Protein AF-0000000084950466 (afdb_homodimer)

Organism: Flavobacterium frigoris (strain PS1) (NCBI:txid1086011)

Solvent-accessible surface area (backbone atoms only — not comparable to full-atom values): 32238 Å² total; per-residue (Å²): 130,71,46,69,46,74,35,77,45,54,50,46,49,24,62,67,53,68,64,64,78,66,76,41,77,40,45,44,73,43,57,52,65,74,45,69,76,73,56,66,81,50,42,29,38,27,30,55,29,35,37,40,35,36,34,41,40,37,36,30,53,36,42,45,81,90,46,70,39,85,30,69,73,18,33,37,42,41,39,39,54,70,44,75,41,36,52,43,78,50,70,49,88,51,97,78,52,46,28,39,34,44,35,38,29,60,78,69,34,62,91,41,73,58,48,69,50,51,76,71,50,52,60,34,55,34,44,67,73,65,42,40,73,51,52,73,70,52,47,51,57,49,48,51,40,50,48,52,44,46,54,55,52,72,44,85,81,54,96,47,45,63,57,36,45,50,28,38,50,50,31,42,51,40,48,50,52,42,53,49,52,51,51,59,59,73,41,43,68,62,47,50,52,50,51,52,49,50,50,50,50,50,52,48,40,66,67,67,48,45,17,47,76,70,26,67,84,48,54,58,57,54,14,57,77,69,73,41,32,45,48,44,42,30,53,50,36,28,71,77,70,72,37,42,47,66,55,53,52,49,50,55,50,50,53,50,48,51,48,45,50,65,74,42,89,65,50,71,56,56,50,22,36,47,56,28,38,91,49,43,67,57,44,44,51,52,43,21,73,76,69,73,39,42,63,67,56,50,39,73,75,96,128,70,47,68,47,73,36,78,44,54,51,45,50,23,63,65,54,67,64,62,77,66,74,40,77,39,43,45,72,43,56,53,64,74,44,69,76,75,56,65,83,48,43,30,39,27,29,55,28,35,38,40,36,37,33,42,44,36,40,29,55,34,44,45,80,91,47,67,37,84,29,69,73,18,33,38,40,41,38,39,53,69,45,75,40,42,53,47,78,49,72,48,87,50,97,80,52,45,29,38,34,44,33,39,30,60,77,70,33,61,91,41,72,58,47,71,50,50,77,72,49,53,60,34,55,34,44,67,72,66,41,40,76,52,52,73,69,53,48,49,57,48,47,50,41,51,47,51,43,46,55,55,50,72,43,85,81,55,94,46,46,62,58,39,43,51,30,41,49,51,30,42,51,40,49,49,54,44,52,49,51,51,49,57,59,74,41,44,68,63,49,49,52,50,49,52,48,51,51,51,51,52,53,49,40,66,66,68,48,45,18,46,76,71,27,66,85,47,53,58,55,56,15,55,76,70,73,42,33,45,48,44,44,30,51,49,37,27,70,76,69,72,37,43,46,66,54,52,51,49,50,56,50,50,52,49,48,52,48,45,49,64,74,45,87,67,52,71,57,55,49,22,37,48,56,29,36,91,47,44,66,58,43,42,51,51,44,22,72,76,68,73,38,43,63,68,55,49,39,74,76,96

Radius of gyration: 32.45 Å; Cα contacts (8 Å, |Δi|>4): 908; chains: 2; bounding box: 59×93×83 Å

InterPro domains:
  IPR009057 Homedomain-like superfamily [SSF46689] (254-300)
  IPR018060 AraC-like, DNA binding HTH domain [PF12833] (222-299)
  IPR018060 AraC-like, DNA binding HTH domain [PS01124] (196-301)
  IPR018060 AraC-like, DNA binding HTH domain [SM00342] (216-299)
  IPR020449 Transcription regulator HTH, AraC- type, HTH domain [PR00032] (268-283)
  IPR020449 Transcription regulator HTH, AraC- type, HTH domain [PR00032] (283-299)

Nearest PDB structures (foldseek):
  6swi-assembly1_A  TM=8.963E-01  e=5.171E-06  Geobacillus stearothermophilus
  3lsg-assembly1_A  TM=8.331E-01  e=4.641E-06  Fusobacterium nucleatum subsp. nucleatum
  3oio-assembly1_A  TM=9.117E-01  e=8.133E-05  Chromobacterium violaceum
  4fe7-assembly1_A-2  TM=8.153E-01  e=5.572E-05  Escherichia coli
  3w6v-assembly1_A  TM=8.087E-01  e=3.139E-04  Streptomyces griseus

Sequence (604 aa):
MTAIVHLHSVTDLYKLFNLGNSHHPLVAVLDFSNVSEQVEEYSKISTDFYSIMFKNYCKNNIKYGRKAIDFQDGNLICIAPNQTIEIDNEIEHKENMMGWGLFFHPDLIRATSLNDKLKRYSFFNYEVAEALHLSDKEKIILFECVQKIQTELQENIDMHSQHIIVSTIELLLNYCSRFYGRQMITRSQTNKSIIAQIETILNTYFSESNVKVQGLPSVAFLAEKVNLSPSYLSDLLKKETGKNGQEHIHFYLIEQAKTYLINTEKNINEIAYSLGFEYPQYFNKLFKQKTGKTPVEYRTLNMTAIVHLHSVTDLYKLFNLGNSHHPLVAVLDFSNVSEQVEEYSKISTDFYSIMFKNYCKNNIKYGRKAIDFQDGNLICIAPNQTIEIDNEIEHKENMMGWGLFFHPDLIRATSLNDKLKRYSFFNYEVAEALHLSDKEKIILFECVQKIQTELQENIDMHSQHIIVSTIELLLNYCSRFYGRQMITRSQTNKSIIAQIETILNTYFSESNVKVQGLPSVAFLAEKVNLSPSYLSDLLKKETGKNGQEHIHFYLIEQAKTYLINTEKNINEIAYSLGFEYPQYFNKLFKQKTGKTPVEYRTLN

Structure (mmCIF, N/CA/C/O backbone):
data_AF-0000000084950466-model_v1
#
loop_
_entity.id
_entity.type
_entity.pdbx_description
1 polymer 'Transcriptional regulator, AraC family'
#
loop_
_atom_site.group_PDB
_atom_site.id
_atom_site.type_symbol
_atom_site.label_atom_id
_atom_site.label_alt_id
_atom_site.label_comp_id
_atom_site.label_asym_id
_atom_site.label_entity_id
_atom_site.label_seq_id
_atom_site.pdbx_PDB_ins_code
_atom_site.Cartn_x
_atom_site.Cartn_y
_atom_site.Cartn_z
_atom_site.occupancy
_atom_site.B_iso_or_equiv
_atom_site.auth_seq_id
_atom_site.auth_comp_id
_atom_site.auth_asym_id
_atom_site.auth_atom_id
_atom_site.pdbx_PDB_model_num
ATOM 1 N N . MET A 1 1 ? 30.969 27.719 15.391 1 39.69 1 MET A N 1
ATOM 2 C CA . MET A 1 1 ? 30.328 27.516 14.094 1 39.69 1 MET A CA 1
ATOM 3 C C . MET A 1 1 ? 29.578 26.188 14.062 1 39.69 1 MET A C 1
ATOM 5 O O . MET A 1 1 ? 30.172 25.125 14.258 1 39.69 1 MET A O 1
ATOM 9 N N . THR A 1 2 ? 28.312 26.109 14.445 1 53.47 2 THR A N 1
ATOM 10 C CA . THR A 1 2 ? 27.484 24.953 14.742 1 53.47 2 THR A CA 1
ATOM 11 C C . THR A 1 2 ? 27.406 24.031 13.531 1 53.47 2 THR A C 1
ATOM 13 O O . THR A 1 2 ? 26.984 24.438 12.453 1 53.47 2 THR A O 1
ATOM 16 N N . ALA A 1 3 ? 28.328 23.078 13.359 1 61.03 3 ALA A N 1
ATOM 17 C CA . ALA A 1 3 ? 28.578 22.203 12.211 1 61.03 3 ALA A CA 1
ATOM 18 C C . ALA A 1 3 ? 27.328 21.438 11.812 1 61.03 3 ALA A C 1
ATOM 20 O O . ALA A 1 3 ? 26.625 20.906 12.664 1 61.03 3 ALA A O 1
ATOM 21 N N . ILE A 1 4 ? 26.703 21.875 10.609 1 72.31 4 ILE A N 1
ATOM 22 C CA . ILE A 1 4 ? 25.609 21.125 9.984 1 72.31 4 ILE A CA 1
ATOM 23 C C . ILE A 1 4 ? 26.156 19.844 9.359 1 72.31 4 ILE A C 1
ATOM 25 O O . ILE A 1 4 ? 27.125 19.875 8.594 1 72.31 4 ILE A O 1
ATOM 29 N N . VAL A 1 5 ? 25.766 18.734 9.898 1 81.31 5 VAL A N 1
ATOM 30 C CA . VAL A 1 5 ? 26.125 17.453 9.281 1 81.31 5 VAL A CA 1
ATOM 31 C C . VAL A 1 5 ? 25.016 17.016 8.328 1 81.31 5 VAL A C 1
ATOM 33 O O . VAL A 1 5 ? 23.828 17.047 8.68 1 81.31 5 VAL A O 1
ATOM 36 N N . HIS A 1 6 ? 25.344 16.812 7.082 1 86.69 6 HIS A N 1
ATOM 37 C CA . HIS A 1 6 ? 24.375 16.312 6.105 1 86.69 6 HIS A CA 1
ATOM 38 C C . HIS A 1 6 ? 24.578 14.828 5.848 1 86.69 6 HIS A C 1
ATOM 40 O O . HIS A 1 6 ? 25.672 14.406 5.434 1 86.69 6 HIS A O 1
ATOM 46 N N . LEU A 1 7 ? 23.609 14.055 6.133 1 86.44 7 LEU A N 1
ATOM 47 C CA . LEU A 1 7 ? 23.672 12.609 5.918 1 86.44 7 LEU A CA 1
ATOM 48 C C . LEU A 1 7 ? 23.078 12.242 4.559 1 86.44 7 LEU A C 1
ATOM 50 O O . LEU A 1 7 ? 21.906 12.523 4.285 1 86.44 7 LEU A O 1
ATOM 54 N N . HIS A 1 8 ? 23.844 11.547 3.713 1 87.75 8 HIS A N 1
ATOM 55 C CA . HIS A 1 8 ? 23.422 11.242 2.352 1 87.75 8 HIS A CA 1
ATOM 56 C C . HIS A 1 8 ? 22.734 9.891 2.279 1 87.75 8 HIS A C 1
ATOM 58 O O . HIS A 1 8 ? 21.859 9.68 1.428 1 87.75 8 HIS A O 1
ATOM 64 N N . SER A 1 9 ? 23.266 9.016 3.135 1 87.69 9 SER A N 1
ATOM 65 C CA . SER A 1 9 ? 22.719 7.664 3.096 1 87.69 9 SER A CA 1
ATOM 66 C C . SER A 1 9 ? 22.344 7.18 4.492 1 87.69 9 SER A C 1
ATOM 68 O O . SER A 1 9 ? 22.797 7.742 5.492 1 87.69 9 SER A O 1
ATOM 70 N N . VAL A 1 10 ? 21.547 6.133 4.449 1 87.75 10 VAL A N 1
ATOM 71 C CA . VAL A 1 10 ? 21.156 5.574 5.738 1 87.75 10 VAL A CA 1
ATOM 72 C C . VAL A 1 10 ? 22.375 4.973 6.438 1 87.75 10 VAL A C 1
ATOM 74 O O . VAL A 1 10 ? 22.422 4.902 7.668 1 87.75 10 VAL A O 1
ATOM 77 N N . THR A 1 11 ? 23.344 4.609 5.648 1 83.88 11 THR A N 1
ATOM 78 C CA . THR A 1 11 ? 24.594 4.082 6.203 1 83.88 11 THR A CA 1
ATOM 79 C C . THR A 1 11 ? 25.297 5.145 7.035 1 83.88 11 THR A C 1
ATOM 81 O O . THR A 1 11 ? 25.969 4.82 8.023 1 83.88 11 THR A O 1
ATOM 84 N N . ASP A 1 12 ? 25.156 6.391 6.641 1 84.81 12 ASP A N 1
ATOM 85 C CA . ASP A 1 12 ? 25.781 7.508 7.352 1 84.81 12 ASP A CA 1
ATOM 86 C C . ASP A 1 12 ? 25.266 7.594 8.789 1 84.81 12 ASP A C 1
ATOM 88 O O . ASP A 1 12 ? 25.984 8.047 9.68 1 84.81 12 ASP A O 1
ATOM 92 N N . LEU A 1 13 ? 24.016 7.125 8.93 1 82.81 13 LEU A N 1
ATOM 93 C CA . LEU A 1 13 ? 23.422 7.141 10.258 1 82.81 13 LEU A CA 1
ATOM 94 C C . LEU A 1 13 ? 24.156 6.211 11.211 1 82.81 13 LEU A C 1
ATOM 96 O O . LEU A 1 13 ? 24.406 6.562 12.367 1 82.81 13 LEU A O 1
ATOM 100 N N . TYR A 1 14 ? 24.406 5.117 10.695 1 80.75 14 TYR A N 1
ATOM 101 C CA . TYR A 1 14 ? 25.094 4.121 11.516 1 80.75 14 TYR A CA 1
ATOM 102 C C . TYR A 1 14 ? 26.484 4.602 11.906 1 80.75 14 TYR A C 1
ATOM 104 O O . TYR A 1 14 ? 26.938 4.367 13.031 1 80.75 14 TYR A O 1
ATOM 112 N N . LYS A 1 15 ? 27.125 5.258 10.992 1 77.81 15 LYS A N 1
ATOM 113 C CA . LYS A 1 15 ? 28.438 5.836 11.281 1 77.81 15 LYS A CA 1
ATOM 114 C C . LYS A 1 15 ? 28.328 6.945 12.328 1 77.81 15 LYS A C 1
ATOM 116 O O . LYS A 1 15 ? 29.156 7.027 13.234 1 77.81 15 LYS A O 1
ATOM 121 N N . LEU A 1 16 ? 27.281 7.699 12.125 1 76.25 16 LEU A N 1
ATOM 122 C CA . LEU A 1 16 ? 27.078 8.836 13.016 1 76.25 16 LEU A CA 1
ATOM 123 C C . LEU A 1 16 ? 26.828 8.367 14.445 1 76.25 16 LEU A C 1
ATOM 125 O O . LEU A 1 16 ? 27.359 8.953 15.398 1 76.25 16 LEU A O 1
ATOM 129 N N . PHE A 1 17 ? 26.062 7.266 14.57 1 75.81 17 PHE A N 1
ATOM 130 C CA . PHE A 1 17 ? 25.672 6.824 15.906 1 75.81 17 PHE A CA 1
ATOM 131 C C . PHE A 1 17 ? 26.516 5.641 16.359 1 75.81 17 PHE A C 1
ATOM 133 O O . PHE A 1 17 ? 26.25 5.059 17.406 1 75.81 17 PHE A O 1
ATOM 140 N N . ASN A 1 18 ? 27.422 5.312 15.602 1 74.56 18 ASN A N 1
ATOM 141 C CA . ASN A 1 18 ? 28.359 4.23 15.891 1 74.56 18 ASN A CA 1
ATOM 142 C C . ASN A 1 18 ? 27.641 2.914 16.141 1 74.56 18 ASN A C 1
ATOM 144 O O . ASN A 1 18 ? 27.891 2.238 17.141 1 74.56 18 ASN A O 1
ATOM 148 N N . LEU A 1 19 ? 26.562 2.602 15.289 1 73.25 19 LEU A N 1
ATOM 149 C CA . LEU A 1 19 ? 25.719 1.433 15.477 1 73.25 19 LEU A CA 1
ATOM 150 C C . LEU A 1 19 ? 26.078 0.328 14.492 1 73.25 19 LEU A C 1
ATOM 152 O O . LEU A 1 19 ? 25.266 -0.568 14.234 1 73.25 19 LEU A O 1
ATOM 156 N N . GLY A 1 20 ? 27.281 0.188 14.102 1 71.75 20 GLY A N 1
ATOM 157 C CA . GLY A 1 20 ? 27.688 -0.886 13.211 1 71.75 20 GLY A CA 1
ATOM 158 C C . GLY A 1 20 ? 27.234 -0.68 11.773 1 71.75 20 GLY A C 1
ATOM 159 O O . GLY A 1 20 ? 27.219 0.448 11.281 1 71.75 20 GLY A O 1
ATOM 160 N N . ASN A 1 21 ? 26.875 -1.928 11.047 1 74.56 21 ASN A N 1
ATOM 161 C CA . ASN A 1 21 ? 26.594 -1.84 9.617 1 74.56 21 ASN A CA 1
ATOM 162 C C . ASN A 1 21 ? 25.094 -1.898 9.328 1 74.56 21 ASN A C 1
ATOM 164 O O . ASN A 1 21 ? 24.344 -2.49 10.094 1 74.56 21 ASN A O 1
ATOM 168 N N . SER A 1 22 ? 24.828 -1.145 8.367 1 75.88 22 SER A N 1
ATOM 169 C CA . SER A 1 22 ? 23.453 -1.154 7.887 1 75.88 22 SER A CA 1
ATOM 170 C C . SER A 1 22 ? 23.094 -2.492 7.242 1 75.88 22 SER A C 1
ATOM 172 O O . SER A 1 22 ? 23.953 -3.121 6.605 1 75.88 22 SER A O 1
ATOM 174 N N . HIS A 1 23 ? 21.906 -2.992 7.496 1 80 23 HIS A N 1
ATOM 175 C CA . HIS A 1 23 ? 21.422 -4.234 6.895 1 80 23 HIS A CA 1
ATOM 176 C C . HIS A 1 23 ? 20.812 -3.984 5.523 1 80 23 HIS A C 1
ATOM 178 O O . HIS A 1 23 ? 20.562 -4.926 4.77 1 80 23 HIS A O 1
ATOM 184 N N . HIS A 1 24 ? 20.531 -2.809 5.215 1 88.44 24 HIS A N 1
ATOM 185 C CA . HIS A 1 24 ? 19.891 -2.422 3.959 1 88.44 24 HIS A CA 1
ATOM 186 C C . HIS A 1 24 ? 20.375 -1.045 3.506 1 88.44 24 HIS A C 1
ATOM 188 O O . HIS A 1 24 ? 20.547 -0.14 4.324 1 88.44 24 HIS A O 1
ATOM 194 N N . PRO A 1 25 ? 20.578 -0.843 2.311 1 89.31 25 PRO A N 1
ATOM 195 C CA . PRO A 1 25 ? 21.156 0.412 1.831 1 89.31 25 PRO A CA 1
ATOM 196 C C . PRO A 1 25 ? 20.156 1.567 1.841 1 89.31 25 PRO A C 1
ATOM 198 O O . PRO A 1 25 ? 20.562 2.734 1.872 1 89.31 25 PRO A O 1
ATOM 201 N N . LEU A 1 26 ? 18.844 1.269 1.823 1 94.12 26 LEU A N 1
ATOM 202 C CA . LEU A 1 26 ? 17.891 2.342 1.585 1 94.12 26 LEU A CA 1
ATOM 203 C C . LEU A 1 26 ? 16.953 2.521 2.785 1 94.12 26 LEU A C 1
ATOM 205 O O . LEU A 1 26 ? 16.188 3.48 2.842 1 94.12 26 LEU A O 1
ATOM 209 N N . VAL A 1 27 ? 16.953 1.632 3.711 1 95.75 27 VAL A N 1
ATOM 210 C CA . VAL A 1 27 ? 16.062 1.715 4.871 1 95.75 27 VAL A CA 1
ATOM 211 C C . VAL A 1 27 ? 16.812 1.252 6.121 1 95.75 27 VAL A C 1
ATOM 213 O O . VAL A 1 27 ? 17.641 0.341 6.055 1 95.75 27 VAL A O 1
ATOM 216 N N . ALA A 1 28 ? 16.578 1.957 7.258 1 94.25 28 ALA A N 1
ATOM 217 C CA . ALA A 1 28 ? 17.219 1.612 8.523 1 94.25 28 ALA A CA 1
ATOM 218 C C . ALA A 1 28 ? 16.281 1.822 9.695 1 94.25 28 ALA A C 1
ATOM 220 O O . ALA A 1 28 ? 15.453 2.742 9.688 1 94.25 28 ALA A O 1
ATOM 221 N N . VAL A 1 29 ? 16.312 0.893 10.602 1 93.94 29 VAL A N 1
ATOM 222 C CA . VAL A 1 29 ? 15.648 1.033 11.898 1 93.94 29 VAL A CA 1
ATOM 223 C C . VAL A 1 29 ? 16.703 1.118 13.008 1 93.94 29 VAL A C 1
ATOM 225 O O . VAL A 1 29 ? 17.578 0.266 13.102 1 93.94 29 VAL A O 1
ATOM 228 N N . LEU A 1 30 ? 16.562 2.189 13.781 1 89.62 30 LEU A N 1
ATOM 229 C CA . LEU A 1 30 ? 17.516 2.373 14.867 1 89.62 30 LEU A CA 1
ATOM 230 C C . LEU A 1 30 ? 16.797 2.35 16.219 1 89.62 30 LEU A C 1
ATOM 232 O O . LEU A 1 30 ? 15.703 2.895 16.359 1 89.62 30 LEU A O 1
ATOM 236 N N . ASP A 1 31 ? 17.375 1.674 17.125 1 86.38 31 ASP A N 1
ATOM 237 C CA . ASP A 1 31 ? 16.953 1.72 18.516 1 86.38 31 ASP A CA 1
ATOM 238 C C . ASP A 1 31 ? 17.75 2.758 19.312 1 86.38 31 ASP A C 1
ATOM 240 O O . ASP A 1 31 ? 18.922 2.547 19.594 1 86.38 31 ASP A O 1
ATOM 244 N N . PHE A 1 32 ? 17.141 3.842 19.641 1 78.31 32 PHE A N 1
ATOM 245 C CA . PHE A 1 32 ? 17.828 4.949 20.297 1 78.31 32 PHE A CA 1
ATOM 246 C C . PHE A 1 32 ? 18.188 4.594 21.734 1 78.31 32 PHE A C 1
ATOM 248 O O . PHE A 1 32 ? 19.016 5.262 22.359 1 78.31 32 PHE A O 1
ATOM 255 N N . SER A 1 33 ? 17.484 3.602 22.219 1 71.88 33 SER A N 1
ATOM 256 C CA . SER A 1 33 ? 17.812 3.195 23.578 1 71.88 33 SER A CA 1
ATOM 257 C C . SER A 1 33 ? 19.219 2.648 23.672 1 71.88 33 SER A C 1
ATOM 259 O O . SER A 1 33 ? 19.828 2.645 24.75 1 71.88 33 SER A O 1
ATOM 261 N N . ASN A 1 34 ? 19.766 2.209 22.531 1 67.81 34 ASN A N 1
ATOM 262 C CA . ASN A 1 34 ? 21.109 1.615 22.484 1 67.81 34 ASN A CA 1
ATOM 263 C C . ASN A 1 34 ? 22.156 2.617 22.016 1 67.81 34 ASN A C 1
ATOM 265 O O . ASN A 1 34 ? 23.312 2.26 21.812 1 67.81 34 ASN A O 1
ATOM 269 N N . VAL A 1 35 ? 21.734 3.766 21.719 1 63.47 35 VAL A N 1
ATOM 270 C CA . VAL A 1 35 ? 22.656 4.754 21.172 1 63.47 35 VAL A CA 1
ATOM 271 C C . VAL A 1 35 ? 23.344 5.496 22.312 1 63.47 35 VAL A C 1
ATOM 273 O O . VAL A 1 35 ? 22.703 5.922 23.281 1 63.47 35 VAL A O 1
ATOM 276 N N . SER A 1 36 ? 24.688 5.164 22.391 1 55.12 36 SER A N 1
ATOM 277 C CA . SER A 1 36 ? 25.5 5.891 23.359 1 55.12 36 SER A CA 1
ATOM 278 C C . SER A 1 36 ? 25.5 7.387 23.047 1 55.12 36 SER A C 1
ATOM 280 O O . SER A 1 36 ? 25.406 7.793 21.891 1 55.12 36 SER A O 1
ATOM 282 N N . GLU A 1 37 ? 25.047 8.227 23.906 1 51 37 GLU A N 1
ATOM 283 C CA . GLU A 1 37 ? 24.766 9.656 23.984 1 51 37 GLU A CA 1
ATOM 284 C C . GLU A 1 37 ? 25.859 10.484 23.328 1 51 37 GLU A C 1
ATOM 286 O O . GLU A 1 37 ? 25.781 11.711 23.281 1 51 37 GLU A O 1
ATOM 291 N N . GLN A 1 38 ? 26.969 9.922 23.031 1 49.97 38 GLN A N 1
ATOM 292 C CA . GLN A 1 38 ? 27.969 10.945 22.766 1 49.97 38 GLN A CA 1
ATOM 293 C C . GLN A 1 38 ? 27.766 11.547 21.375 1 49.97 38 GLN A C 1
ATOM 295 O O . GLN A 1 38 ? 28.625 11.391 20.5 1 49.97 38 GLN A O 1
ATOM 300 N N . VAL A 1 39 ? 26.578 11.508 20.938 1 52.91 39 VAL A N 1
ATOM 301 C CA . VAL A 1 39 ? 26.484 12.242 19.688 1 52.91 39 VAL A CA 1
ATOM 302 C C . VAL A 1 39 ? 27 13.672 19.891 1 52.91 39 VAL A C 1
ATOM 304 O O . VAL A 1 39 ? 26.422 14.445 20.656 1 52.91 39 VAL A O 1
ATOM 307 N N . GLU A 1 40 ? 28.266 13.82 19.828 1 49.66 40 GLU A N 1
ATOM 308 C CA . GLU A 1 40 ? 28.938 15.102 20 1 49.66 40 GLU A CA 1
ATOM 309 C C . GLU A 1 40 ? 28.016 16.266 19.609 1 49.66 40 GLU A C 1
ATOM 311 O O . GLU A 1 40 ? 26.906 16.031 19.109 1 49.66 40 GLU A O 1
ATOM 316 N N . GLU A 1 41 ? 28.828 17.484 19.219 1 50.53 41 GLU A N 1
ATOM 317 C CA . GLU A 1 41 ? 28.75 18.922 19 1 50.53 41 GLU A CA 1
ATOM 318 C C . GLU A 1 41 ? 27.844 19.25 17.828 1 50.53 41 GLU A C 1
ATOM 320 O O . GLU A 1 41 ? 27.828 20.391 17.328 1 50.53 41 GLU A O 1
ATOM 325 N N . TYR A 1 42 ? 27.219 18.125 17.312 1 54.12 42 TYR A N 1
ATOM 326 C CA . TYR A 1 42 ? 26.609 18.703 16.125 1 54.12 42 TYR A CA 1
ATOM 327 C C . TYR A 1 42 ? 25.281 19.344 16.438 1 54.12 42 TYR A C 1
ATOM 329 O O . TYR A 1 42 ? 24.453 18.766 17.172 1 54.12 42 TYR A O 1
ATOM 337 N N . SER A 1 43 ? 25.016 20.688 16.125 1 62.28 43 SER A N 1
ATOM 338 C CA . SER A 1 43 ? 23.875 21.531 16.453 1 62.28 43 SER A CA 1
ATOM 339 C C . SER A 1 43 ? 22.766 21.375 15.43 1 62.28 43 SER A C 1
ATOM 341 O O . SER A 1 43 ? 21.578 21.516 15.758 1 62.28 43 SER A O 1
ATOM 343 N N . LYS A 1 44 ? 23.188 20.859 14.094 1 77.12 44 LYS A N 1
ATOM 344 C CA . LYS A 1 44 ? 22.172 20.797 13.047 1 77.12 44 LYS A CA 1
ATOM 345 C C . LYS A 1 44 ? 22.422 19.609 12.109 1 77.12 44 LYS A C 1
ATOM 347 O O . LYS A 1 44 ? 23.562 19.375 11.703 1 77.12 44 LYS A O 1
ATOM 352 N N . ILE A 1 45 ? 21.375 18.797 11.914 1 82.12 45 ILE A N 1
ATOM 353 C CA . ILE A 1 45 ? 21.5 17.641 11.039 1 82.12 45 ILE A CA 1
ATOM 354 C C . ILE A 1 45 ? 20.453 17.719 9.93 1 82.12 45 ILE A C 1
ATOM 356 O O . ILE A 1 45 ? 19.297 18.047 10.188 1 82.12 45 ILE A O 1
ATOM 360 N N . SER A 1 46 ? 20.922 17.516 8.695 1 87.12 46 SER A N 1
ATOM 361 C CA . SER A 1 46 ? 20.016 17.344 7.566 1 87.12 46 SER A CA 1
ATOM 362 C C . SER A 1 46 ? 20.266 16.016 6.848 1 87.12 46 SER A C 1
ATOM 364 O O . SER A 1 46 ? 21.375 15.477 6.914 1 87.12 46 SER A O 1
ATOM 366 N N . THR A 1 47 ? 19.219 15.477 6.32 1 89.19 47 THR A N 1
ATOM 367 C CA . THR A 1 47 ? 19.344 14.164 5.688 1 89.19 47 THR A CA 1
ATOM 368 C C . THR A 1 47 ? 18.734 14.188 4.289 1 89.19 47 THR A C 1
ATOM 370 O O . THR A 1 47 ? 17.953 15.086 3.951 1 89.19 47 THR A O 1
ATOM 373 N N . ASP A 1 48 ? 19.172 13.242 3.459 1 92.94 48 ASP A N 1
ATOM 374 C CA . ASP A 1 48 ? 18.578 13.055 2.135 1 92.94 48 ASP A CA 1
ATOM 375 C C . ASP A 1 48 ? 17.453 12.039 2.18 1 92.94 48 ASP A C 1
ATOM 377 O O . ASP A 1 48 ? 16.984 11.562 1.136 1 92.94 48 ASP A O 1
ATOM 381 N N . PHE A 1 49 ? 17.078 11.617 3.338 1 93.81 49 PHE A N 1
ATOM 382 C CA . PHE A 1 49 ? 16.062 10.578 3.457 1 93.81 49 PHE A CA 1
ATOM 383 C C . PHE A 1 49 ? 15.008 10.969 4.48 1 93.81 49 PHE A C 1
ATOM 385 O O . PHE A 1 49 ? 15.188 11.938 5.223 1 93.81 49 PHE A O 1
ATOM 392 N N . TYR A 1 50 ? 13.867 10.305 4.398 1 95.56 50 TYR A N 1
ATOM 393 C CA . TYR A 1 50 ? 12.781 10.523 5.352 1 95.56 50 TYR A CA 1
ATOM 394 C C . TYR A 1 50 ? 13.133 9.953 6.719 1 95.56 50 TYR A C 1
ATOM 396 O O . TYR A 1 50 ? 13.75 8.883 6.812 1 95.56 50 TYR A O 1
ATOM 404 N N . SER A 1 51 ? 12.719 10.672 7.723 1 93.56 51 SER A N 1
ATOM 405 C CA . SER A 1 51 ? 13 10.25 9.094 1 93.56 51 SER A CA 1
ATOM 406 C C . SER A 1 51 ? 11.734 10.281 9.945 1 93.56 51 SER A C 1
ATOM 408 O O . SER A 1 51 ? 11.016 11.281 9.969 1 93.56 51 SER A O 1
ATOM 410 N N . ILE A 1 52 ? 11.414 9.18 10.578 1 95.44 52 ILE A N 1
ATOM 411 C CA . ILE A 1 52 ? 10.367 9.078 11.594 1 95.44 52 ILE A CA 1
ATOM 412 C C . ILE A 1 52 ? 10.977 8.633 12.922 1 95.44 52 ILE A C 1
ATOM 414 O O . ILE A 1 52 ? 11.492 7.516 13.031 1 95.44 52 ILE A O 1
ATOM 418 N N . MET A 1 53 ? 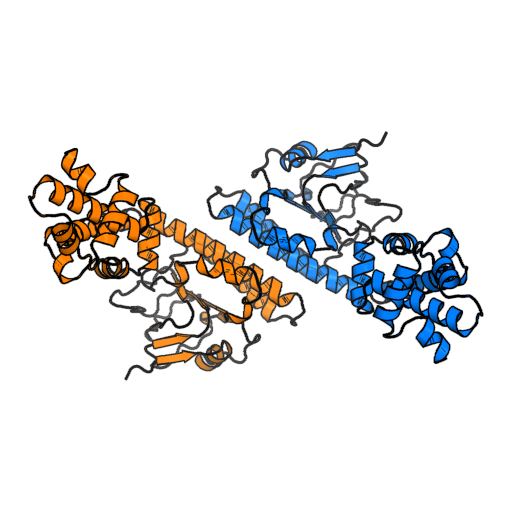10.898 9.477 13.867 1 91.44 53 MET A N 1
ATOM 419 C CA . MET A 1 53 ? 11.594 9.203 15.117 1 91.44 53 MET A CA 1
ATOM 420 C C . MET A 1 53 ? 10.648 9.352 16.312 1 91.44 53 MET A C 1
ATOM 422 O O . MET A 1 53 ? 9.883 10.312 16.375 1 91.44 53 MET A O 1
ATOM 426 N N . PHE A 1 54 ? 10.727 8.391 17.172 1 91.5 54 PHE A N 1
ATOM 427 C CA . PHE A 1 54 ? 9.969 8.43 18.406 1 91.5 54 PHE A CA 1
ATOM 428 C C . PHE A 1 54 ? 10.906 8.32 19.609 1 91.5 54 PHE A C 1
ATOM 430 O O . PHE A 1 54 ? 11.828 7.508 19.609 1 91.5 54 PHE A O 1
ATOM 437 N N . LYS A 1 55 ? 10.633 9.188 20.594 1 82.81 55 LYS A N 1
ATOM 438 C CA . LYS A 1 55 ? 11.336 9.133 21.875 1 82.81 55 LYS A CA 1
ATOM 439 C C . LYS A 1 55 ? 10.391 9.445 23.031 1 82.81 55 LYS A C 1
ATOM 441 O O . LYS A 1 55 ? 9.547 10.344 22.938 1 82.81 55 LYS A O 1
ATOM 446 N N . ASN A 1 56 ? 10.367 8.555 24.047 1 75 56 ASN A N 1
ATOM 447 C CA . ASN A 1 56 ? 9.516 8.812 25.203 1 75 56 ASN A CA 1
ATOM 448 C C . ASN A 1 56 ? 10.273 9.547 26.312 1 75 56 ASN A C 1
ATOM 450 O O . ASN A 1 56 ? 9.82 9.594 27.453 1 75 56 ASN A O 1
ATOM 454 N N . TYR A 1 57 ? 11.352 9.75 26.188 1 64.44 57 TYR A N 1
ATOM 455 C CA . TYR A 1 57 ? 12.164 10.477 27.172 1 64.44 57 TYR A CA 1
ATOM 456 C C . TYR A 1 57 ? 12.703 11.773 26.578 1 64.44 57 TYR A C 1
ATOM 458 O O . TYR A 1 57 ? 12.727 11.945 25.344 1 64.44 57 TYR A O 1
ATOM 466 N N . CYS A 1 58 ? 12.281 12.828 27.25 1 51.75 58 CYS A N 1
ATOM 467 C CA . CYS A 1 58 ? 12.797 14.109 26.797 1 51.75 58 CYS A CA 1
ATOM 468 C C . CYS A 1 58 ? 14.281 14.242 27.094 1 51.75 58 CYS A C 1
ATOM 470 O O . CYS A 1 58 ? 14.695 14.117 28.25 1 51.75 58 CYS A O 1
ATOM 472 N N . LYS A 1 59 ? 14.984 13.578 26.406 1 48.25 59 LYS A N 1
ATOM 473 C CA . LYS A 1 59 ? 16.281 14.086 26.844 1 48.25 59 LYS A CA 1
ATOM 474 C C . LYS A 1 59 ? 16.375 15.602 26.656 1 48.25 59 LYS A C 1
ATOM 476 O O . LYS A 1 59 ? 16.875 16.312 27.516 1 48.25 59 LYS A O 1
ATOM 481 N N . ASN A 1 60 ? 16.703 16.062 25.328 1 44.72 60 ASN A N 1
ATOM 482 C CA . ASN A 1 60 ? 17.188 17.359 24.891 1 44.72 60 ASN A CA 1
ATOM 483 C C . ASN A 1 60 ? 16.047 18.203 24.312 1 44.72 60 ASN A C 1
ATOM 485 O O . ASN A 1 60 ? 15.062 17.672 23.797 1 44.72 60 ASN A O 1
ATOM 489 N N . ASN A 1 61 ? 15.852 19.312 25.078 1 45.78 61 ASN A N 1
ATOM 490 C CA . ASN A 1 61 ? 15.031 20.344 24.438 1 45.78 61 ASN A CA 1
ATOM 491 C C . ASN A 1 61 ? 15.32 20.453 22.938 1 45.78 61 ASN A C 1
ATOM 493 O O . ASN A 1 61 ? 16.453 20.734 22.547 1 45.78 61 ASN A O 1
ATOM 497 N N . ILE A 1 62 ? 14.953 19.438 22.344 1 48.09 62 ILE A N 1
ATOM 498 C CA . ILE A 1 62 ? 15.117 19.688 20.922 1 48.09 62 ILE A CA 1
ATOM 499 C C . ILE A 1 62 ? 14.523 21.047 20.562 1 48.09 62 ILE A C 1
ATOM 501 O O . ILE A 1 62 ? 13.359 21.328 20.859 1 48.09 62 ILE A O 1
ATOM 505 N N . LYS A 1 63 ? 15.422 22.109 20.672 1 46.09 63 LYS A N 1
ATOM 506 C CA . LYS A 1 63 ? 15 23.453 20.266 1 46.09 63 LYS A CA 1
ATOM 507 C C . LYS A 1 63 ? 14.797 23.531 18.766 1 46.09 63 LYS A C 1
ATOM 509 O O . LYS A 1 63 ? 15.633 23.062 17.984 1 46.09 63 LYS A O 1
ATOM 514 N N . TYR A 1 64 ? 13.75 23.141 18.312 1 44.41 64 TYR A N 1
ATOM 515 C CA . TYR A 1 64 ? 13.594 23.484 16.906 1 44.41 64 TYR A CA 1
ATOM 516 C C . TYR A 1 64 ? 12.953 24.859 16.734 1 44.41 64 TYR A C 1
ATOM 518 O O . TYR A 1 64 ? 11.781 25.047 17.062 1 44.41 64 TYR A O 1
ATOM 526 N N . GLY A 1 65 ? 13.523 25.828 16.266 1 45.19 65 GLY A N 1
ATOM 527 C CA . GLY A 1 65 ? 13.156 27.234 16.328 1 45.19 65 GLY A CA 1
ATOM 528 C C . GLY A 1 65 ? 13.164 27.781 17.75 1 45.19 65 GLY A C 1
ATOM 529 O O . GLY A 1 65 ? 14.156 27.656 18.469 1 45.19 65 GLY A O 1
ATOM 530 N N . ARG A 1 66 ? 12.211 28.656 18.141 1 45.19 66 ARG A N 1
ATOM 531 C CA . ARG A 1 66 ? 12.203 29.375 19.422 1 45.19 66 ARG A CA 1
ATOM 532 C C . ARG A 1 66 ? 11.508 28.562 20.5 1 45.19 66 ARG A C 1
ATOM 534 O O . ARG A 1 66 ? 11.523 28.938 21.672 1 45.19 66 ARG A O 1
ATOM 541 N N . LYS A 1 67 ? 10.773 27.484 20.125 1 47.88 67 LYS A N 1
ATOM 542 C CA . LYS A 1 67 ? 9.969 26.969 21.219 1 47.88 67 LYS A CA 1
ATOM 543 C C . LYS A 1 67 ? 10.5 25.609 21.703 1 47.88 67 LYS A C 1
ATOM 545 O O . LYS A 1 67 ? 10.836 24.75 20.875 1 47.88 67 LYS A O 1
ATOM 550 N N . ALA A 1 68 ? 10.859 25.547 22.938 1 49.97 68 ALA A N 1
ATOM 551 C CA . ALA A 1 68 ? 11.242 24.344 23.656 1 49.97 68 ALA A CA 1
ATOM 552 C C . ALA A 1 68 ? 10.094 23.328 23.703 1 49.97 68 ALA A C 1
ATOM 554 O O . ALA A 1 68 ? 8.945 23.703 23.969 1 49.97 68 ALA A O 1
ATOM 555 N N . ILE A 1 69 ? 10.18 22.297 22.953 1 50.41 69 ILE A N 1
ATOM 556 C CA . ILE A 1 69 ? 9.133 21.266 23 1 50.41 69 ILE A CA 1
ATOM 557 C C . ILE A 1 69 ? 9.352 20.375 24.219 1 50.41 69 ILE A C 1
ATOM 559 O O . ILE A 1 69 ? 10.477 19.922 24.469 1 50.41 69 ILE A O 1
ATOM 563 N N . ASP A 1 70 ? 8.391 20.391 25.188 1 51.5 70 ASP A N 1
ATOM 564 C CA . ASP A 1 70 ? 8.375 19.469 26.312 1 51.5 70 ASP A CA 1
ATOM 565 C C . ASP A 1 70 ? 8.07 18.047 25.859 1 51.5 70 ASP A C 1
ATOM 567 O O . ASP A 1 70 ? 6.965 17.75 25.406 1 51.5 70 ASP A O 1
ATOM 571 N N . PHE A 1 71 ? 9.086 17.266 25.656 1 54.41 71 PHE A N 1
ATOM 572 C CA . PHE A 1 71 ? 8.961 15.875 25.25 1 54.41 71 PHE A CA 1
ATOM 573 C C . PHE A 1 71 ? 8.602 14.992 26.438 1 54.41 71 PHE A C 1
ATOM 575 O O . PHE A 1 71 ? 8.984 13.82 26.484 1 54.41 71 PHE A O 1
ATOM 582 N N . GLN A 1 72 ? 8.047 15.391 27.531 1 54.12 72 GLN A N 1
ATOM 583 C CA . GLN A 1 72 ? 7.852 14.562 28.719 1 54.12 72 GLN A CA 1
ATOM 584 C C . GLN A 1 72 ? 7.055 13.305 28.391 1 54.12 72 GLN A C 1
ATOM 586 O O . GLN A 1 72 ? 7.285 12.242 28.984 1 54.12 72 GLN A O 1
ATOM 591 N N . ASP A 1 73 ? 6.074 13.234 27.516 1 62.69 73 ASP A N 1
ATOM 592 C CA . ASP A 1 73 ? 5.234 12.047 27.422 1 62.69 73 ASP A CA 1
ATOM 593 C C . ASP A 1 73 ? 5.43 11.344 26.078 1 62.69 73 ASP A C 1
ATOM 595 O O . ASP A 1 73 ? 4.641 10.469 25.719 1 62.69 73 ASP A O 1
ATOM 599 N N . GLY A 1 74 ? 6.613 11.523 25.422 1 76.12 74 GLY A N 1
ATOM 600 C CA . GLY A 1 74 ? 6.93 10.805 24.203 1 76.12 74 GLY A CA 1
ATOM 601 C C . GLY A 1 74 ? 6.363 11.469 22.953 1 76.12 74 GLY A C 1
ATOM 602 O O . GLY A 1 74 ? 5.172 11.789 22.906 1 76.12 74 GLY A O 1
ATOM 603 N N . ASN A 1 75 ? 7.168 11.805 22.078 1 85.62 75 ASN A N 1
ATOM 604 C CA . ASN A 1 75 ? 6.773 12.508 20.875 1 85.62 75 ASN A CA 1
ATOM 605 C C . ASN A 1 75 ? 7.328 11.828 19.625 1 85.62 75 ASN A C 1
ATOM 607 O O . ASN A 1 75 ? 8.398 11.227 19.656 1 85.62 75 ASN A O 1
ATOM 611 N N . LEU A 1 76 ? 6.492 11.867 18.656 1 92.44 76 LEU A N 1
ATOM 612 C CA . LEU A 1 76 ? 6.902 11.398 17.344 1 92.44 76 LEU A CA 1
ATOM 613 C C . LEU A 1 76 ? 7.184 12.578 16.422 1 92.44 76 LEU A C 1
ATOM 615 O O . LEU A 1 76 ? 6.383 13.508 16.328 1 92.44 76 LEU A O 1
ATOM 619 N N . ILE A 1 77 ? 8.375 12.555 15.789 1 90 77 ILE A N 1
ATOM 620 C CA . ILE A 1 77 ? 8.766 13.586 14.836 1 90 77 ILE A CA 1
ATOM 621 C C . ILE A 1 77 ? 9 12.969 13.461 1 90 77 ILE A C 1
ATOM 623 O O . ILE A 1 77 ? 9.625 11.914 13.352 1 90 77 ILE A O 1
ATOM 627 N N . CYS A 1 78 ? 8.445 13.594 12.492 1 93.62 78 CYS A N 1
ATOM 628 C CA . CYS A 1 78 ? 8.641 13.188 11.102 1 93.62 78 CYS A CA 1
ATOM 629 C C . CYS A 1 78 ? 9.336 14.281 10.305 1 93.62 78 CYS A C 1
ATOM 631 O O . CYS A 1 78 ? 8.938 15.445 10.359 1 93.62 78 CYS A O 1
ATOM 633 N N . ILE A 1 79 ? 10.375 13.898 9.547 1 91.38 79 ILE A N 1
ATOM 634 C CA . ILE A 1 79 ? 11.172 14.883 8.828 1 91.38 79 ILE A CA 1
ATOM 635 C C . ILE A 1 79 ? 11.344 14.453 7.375 1 91.38 79 ILE A C 1
ATOM 637 O O . ILE A 1 79 ? 11.711 13.305 7.102 1 91.38 79 ILE A O 1
ATOM 641 N N . ALA A 1 80 ? 11.078 15.383 6.492 1 92.69 80 ALA A N 1
ATOM 642 C CA . ALA A 1 80 ? 11.297 15.141 5.07 1 92.69 80 ALA A CA 1
ATOM 643 C C . ALA A 1 80 ? 12.773 15.305 4.703 1 92.69 80 ALA A C 1
ATOM 645 O O . ALA A 1 80 ? 13.547 15.898 5.465 1 92.69 80 ALA A O 1
ATOM 646 N N . PRO A 1 81 ? 13.133 14.727 3.523 1 92.12 81 PRO A N 1
ATOM 647 C CA . PRO A 1 81 ? 14.516 14.93 3.066 1 92.12 81 PRO A CA 1
ATOM 648 C C . PRO A 1 81 ? 14.867 16.406 2.914 1 92.12 81 PRO A C 1
ATOM 650 O O . PRO A 1 81 ? 14.023 17.203 2.506 1 92.12 81 PRO A O 1
ATOM 653 N N . ASN A 1 82 ? 16.078 16.75 3.328 1 88.81 82 ASN A N 1
ATOM 654 C CA . ASN A 1 82 ? 16.703 18.062 3.158 1 88.81 82 ASN A CA 1
ATOM 655 C C . ASN A 1 82 ? 16.203 19.062 4.203 1 88.81 82 ASN A C 1
ATOM 657 O O . ASN A 1 82 ? 16.484 20.25 4.109 1 88.81 82 ASN A O 1
ATOM 661 N N . GLN A 1 83 ? 15.438 18.641 5.102 1 83.88 83 GLN A N 1
ATOM 662 C CA . GLN A 1 83 ? 15.086 19.469 6.242 1 83.88 83 GLN A CA 1
ATOM 663 C C . GLN A 1 83 ? 16.141 19.359 7.348 1 83.88 83 GLN A C 1
ATOM 665 O O . GLN A 1 83 ? 16.672 18.281 7.598 1 83.88 83 GLN A O 1
ATOM 670 N N . THR A 1 84 ? 16.391 20.438 8.016 1 80.31 84 THR A N 1
ATOM 671 C CA . THR A 1 84 ? 17.422 20.484 9.055 1 80.31 84 THR A CA 1
ATOM 672 C C . THR A 1 84 ? 16.781 20.375 10.445 1 80.31 84 THR A C 1
ATOM 674 O O . THR A 1 84 ? 15.781 21.031 10.727 1 80.31 84 THR A O 1
ATOM 677 N N . ILE A 1 85 ? 17.406 19.453 11.25 1 74.25 85 ILE A N 1
ATOM 678 C CA . ILE A 1 85 ? 16.969 19.328 12.633 1 74.25 85 ILE A CA 1
ATOM 679 C C . ILE A 1 85 ? 18.109 19.703 13.578 1 74.25 85 ILE A C 1
ATOM 681 O O . ILE A 1 85 ? 19.281 19.406 13.305 1 74.25 85 ILE A O 1
ATOM 685 N N . GLU A 1 86 ? 17.688 20.391 14.539 1 70.38 86 GLU A N 1
ATOM 686 C CA . GLU A 1 86 ? 18.641 20.734 15.578 1 70.38 86 GLU A CA 1
ATOM 687 C C . GLU A 1 86 ? 18.547 19.781 16.766 1 70.38 86 GLU A C 1
ATOM 689 O O . GLU A 1 86 ? 17.469 19.578 17.312 1 70.38 86 GLU A O 1
ATOM 694 N N . ILE A 1 87 ? 19.578 18.969 17 1 61.44 87 ILE A N 1
ATOM 695 C CA . ILE A 1 87 ? 19.609 18.047 18.109 1 61.44 87 ILE A CA 1
ATOM 696 C C . ILE A 1 87 ? 20.25 18.703 19.328 1 61.44 87 ILE A C 1
ATOM 698 O O . ILE A 1 87 ? 21.344 19.25 19.234 1 61.44 87 ILE A O 1
ATOM 702 N N . ASP A 1 88 ? 19.562 18.906 20.328 1 54.62 88 ASP A N 1
ATOM 703 C CA . ASP A 1 88 ? 20.172 19.453 21.547 1 54.62 88 ASP A CA 1
ATOM 704 C C . ASP A 1 88 ? 20.781 18.344 22.391 1 54.62 88 ASP A C 1
ATOM 706 O O . ASP A 1 88 ? 20.281 17.219 22.406 1 54.62 88 ASP A O 1
ATOM 710 N N . ASN A 1 89 ? 21.922 18.484 22.797 1 53.34 89 ASN A N 1
ATOM 711 C CA . ASN A 1 89 ? 22.797 17.531 23.469 1 53.34 89 ASN A CA 1
ATOM 712 C C . ASN A 1 89 ? 22.391 17.297 24.922 1 53.34 89 ASN A C 1
ATOM 714 O O . ASN A 1 89 ? 23.016 16.5 25.625 1 53.34 89 ASN A O 1
ATOM 718 N N . GLU A 1 90 ? 21.453 17.938 25.438 1 53.94 90 GLU A N 1
ATOM 719 C CA . GLU A 1 90 ? 21.234 17.719 26.859 1 53.94 90 GLU A CA 1
ATOM 720 C C . GLU A 1 90 ? 20.281 16.547 27.094 1 53.94 90 GLU A C 1
ATOM 722 O O . GLU A 1 90 ? 19.156 16.547 26.578 1 53.94 90 GLU A O 1
ATOM 727 N N . ILE A 1 91 ? 20.844 15.328 27.562 1 55.53 91 ILE A N 1
ATOM 728 C CA . ILE A 1 91 ? 20.062 14.102 27.734 1 55.53 91 ILE A CA 1
ATOM 729 C C . ILE A 1 91 ? 19.75 13.906 29.219 1 55.53 91 ILE A C 1
ATOM 731 O O . ILE A 1 91 ? 20.641 13.945 30.062 1 55.53 91 ILE A O 1
ATOM 735 N N . GLU A 1 92 ? 18.391 14.07 29.484 1 60.5 92 GLU A N 1
ATOM 736 C CA . GLU A 1 92 ? 18 13.578 30.812 1 60.5 92 GLU A CA 1
ATOM 737 C C . GLU A 1 92 ? 17.703 12.086 30.781 1 60.5 92 GLU A C 1
ATOM 739 O O . GLU A 1 92 ? 16.844 11.633 30.031 1 60.5 92 GLU A O 1
ATOM 744 N N . HIS A 1 93 ? 18.484 11.289 31.375 1 59.5 93 HIS A N 1
ATOM 745 C CA . HIS A 1 93 ? 18.344 9.844 31.438 1 59.5 93 HIS A CA 1
ATOM 746 C C . HIS A 1 93 ? 17.094 9.438 32.219 1 59.5 93 HIS A C 1
ATOM 748 O O . HIS A 1 93 ? 16.812 9.992 33.281 1 59.5 93 HIS A O 1
ATOM 754 N N . LYS A 1 94 ? 16.156 8.844 31.531 1 64.06 94 LYS A N 1
ATOM 755 C CA . LYS A 1 94 ? 15.023 8.227 32.188 1 64.06 94 LYS A CA 1
ATOM 756 C C . LYS A 1 94 ? 15.156 6.707 32.25 1 64.06 94 LYS A C 1
ATOM 758 O O . LYS A 1 94 ? 15.773 6.113 31.359 1 64.06 94 LYS A O 1
ATOM 763 N N . GLU A 1 95 ? 14.766 6.047 33.344 1 63.06 95 GLU A N 1
ATOM 764 C CA . GLU A 1 95 ? 14.836 4.605 33.531 1 63.06 95 GLU A CA 1
ATOM 765 C C . GLU A 1 95 ? 14.117 3.85 32.438 1 63.06 95 GLU A C 1
ATOM 767 O O . GLU A 1 95 ? 14.57 2.785 32 1 63.06 95 GLU A O 1
ATOM 772 N N . ASN A 1 96 ? 12.969 4.438 31.891 1 69.62 96 ASN A N 1
ATOM 773 C CA . ASN A 1 96 ? 12.195 3.727 30.875 1 69.62 96 ASN A CA 1
ATOM 774 C C . ASN A 1 96 ? 12.352 4.367 29.5 1 69.62 96 ASN A C 1
ATOM 776 O O . ASN A 1 96 ? 11.367 4.562 28.781 1 69.62 96 ASN A O 1
ATOM 780 N N . MET A 1 97 ? 13.625 4.559 29.203 1 71.62 97 MET A N 1
ATOM 781 C CA . MET A 1 97 ? 13.938 5.234 27.953 1 71.62 97 MET A CA 1
ATOM 782 C C . MET A 1 97 ? 13.648 4.328 26.75 1 71.62 97 MET A C 1
ATOM 784 O O . MET A 1 97 ? 14.102 3.182 26.719 1 71.62 97 MET A O 1
ATOM 788 N N . MET A 1 98 ? 12.617 4.676 26.016 1 77.62 98 MET A N 1
ATOM 789 C CA . MET A 1 98 ? 12.312 3.988 24.766 1 77.62 98 MET A CA 1
ATOM 790 C C . MET A 1 98 ? 12.336 4.965 23.594 1 77.62 98 MET A C 1
ATOM 792 O O . MET A 1 98 ? 11.891 6.109 23.719 1 77.62 98 MET A O 1
ATOM 796 N N . GLY A 1 99 ? 13.086 4.609 22.578 1 87 99 GLY A N 1
ATOM 797 C CA . GLY A 1 99 ? 13.109 5.414 21.359 1 87 99 GLY A CA 1
ATOM 798 C C . GLY A 1 99 ? 13.516 4.629 20.125 1 87 99 GLY A C 1
ATOM 799 O O . GLY A 1 99 ? 14.312 3.689 20.219 1 87 99 GLY A O 1
ATOM 800 N N . TRP A 1 100 ? 12.852 4.906 19.094 1 91.06 100 TRP A N 1
ATOM 801 C CA . TRP A 1 100 ? 13.219 4.277 17.828 1 91.06 100 TRP A CA 1
ATOM 802 C C . TRP A 1 100 ? 13.156 5.285 16.688 1 91.06 100 TRP A C 1
ATOM 804 O O . TRP A 1 100 ? 12.539 6.348 16.812 1 91.06 100 TRP A O 1
ATOM 814 N N . GLY A 1 101 ? 13.914 5.012 15.648 1 92.75 101 GLY A N 1
ATOM 815 C CA . GLY A 1 101 ? 13.883 5.789 14.422 1 92.75 101 GLY A CA 1
ATOM 816 C C . GLY A 1 101 ? 13.766 4.93 13.172 1 92.75 101 GLY A C 1
ATOM 817 O O . GLY A 1 101 ? 14.391 3.867 13.086 1 92.75 101 GLY A O 1
ATOM 818 N N . LEU A 1 102 ? 12.867 5.305 12.344 1 96.38 102 LEU A N 1
ATOM 819 C CA . LEU A 1 102 ? 12.758 4.711 11.016 1 96.38 102 LEU A CA 1
ATOM 820 C C . LEU A 1 102 ? 13.227 5.691 9.938 1 96.38 102 LEU A C 1
ATOM 822 O O . LEU A 1 102 ? 12.766 6.832 9.898 1 96.38 102 LEU A O 1
ATOM 826 N N . PHE A 1 103 ? 14.156 5.277 9.133 1 95 103 PHE A N 1
ATOM 827 C CA . PHE A 1 103 ? 14.734 6.09 8.078 1 95 103 PHE A CA 1
ATOM 828 C C . PHE A 1 103 ? 14.656 5.375 6.734 1 95 103 PHE A C 1
ATOM 830 O O . PHE A 1 103 ? 14.984 4.188 6.637 1 95 103 PHE A O 1
ATOM 837 N N . PHE A 1 104 ? 14.203 6.086 5.719 1 96.62 104 PHE A N 1
ATOM 838 C CA . PHE A 1 104 ? 14.18 5.43 4.418 1 96.62 104 PHE A CA 1
ATOM 839 C C . PHE A 1 104 ? 14.43 6.434 3.301 1 96.62 104 PHE A C 1
ATOM 841 O O . PHE A 1 104 ? 13.922 7.555 3.34 1 96.62 104 PHE A O 1
ATOM 848 N N . HIS A 1 105 ? 15.242 6.074 2.363 1 94.94 105 HIS A N 1
ATOM 849 C CA . HIS A 1 105 ? 15.602 6.898 1.216 1 94.94 105 HIS A CA 1
ATOM 850 C C . HIS A 1 105 ? 14.484 6.926 0.18 1 94.94 105 HIS A C 1
ATOM 852 O O . HIS A 1 105 ? 13.812 5.918 -0.038 1 94.94 105 HIS A O 1
ATOM 858 N N . PRO A 1 106 ? 14.312 8.039 -0.511 1 94.38 106 PRO A N 1
ATOM 859 C CA . PRO A 1 106 ? 13.297 8.125 -1.561 1 94.38 106 PRO A CA 1
ATOM 860 C C . PRO A 1 106 ? 13.453 7.051 -2.629 1 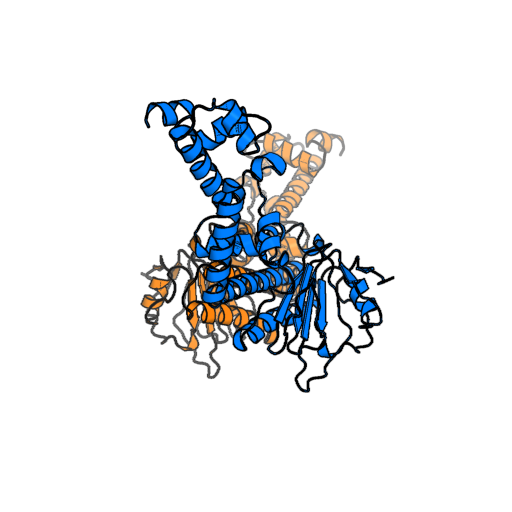94.38 106 PRO A C 1
ATOM 862 O O . PRO A 1 106 ? 12.469 6.629 -3.238 1 94.38 106 PRO A O 1
ATOM 865 N N . ASP A 1 107 ? 14.609 6.594 -2.85 1 94.25 107 ASP A N 1
ATOM 866 C CA . ASP A 1 107 ? 14.867 5.57 -3.857 1 94.25 107 ASP A CA 1
ATOM 867 C C . ASP A 1 107 ? 14.18 4.254 -3.498 1 94.25 107 ASP A C 1
ATOM 869 O O . ASP A 1 107 ? 13.922 3.424 -4.371 1 94.25 107 ASP A O 1
ATOM 873 N N 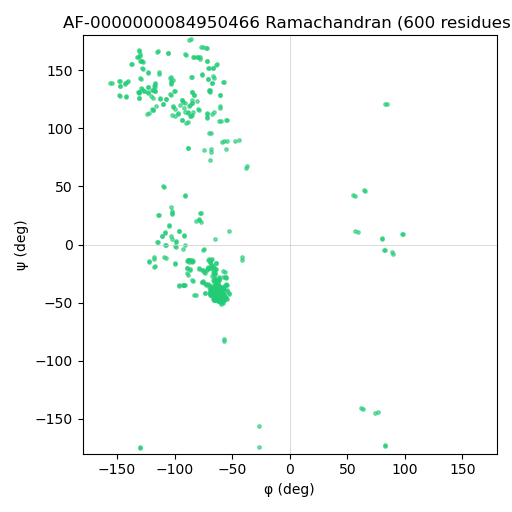. LEU A 1 108 ? 13.938 4.062 -2.236 1 95 108 LEU A N 1
ATOM 874 C CA . LEU A 1 108 ? 13.273 2.842 -1.793 1 95 108 LEU A CA 1
ATOM 875 C C . LEU A 1 108 ? 11.875 2.734 -2.395 1 95 108 LEU A C 1
ATOM 877 O O . LEU A 1 108 ? 11.422 1.636 -2.721 1 95 108 LEU A O 1
ATOM 881 N N . ILE A 1 109 ? 11.188 3.943 -2.549 1 94.62 109 ILE A N 1
ATOM 882 C CA . ILE A 1 109 ? 9.766 3.914 -2.869 1 94.62 109 ILE A CA 1
ATOM 883 C C . ILE A 1 109 ? 9.539 4.508 -4.258 1 94.62 109 ILE A C 1
ATOM 885 O O . ILE A 1 109 ? 8.398 4.605 -4.719 1 94.62 109 ILE A O 1
ATOM 889 N N . ARG A 1 110 ? 10.523 4.902 -4.961 1 91.94 110 ARG A N 1
ATOM 890 C CA . ARG A 1 110 ? 10.438 5.641 -6.219 1 91.94 110 ARG A CA 1
ATOM 891 C C . ARG A 1 110 ? 9.555 4.906 -7.227 1 91.94 110 ARG A C 1
ATOM 893 O O . ARG A 1 110 ? 8.758 5.531 -7.934 1 91.94 110 ARG A O 1
ATOM 900 N N . ALA A 1 111 ? 9.648 3.578 -7.305 1 90.5 111 ALA A N 1
ATOM 901 C CA . ALA A 1 111 ? 8.922 2.787 -8.297 1 90.5 111 ALA A CA 1
ATOM 902 C C . ALA A 1 111 ? 7.621 2.234 -7.711 1 90.5 111 ALA A C 1
ATOM 904 O O . ALA A 1 111 ? 7.023 1.315 -8.273 1 90.5 111 ALA A O 1
ATOM 905 N N . THR A 1 112 ? 7.223 2.693 -6.586 1 93.12 112 THR A N 1
ATOM 906 C CA . THR A 1 112 ? 6.035 2.188 -5.91 1 93.12 112 THR A CA 1
ATOM 907 C C . THR A 1 112 ? 4.953 3.262 -5.84 1 93.12 112 THR A C 1
ATOM 909 O O . THR A 1 112 ? 5.234 4.445 -6.051 1 93.12 112 THR A O 1
ATOM 912 N N . SER A 1 113 ? 3.738 2.855 -5.504 1 92.56 113 SER A N 1
ATOM 913 C CA . SER A 1 113 ? 2.625 3.789 -5.367 1 92.56 113 SER A CA 1
ATOM 914 C C . SER A 1 113 ? 2.805 4.695 -4.152 1 92.56 113 SER A C 1
ATOM 916 O O . SER A 1 113 ? 2.209 5.77 -4.082 1 92.56 113 SER A O 1
ATOM 918 N N . LEU A 1 114 ? 3.621 4.262 -3.252 1 94.56 114 LEU A N 1
ATOM 919 C CA . LEU A 1 114 ? 3.852 5.062 -2.053 1 94.56 114 LEU A CA 1
ATOM 920 C C . LEU A 1 114 ? 4.531 6.383 -2.402 1 94.56 114 LEU A C 1
ATOM 922 O O . LEU A 1 114 ? 4.297 7.398 -1.742 1 94.56 114 LEU A O 1
ATOM 926 N N . ASN A 1 115 ? 5.32 6.371 -3.473 1 93.38 115 ASN A N 1
ATOM 927 C CA . ASN A 1 115 ? 5.98 7.598 -3.912 1 93.38 115 ASN A CA 1
ATOM 928 C C . ASN A 1 115 ? 4.977 8.703 -4.211 1 93.38 115 ASN A C 1
ATOM 930 O O . ASN A 1 115 ? 5.176 9.852 -3.812 1 93.38 115 ASN A O 1
ATOM 934 N N . ASP A 1 116 ? 3.904 8.312 -4.77 1 90.81 116 ASP A N 1
ATOM 935 C CA . ASP A 1 116 ? 2.865 9.273 -5.125 1 90.81 116 ASP A CA 1
ATOM 936 C C . ASP A 1 116 ? 2.084 9.719 -3.891 1 90.81 116 ASP A C 1
ATOM 938 O O . ASP A 1 116 ? 1.656 10.875 -3.803 1 90.81 116 ASP A O 1
ATOM 942 N N . LYS A 1 117 ? 1.949 8.852 -2.977 1 92.75 117 LYS A N 1
ATOM 943 C CA . LYS A 1 117 ? 1.144 9.117 -1.788 1 92.75 117 LYS A CA 1
ATOM 944 C C . LYS A 1 117 ? 1.906 9.984 -0.789 1 92.75 117 LYS A C 1
ATOM 946 O O . LYS A 1 117 ? 1.303 10.625 0.075 1 92.75 117 LYS A O 1
ATOM 951 N N . LEU A 1 118 ? 3.174 10.016 -0.893 1 92.44 118 LEU A N 1
ATOM 952 C CA . LEU A 1 118 ? 4.016 10.672 0.103 1 92.44 118 LEU A CA 1
ATOM 953 C C . LEU A 1 118 ? 3.691 12.156 0.194 1 92.44 118 LEU A C 1
ATOM 955 O O . LEU A 1 118 ? 3.768 12.75 1.273 1 92.44 118 LEU A O 1
ATOM 959 N N . LYS A 1 119 ? 3.27 12.742 -0.904 1 87 119 LYS A N 1
ATOM 960 C CA . LYS A 1 119 ? 2.938 14.164 -0.952 1 87 119 LYS A CA 1
ATOM 961 C C . LYS A 1 119 ? 1.721 14.469 -0.084 1 87 119 LYS A C 1
ATOM 963 O O . LYS A 1 119 ? 1.526 15.617 0.335 1 87 119 LYS A O 1
ATOM 968 N N . ARG A 1 120 ? 0.982 13.461 0.217 1 89.75 120 ARG A N 1
ATOM 969 C CA . ARG A 1 120 ? -0.244 13.648 0.987 1 89.75 120 ARG A CA 1
ATOM 970 C C . ARG A 1 120 ? 0.04 13.609 2.484 1 89.75 120 ARG A C 1
ATOM 972 O O . ARG A 1 120 ? -0.806 14 3.291 1 89.75 120 ARG A O 1
ATOM 979 N N . TYR A 1 121 ? 1.209 13.156 2.807 1 94.75 121 TYR A N 1
ATOM 980 C CA . TYR A 1 121 ? 1.586 13.117 4.215 1 94.75 121 TYR A CA 1
ATOM 981 C C . TYR A 1 121 ? 2.238 14.43 4.641 1 94.75 121 TYR A C 1
ATOM 983 O O . TYR A 1 121 ? 3.459 14.5 4.801 1 94.75 121 TYR A O 1
ATOM 991 N N . SER A 1 122 ? 1.403 15.375 4.945 1 92.81 122 SER A N 1
ATOM 992 C CA . SER A 1 122 ? 1.854 16.75 5.191 1 92.81 122 SER A CA 1
ATOM 993 C C . SER A 1 122 ? 2.676 16.828 6.473 1 92.81 122 SER A C 1
ATOM 995 O O . SER A 1 122 ? 3.447 17.781 6.656 1 92.81 122 SER A O 1
ATOM 997 N N . PHE A 1 123 ? 2.537 15.805 7.301 1 94.31 123 PHE A N 1
ATOM 998 C CA . PHE A 1 123 ? 3.18 15.883 8.609 1 94.31 123 PHE A CA 1
ATOM 999 C C . PHE A 1 123 ? 4.695 15.781 8.469 1 94.31 123 PHE A C 1
ATOM 1001 O O . PHE A 1 123 ? 5.426 16.078 9.422 1 94.31 123 PHE A O 1
ATOM 1008 N N . PHE A 1 124 ? 5.172 15.391 7.316 1 94.06 124 PHE A N 1
ATOM 1009 C CA . PHE A 1 124 ? 6.609 15.406 7.082 1 94.06 124 PHE A CA 1
ATO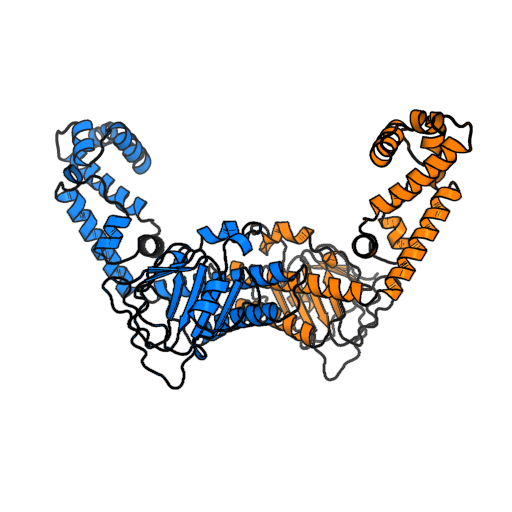M 1010 C C . PHE A 1 124 ? 7.125 16.844 6.996 1 94.06 124 PHE A C 1
ATOM 1012 O O . PHE A 1 124 ? 8.328 17.078 7.086 1 94.06 124 PHE A O 1
ATOM 1019 N N . ASN A 1 125 ? 6.242 17.766 6.836 1 90.88 125 ASN A N 1
ATOM 1020 C CA . ASN A 1 125 ? 6.613 19.172 6.707 1 90.88 125 ASN A CA 1
ATOM 1021 C C . ASN A 1 125 ? 6.238 19.969 7.953 1 90.88 125 ASN A C 1
ATOM 1023 O O . ASN A 1 125 ? 6.254 21.188 7.938 1 90.88 125 ASN A O 1
ATOM 1027 N N . TYR A 1 126 ? 5.852 19.25 8.984 1 89.56 126 TYR A N 1
ATOM 1028 C CA . TYR A 1 126 ? 5.57 19.906 10.258 1 89.56 126 TYR A CA 1
ATOM 1029 C C . TYR A 1 126 ? 6.863 20.25 10.992 1 89.56 126 TYR A C 1
ATOM 1031 O O . TYR A 1 126 ? 7.93 19.734 10.656 1 89.56 126 TYR A O 1
ATOM 1039 N N . GLU A 1 127 ? 6.738 21.156 11.883 1 83.56 127 GLU A N 1
ATOM 1040 C CA . GLU A 1 127 ? 7.883 21.5 12.719 1 83.56 127 GLU A CA 1
ATOM 1041 C C . GLU A 1 127 ? 7.934 20.656 13.977 1 83.56 127 GLU A C 1
ATOM 1043 O O . GLU A 1 127 ? 6.945 20 14.336 1 83.56 127 GLU A O 1
ATOM 1048 N N . VAL A 1 128 ? 9.023 20.625 14.617 1 76.75 128 VAL A N 1
ATOM 1049 C CA . VAL A 1 128 ? 9.258 19.812 15.805 1 76.75 128 VAL A CA 1
ATOM 1050 C C . VAL A 1 128 ? 8.25 20.188 16.891 1 76.75 128 VAL A C 1
ATOM 1052 O O . VAL A 1 128 ? 7.781 19.312 17.625 1 76.75 128 VAL A O 1
ATOM 1055 N N . ALA A 1 129 ? 7.934 21.469 17 1 76.69 129 ALA A N 1
ATOM 1056 C CA . ALA A 1 129 ? 6.98 21.938 18 1 76.69 129 ALA A CA 1
ATOM 1057 C C . ALA A 1 129 ? 5.59 21.359 17.75 1 76.69 129 ALA A C 1
ATOM 1059 O O . ALA A 1 129 ? 4.73 21.406 18.641 1 76.69 129 ALA A O 1
ATOM 1060 N N . GLU A 1 130 ? 5.434 20.859 16.594 1 83.94 130 GLU A N 1
ATOM 1061 C CA . GLU A 1 130 ? 4.164 20.266 16.188 1 83.94 130 GLU A CA 1
ATOM 1062 C C . GLU A 1 130 ? 4.23 18.75 16.234 1 83.94 130 GLU A C 1
ATOM 1064 O O . GLU A 1 130 ? 3.447 18.062 15.57 1 83.94 130 GLU A O 1
ATOM 1069 N N . ALA A 1 131 ? 5.098 18.281 17.078 1 86.81 131 ALA A N 1
ATOM 1070 C CA . ALA A 1 131 ? 5.309 16.828 17.188 1 86.81 131 ALA A CA 1
ATOM 1071 C C . ALA A 1 131 ? 4.043 16.125 17.672 1 86.81 131 ALA A C 1
ATOM 1073 O O . ALA A 1 131 ? 3.189 16.75 18.312 1 86.81 131 ALA A O 1
ATOM 1074 N N . LEU A 1 132 ? 3.988 14.891 17.328 1 91.88 132 LEU A N 1
ATOM 1075 C CA . LEU A 1 132 ? 2.818 14.07 17.641 1 91.88 132 LEU A CA 1
ATOM 1076 C C . LEU A 1 132 ? 2.949 13.445 19.016 1 91.88 132 LEU A C 1
ATOM 1078 O O . LEU A 1 132 ? 3.918 12.734 19.297 1 91.88 132 LEU A O 1
ATOM 1082 N N . HIS A 1 133 ? 2.033 13.758 19.891 1 90 133 HIS A N 1
ATOM 1083 C CA . HIS A 1 133 ? 1.942 13.094 21.188 1 90 133 HIS A CA 1
ATOM 1084 C C . HIS A 1 133 ? 1.149 11.797 21.094 1 90 133 HIS A C 1
ATOM 1086 O O . HIS A 1 133 ? -0.039 11.812 20.766 1 90 133 HIS A O 1
ATOM 1092 N N . LEU A 1 134 ? 1.794 10.727 21.469 1 92.38 134 LEU A N 1
ATOM 1093 C CA . LEU A 1 134 ? 1.178 9.422 21.281 1 92.38 134 LEU A CA 1
ATOM 1094 C C . LEU A 1 134 ? 0.634 8.883 22.609 1 92.38 134 LEU A C 1
ATOM 1096 O O . LEU A 1 134 ? 1.27 9.031 23.656 1 92.38 134 LEU A O 1
ATOM 1100 N N . SER A 1 135 ? -0.541 8.305 22.578 1 91.31 135 SER A N 1
ATOM 1101 C CA . SER A 1 135 ? -1.018 7.492 23.703 1 91.31 135 SER A CA 1
ATOM 1102 C C . SER A 1 135 ? -0.255 6.176 23.781 1 91.31 135 SER A C 1
ATOM 1104 O O . SER A 1 135 ? 0.464 5.805 22.859 1 91.31 135 SER A O 1
ATOM 1106 N N . ASP A 1 136 ? -0.439 5.484 24.844 1 92.06 136 ASP A N 1
ATOM 1107 C CA . ASP A 1 136 ? 0.231 4.199 25.016 1 92.06 136 ASP A CA 1
ATOM 1108 C C . ASP A 1 136 ? -0.197 3.207 23.938 1 92.06 136 ASP A C 1
ATOM 1110 O O . ASP A 1 136 ? 0.632 2.469 23.391 1 92.06 136 ASP A O 1
ATOM 1114 N N . LYS A 1 137 ? -1.446 3.217 23.641 1 94.25 137 LYS A N 1
ATOM 1115 C CA . LYS A 1 137 ? -1.962 2.346 22.578 1 94.25 137 LYS A CA 1
ATOM 1116 C C . LYS A 1 137 ? -1.326 2.678 21.234 1 94.25 137 LYS A C 1
ATOM 1118 O O . LYS A 1 137 ? -0.933 1.777 20.5 1 94.25 137 LYS A O 1
ATOM 1123 N N . GLU A 1 138 ? -1.228 3.92 20.969 1 94.56 138 GLU A N 1
ATOM 1124 C CA . GLU A 1 138 ? -0.671 4.375 19.703 1 94.56 138 GLU A CA 1
ATOM 1125 C C . GLU A 1 138 ? 0.815 4.047 19.594 1 94.56 138 GLU A C 1
ATOM 1127 O O . GLU A 1 138 ? 1.305 3.686 18.531 1 94.56 138 GLU A O 1
ATOM 1132 N N . LYS A 1 139 ? 1.491 4.133 20.734 1 94.19 139 LYS A N 1
ATOM 1133 C CA . LYS A 1 139 ? 2.906 3.77 20.766 1 94.19 139 LYS A CA 1
ATOM 1134 C C . LYS A 1 139 ? 3.113 2.316 20.359 1 94.19 139 LYS A C 1
ATOM 1136 O O . LYS A 1 139 ? 4.012 2.01 19.578 1 94.19 139 LYS A O 1
ATOM 1141 N N . ILE A 1 140 ? 2.301 1.527 20.828 1 94.69 140 ILE A N 1
ATOM 1142 C CA . ILE A 1 140 ? 2.402 0.096 20.562 1 94.69 140 ILE A CA 1
ATOM 1143 C C . ILE A 1 140 ? 2.133 -0.177 19.078 1 94.69 140 ILE A C 1
ATOM 1145 O O . ILE A 1 140 ? 2.863 -0.937 18.438 1 94.69 140 ILE A O 1
ATOM 1149 N N . ILE A 1 141 ? 1.116 0.444 18.531 1 96.5 141 ILE A N 1
ATOM 1150 C CA . ILE A 1 141 ? 0.719 0.257 17.141 1 96.5 141 ILE A CA 1
ATOM 1151 C C . ILE A 1 141 ? 1.88 0.621 16.219 1 96.5 141 ILE A C 1
ATOM 1153 O O . ILE A 1 141 ? 2.242 -0.154 15.336 1 96.5 141 ILE A O 1
ATOM 1157 N N . LEU A 1 142 ? 2.486 1.744 16.438 1 96.75 142 LEU A N 1
ATOM 1158 C CA . LEU A 1 142 ? 3.584 2.197 15.586 1 96.75 142 LEU A CA 1
ATOM 1159 C C . LEU A 1 142 ? 4.82 1.325 15.789 1 96.75 142 LEU A C 1
ATOM 1161 O O . LEU A 1 142 ? 5.504 0.982 14.82 1 96.75 142 LEU A O 1
ATOM 1165 N N . PHE A 1 143 ? 5.07 1.001 17.016 1 95.5 143 PHE A N 1
ATOM 1166 C CA . PHE A 1 143 ? 6.238 0.181 17.312 1 95.5 143 PHE A CA 1
ATOM 1167 C C . PHE A 1 143 ? 6.125 -1.183 16.641 1 95.5 143 PHE A C 1
ATOM 1169 O O . PHE A 1 143 ? 7.125 -1.732 16.172 1 95.5 143 PHE A O 1
ATOM 1176 N N . GLU A 1 144 ? 4.977 -1.711 16.594 1 96.31 144 GLU A N 1
ATOM 1177 C CA . GLU A 1 144 ? 4.758 -2.986 15.914 1 96.31 144 GLU A CA 1
ATOM 1178 C C . GLU A 1 144 ? 5.125 -2.9 14.438 1 96.31 144 GLU A C 1
ATOM 1180 O O . GLU A 1 144 ? 5.699 -3.838 13.883 1 96.31 144 GLU A O 1
ATOM 1185 N N . CYS A 1 145 ? 4.75 -1.853 13.812 1 97.81 145 CYS A N 1
ATOM 1186 C CA . CYS A 1 145 ? 5.129 -1.648 12.422 1 97.81 145 CYS A CA 1
ATOM 1187 C C . CYS A 1 145 ? 6.645 -1.595 12.273 1 97.81 145 CYS A C 1
ATOM 1189 O O . CYS A 1 145 ? 7.211 -2.25 11.391 1 97.81 145 CYS A O 1
ATOM 1191 N N . VAL A 1 146 ? 7.27 -0.85 13.164 1 96.94 146 VAL A N 1
ATOM 1192 C CA . VAL A 1 146 ? 8.719 -0.678 13.117 1 96.94 146 VAL A CA 1
ATOM 1193 C C . VAL A 1 146 ? 9.406 -2.021 13.344 1 96.94 146 VAL A C 1
ATOM 1195 O O . VAL A 1 146 ? 10.375 -2.354 12.648 1 96.94 146 VAL A O 1
ATOM 1198 N N . GLN A 1 147 ? 8.891 -2.756 14.227 1 95.94 147 GLN A N 1
ATOM 1199 C CA . GLN A 1 147 ? 9.453 -4.07 14.508 1 95.94 147 GLN A CA 1
ATOM 1200 C C . GLN A 1 147 ? 9.344 -4.996 13.305 1 95.94 147 GLN A C 1
ATOM 1202 O O . GLN A 1 147 ? 10.242 -5.797 13.039 1 95.94 147 GLN A O 1
ATOM 1207 N N . LYS A 1 148 ? 8.25 -4.945 12.672 1 96.69 148 LYS A N 1
ATOM 1208 C CA . LYS A 1 148 ? 8.07 -5.75 11.469 1 96.69 148 LYS A CA 1
ATOM 1209 C C . LYS A 1 148 ? 9.117 -5.41 10.414 1 96.69 148 LYS A C 1
ATOM 1211 O O . LYS A 1 148 ? 9.648 -6.301 9.75 1 96.69 148 LYS A O 1
ATOM 1216 N N . ILE A 1 149 ? 9.367 -4.137 10.227 1 97.25 149 ILE A N 1
ATOM 1217 C CA . ILE A 1 149 ? 10.383 -3.701 9.273 1 97.25 149 ILE A CA 1
ATOM 1218 C C . ILE A 1 149 ? 11.758 -4.188 9.727 1 97.25 149 ILE A C 1
ATOM 1220 O O . ILE A 1 149 ? 12.523 -4.723 8.93 1 97.25 149 ILE A O 1
ATOM 1224 N N . GLN A 1 150 ? 12.023 -3.998 11.023 1 94.69 150 GLN A N 1
ATOM 1225 C CA . GLN A 1 150 ? 13.297 -4.441 11.578 1 94.69 150 GLN A CA 1
ATOM 1226 C C . GLN A 1 150 ? 13.516 -5.934 11.352 1 94.69 150 GLN A C 1
ATOM 1228 O O . GLN A 1 150 ? 14.594 -6.352 10.93 1 94.69 150 GLN A O 1
ATOM 1233 N N . THR A 1 151 ? 12.508 -6.719 11.648 1 94.94 151 THR A N 1
ATOM 1234 C CA . THR A 1 151 ? 12.578 -8.164 11.453 1 94.94 151 THR A CA 1
ATOM 1235 C C . THR A 1 151 ? 12.852 -8.492 9.984 1 94.94 151 THR A C 1
ATOM 1237 O O . THR A 1 151 ? 13.656 -9.367 9.68 1 94.94 151 THR A O 1
ATOM 1240 N N . GLU A 1 152 ? 12.156 -7.789 9.078 1 95.06 152 GLU A N 1
ATOM 1241 C CA . GLU A 1 152 ? 12.359 -8 7.648 1 95.06 152 GLU A CA 1
ATOM 1242 C C . GLU A 1 152 ? 13.805 -7.711 7.246 1 95.06 152 GLU A C 1
ATOM 1244 O O . GLU A 1 152 ? 14.383 -8.43 6.426 1 95.06 152 GLU A O 1
ATOM 1249 N N . LEU A 1 153 ? 14.398 -6.688 7.844 1 93.44 153 LEU A N 1
ATOM 1250 C CA . LEU A 1 153 ? 15.75 -6.266 7.5 1 93.44 153 LEU A CA 1
ATOM 1251 C C . LEU A 1 153 ? 16.781 -7.27 8.008 1 93.44 153 LEU A C 1
ATOM 1253 O O . LEU A 1 153 ? 17.922 -7.297 7.523 1 93.44 153 LEU A O 1
ATOM 1257 N N . GLN A 1 154 ? 16.406 -8.031 8.945 1 91 154 GLN A N 1
ATOM 1258 C CA . GLN A 1 154 ? 17.312 -9.016 9.523 1 91 154 GLN A CA 1
ATOM 1259 C C . GLN A 1 154 ? 17.234 -10.336 8.766 1 91 154 GLN A C 1
ATOM 1261 O O . GLN A 1 154 ? 18.078 -11.227 8.969 1 91 154 GLN A O 1
ATOM 1266 N N . GLU A 1 155 ? 16.219 -10.539 7.934 1 89.44 155 GLU A N 1
ATOM 1267 C CA . GLU A 1 155 ? 16.078 -11.727 7.094 1 89.44 155 GLU A CA 1
ATOM 1268 C C . GLU A 1 155 ? 16.875 -11.57 5.793 1 89.44 155 GLU A C 1
ATOM 1270 O O . GLU A 1 155 ? 17.312 -10.469 5.453 1 89.44 155 GLU A O 1
ATOM 1275 N N . ASN A 1 156 ? 17.156 -12.734 5.113 1 88.12 156 ASN A N 1
ATOM 1276 C CA . ASN A 1 156 ? 17.719 -12.641 3.773 1 88.12 156 ASN A CA 1
ATOM 1277 C C . ASN A 1 156 ? 16.781 -11.914 2.814 1 88.12 156 ASN A C 1
ATOM 1279 O O . ASN A 1 156 ? 15.594 -12.211 2.754 1 88.12 156 ASN A O 1
ATOM 1283 N N . ILE A 1 157 ? 17.359 -11.016 2.221 1 87.75 157 ILE A N 1
ATOM 1284 C CA . ILE A 1 157 ? 16.562 -10.211 1.29 1 87.75 157 ILE A CA 1
ATOM 1285 C C . ILE A 1 157 ? 16.188 -11.055 0.071 1 87.75 157 ILE A C 1
ATOM 1287 O O . ILE A 1 157 ? 17.031 -11.781 -0.469 1 87.75 157 ILE A O 1
ATOM 1291 N N . ASP A 1 158 ? 14.898 -11.023 -0.313 1 91.94 158 ASP A N 1
ATOM 1292 C CA . ASP A 1 158 ? 14.406 -11.672 -1.523 1 91.94 158 ASP A CA 1
ATOM 1293 C C . ASP A 1 158 ? 13.57 -10.711 -2.363 1 91.94 158 ASP A C 1
ATOM 1295 O O . ASP A 1 158 ? 13.57 -9.5 -2.117 1 91.94 158 ASP A O 1
ATOM 1299 N N . MET A 1 159 ? 12.992 -11.203 -3.406 1 90.69 159 MET A N 1
ATOM 1300 C CA . MET A 1 159 ? 12.297 -10.352 -4.367 1 90.69 159 MET A CA 1
ATOM 1301 C C . MET A 1 159 ? 11.047 -9.734 -3.752 1 90.69 159 MET A C 1
ATOM 1303 O O . MET A 1 159 ? 10.469 -8.797 -4.305 1 90.69 159 MET A O 1
ATOM 1307 N N . HIS A 1 160 ? 10.617 -10.234 -2.572 1 94.31 160 HIS A N 1
ATOM 1308 C CA . HIS A 1 160 ? 9.398 -9.758 -1.932 1 94.31 160 HIS A CA 1
ATOM 1309 C C . HIS A 1 160 ? 9.703 -8.75 -0.834 1 94.31 160 HIS A C 1
ATOM 1311 O O . HIS A 1 160 ? 8.82 -8.016 -0.395 1 94.31 160 HIS A O 1
ATOM 1317 N N . SER A 1 161 ? 10.906 -8.664 -0.388 1 95.25 161 SER A N 1
ATOM 1318 C CA . SER A 1 161 ? 11.32 -7.867 0.765 1 95.25 161 SER A CA 1
ATOM 1319 C C . SER A 1 161 ? 10.938 -6.402 0.588 1 95.25 161 SER A C 1
ATOM 1321 O O . SER A 1 161 ? 10.383 -5.785 1.501 1 95.25 161 SER A O 1
ATOM 1323 N N . GLN A 1 162 ? 11.203 -5.883 -0.572 1 94.94 162 GLN A N 1
ATOM 1324 C CA . GLN A 1 162 ? 10.922 -4.469 -0.803 1 94.94 162 GLN A CA 1
ATOM 1325 C C . GLN A 1 162 ? 9.43 -4.18 -0.674 1 94.94 162 GLN A C 1
ATOM 1327 O O . GLN A 1 162 ? 9.031 -3.182 -0.066 1 94.94 162 GLN A O 1
ATOM 1332 N N . HIS A 1 163 ? 8.609 -5.039 -1.227 1 95.31 163 HIS A N 1
ATOM 1333 C CA . HIS A 1 163 ? 7.164 -4.844 -1.171 1 95.31 163 HIS A CA 1
ATOM 1334 C C . HIS A 1 163 ? 6.648 -4.93 0.263 1 95.31 163 HIS A C 1
ATOM 1336 O O . HIS A 1 163 ? 5.746 -4.184 0.649 1 95.31 163 HIS A O 1
ATOM 1342 N N . ILE A 1 164 ? 7.188 -5.82 1.015 1 97.06 164 ILE A N 1
ATOM 1343 C CA . ILE A 1 164 ? 6.789 -5.996 2.408 1 97.06 164 ILE A CA 1
ATOM 1344 C C . ILE A 1 164 ? 7.195 -4.766 3.219 1 97.06 164 ILE A C 1
ATOM 1346 O O . ILE A 1 164 ? 6.387 -4.215 3.969 1 97.06 164 ILE A O 1
ATOM 1350 N N . ILE A 1 165 ? 8.383 -4.285 3.016 1 97.56 165 ILE A N 1
ATOM 1351 C CA . ILE A 1 165 ? 8.891 -3.117 3.725 1 97.56 165 ILE A CA 1
ATOM 1352 C C . ILE A 1 165 ? 8.055 -1.891 3.359 1 97.56 165 ILE A C 1
ATOM 1354 O O . ILE A 1 165 ? 7.586 -1.167 4.242 1 97.56 165 ILE A O 1
ATOM 1358 N N . VAL A 1 166 ? 7.844 -1.718 2.092 1 97.62 166 VAL A N 1
ATOM 1359 C CA . VAL A 1 166 ? 7.141 -0.54 1.594 1 97.62 166 VAL A CA 1
ATOM 1360 C C . VAL A 1 166 ? 5.695 -0.554 2.084 1 97.62 166 VAL A C 1
ATOM 1362 O O . VAL A 1 166 ? 5.172 0.473 2.523 1 97.62 166 VAL A O 1
ATOM 1365 N N . SER A 1 167 ? 5.027 -1.68 2.008 1 97.56 167 SER A N 1
ATOM 1366 C CA . SER A 1 167 ? 3.652 -1.757 2.486 1 97.56 167 SER A CA 1
ATOM 1367 C C . SER A 1 167 ? 3.576 -1.53 3.992 1 97.56 167 SER A C 1
ATOM 1369 O O . SER A 1 167 ? 2.6 -0.968 4.492 1 97.56 167 SER A O 1
ATOM 1371 N N . THR A 1 168 ? 4.547 -1.974 4.754 1 98.31 168 THR A N 1
ATOM 1372 C CA . THR A 1 168 ? 4.586 -1.733 6.195 1 98.31 168 THR A CA 1
ATOM 1373 C C . THR A 1 168 ? 4.785 -0.249 6.488 1 98.31 168 THR A C 1
ATOM 1375 O O . THR A 1 168 ? 4.133 0.305 7.379 1 98.31 168 THR A O 1
ATOM 1378 N N . ILE A 1 169 ? 5.688 0.388 5.734 1 98.25 169 ILE A N 1
ATOM 1379 C CA . ILE A 1 169 ? 5.914 1.821 5.883 1 98.25 169 ILE A CA 1
ATOM 1380 C C . ILE A 1 169 ? 4.625 2.584 5.598 1 98.25 169 ILE A C 1
ATOM 1382 O O . ILE A 1 169 ? 4.258 3.498 6.336 1 98.25 169 ILE A O 1
ATOM 1386 N N . GLU A 1 170 ? 3.979 2.211 4.531 1 98.12 170 GLU A N 1
ATOM 1387 C CA . GLU A 1 170 ? 2.721 2.871 4.191 1 98.12 170 GLU A CA 1
ATOM 1388 C C . GLU A 1 170 ? 1.702 2.73 5.32 1 98.12 170 GLU A C 1
ATOM 1390 O O . GLU A 1 170 ? 1.006 3.689 5.656 1 98.12 170 GLU A O 1
ATOM 1395 N N . LEU A 1 171 ? 1.585 1.536 5.855 1 98.06 171 LEU A N 1
ATOM 1396 C CA . LEU A 1 171 ? 0.695 1.301 6.988 1 98.06 171 LEU A CA 1
ATOM 1397 C C . LEU A 1 171 ? 1.053 2.211 8.156 1 98.06 171 LEU A C 1
ATOM 1399 O O . LEU A 1 171 ? 0.173 2.842 8.75 1 98.06 171 LEU A O 1
ATOM 1403 N N . LEU A 1 172 ? 2.32 2.303 8.484 1 98.38 172 LEU A N 1
ATOM 1404 C CA . LEU A 1 172 ? 2.811 3.164 9.555 1 98.38 172 LEU A CA 1
ATOM 1405 C C . LEU A 1 172 ? 2.428 4.617 9.305 1 98.38 172 LEU A C 1
ATOM 1407 O O . LEU A 1 172 ? 1.944 5.305 10.203 1 98.38 172 LEU A O 1
ATOM 1411 N N . LEU A 1 173 ? 2.643 5.062 8.078 1 98.25 173 LEU A N 1
ATOM 1412 C CA . LEU A 1 173 ? 2.354 6.449 7.723 1 98.25 173 LEU A CA 1
ATOM 1413 C C . LEU A 1 173 ? 0.859 6.734 7.816 1 98.25 173 LEU A C 1
ATOM 1415 O O . LEU A 1 173 ? 0.455 7.832 8.203 1 98.25 173 LEU A O 1
ATOM 1419 N N . ASN A 1 174 ? 0.01 5.766 7.449 1 97.75 174 ASN A N 1
ATOM 1420 C CA . ASN A 1 174 ? -1.433 5.93 7.586 1 97.75 174 ASN A CA 1
ATOM 1421 C C . ASN A 1 174 ? -1.846 6.07 9.047 1 97.75 174 ASN A C 1
ATOM 1423 O O . ASN A 1 174 ? -2.736 6.859 9.367 1 97.75 174 ASN A O 1
ATOM 1427 N N . TYR A 1 175 ? -1.222 5.289 9.875 1 97.81 175 TYR A N 1
ATOM 1428 C CA . TYR A 1 175 ? -1.468 5.445 11.305 1 97.81 175 TYR A CA 1
ATOM 1429 C C . TYR A 1 175 ? -1.048 6.832 11.781 1 97.81 175 TYR A C 1
ATOM 1431 O O . TYR A 1 175 ? -1.776 7.484 12.531 1 97.81 175 TYR A O 1
ATOM 1439 N N . CYS A 1 176 ? 0.157 7.277 11.359 1 97.56 176 CYS A N 1
ATOM 1440 C CA . CYS A 1 176 ? 0.615 8.609 11.734 1 97.56 176 CYS A CA 1
ATOM 1441 C C . CYS A 1 176 ? -0.405 9.672 11.328 1 97.56 176 CYS A C 1
ATOM 1443 O O . CYS A 1 176 ? -0.722 10.562 12.109 1 97.56 176 CYS A O 1
ATOM 1445 N N . SER A 1 177 ? -0.859 9.555 10.133 1 96.75 177 SER A N 1
ATOM 1446 C CA . SER A 1 177 ? -1.855 10.5 9.633 1 96.75 177 SER A CA 1
ATOM 1447 C C . SER A 1 177 ? -3.08 10.539 10.539 1 96.75 177 SER A C 1
ATOM 1449 O O . SER A 1 177 ? -3.574 11.609 10.883 1 96.75 177 SER A O 1
ATOM 1451 N N . ARG A 1 178 ? -3.547 9.391 10.922 1 96 178 ARG A N 1
ATOM 1452 C CA . ARG A 1 178 ? -4.707 9.312 11.805 1 96 178 ARG A CA 1
ATOM 1453 C C . ARG A 1 178 ? -4.418 9.961 13.156 1 96 178 ARG A C 1
ATOM 1455 O O . ARG A 1 178 ? -5.242 10.703 13.68 1 96 178 ARG A O 1
ATOM 1462 N N . PHE A 1 179 ? -3.283 9.633 13.68 1 96.38 179 PHE A N 1
ATOM 1463 C CA . PHE A 1 179 ? -2.949 10.102 15.023 1 96.38 179 PHE A CA 1
ATOM 1464 C C . PHE A 1 179 ? -2.729 11.609 15.031 1 96.38 179 PHE A C 1
ATOM 1466 O O . PHE A 1 179 ? -3.088 12.289 15.992 1 96.38 179 PHE A O 1
ATOM 1473 N N . TYR A 1 180 ? -2.121 12.18 13.977 1 94.06 180 TYR A N 1
ATOM 1474 C CA . TYR A 1 180 ? -2.039 13.625 13.844 1 94.06 180 TYR A CA 1
ATOM 1475 C C . TYR A 1 180 ? -3.43 14.25 13.773 1 94.06 180 TYR A C 1
ATOM 1477 O O . TYR A 1 180 ? -3.68 15.297 14.359 1 94.06 180 TYR A O 1
ATOM 1485 N N . GLY A 1 181 ? -4.324 13.594 13 1 92.5 181 GLY A N 1
ATOM 1486 C CA . GLY A 1 181 ? -5.699 14.055 12.93 1 92.5 181 GLY A CA 1
ATOM 1487 C C . GLY A 1 181 ? -6.379 14.117 14.289 1 92.5 181 GLY A C 1
ATOM 1488 O O . GLY A 1 181 ? -7.023 15.117 14.617 1 92.5 181 GLY A O 1
ATOM 1489 N N . ARG A 1 182 ? -6.215 13.047 15 1 92.56 182 ARG A N 1
ATOM 1490 C CA . ARG A 1 182 ? -6.773 12.992 16.344 1 92.56 182 ARG A CA 1
ATOM 1491 C C . ARG A 1 182 ? -6.199 14.102 17.219 1 92.56 182 ARG A C 1
ATOM 1493 O O . ARG A 1 182 ? -6.934 14.742 17.984 1 92.56 182 ARG A O 1
ATOM 1500 N N . GLN A 1 183 ? -4.93 14.328 17.203 1 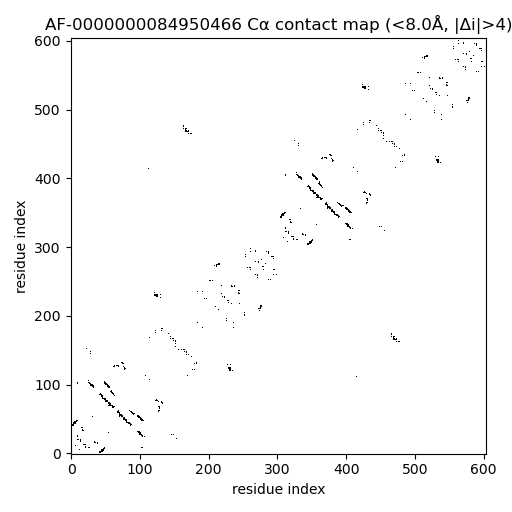91.25 183 GLN A N 1
ATOM 1501 C CA . GLN A 1 183 ? -4.277 15.367 17.984 1 91.25 183 GLN A CA 1
ATOM 1502 C C . GLN A 1 183 ? -4.836 16.75 17.656 1 91.25 183 GLN A C 1
ATOM 1504 O O . GLN A 1 183 ? -5.051 17.578 18.547 1 91.25 183 GLN A O 1
ATOM 1509 N N . MET A 1 184 ? -5.023 17 16.406 1 88.81 184 MET A N 1
ATOM 1510 C CA . MET A 1 184 ? -5.559 18.297 15.977 1 88.81 184 MET A CA 1
ATOM 1511 C C . MET A 1 184 ? -6.969 18.5 16.516 1 88.81 184 MET A C 1
ATOM 1513 O O . MET A 1 184 ? -7.336 19.625 16.875 1 88.81 184 MET A O 1
ATOM 1517 N N . ILE A 1 185 ? -7.68 17.422 16.656 1 86.94 185 ILE A N 1
ATOM 1518 C CA . ILE A 1 185 ? -9.031 17.5 17.188 1 86.94 185 ILE A CA 1
ATOM 1519 C C . ILE A 1 185 ? -8.984 17.766 18.688 1 86.94 185 ILE A C 1
ATOM 1521 O O . ILE A 1 185 ? -9.75 18.594 19.219 1 86.94 185 ILE A O 1
ATOM 1525 N N . THR A 1 186 ? -8.125 17.141 19.344 1 87.62 186 THR A N 1
ATOM 1526 C CA . THR A 1 186 ? -8.07 17.234 20.812 1 87.62 186 THR A CA 1
ATOM 1527 C C . THR A 1 186 ? -7.488 18.562 21.25 1 87.62 186 THR A C 1
ATOM 1529 O O . THR A 1 186 ? -7.707 19 22.391 1 87.62 186 THR A O 1
ATOM 1532 N N . ARG A 1 187 ? -6.707 19.234 20.422 1 86 187 ARG A N 1
ATOM 1533 C CA . ARG A 1 187 ? -6.16 20.547 20.703 1 86 187 ARG A CA 1
ATOM 1534 C C . ARG A 1 187 ? -7.094 21.656 20.203 1 86 187 ARG A C 1
ATOM 1536 O O . ARG A 1 187 ? -6.641 22.656 19.641 1 86 187 ARG A O 1
ATOM 1543 N N . SER A 1 188 ? -8.336 21.469 20.438 1 81.88 188 SER A N 1
ATOM 1544 C CA . SER A 1 188 ? -9.375 22.312 19.875 1 81.88 188 SER A CA 1
ATOM 1545 C C . SER A 1 188 ? -9.266 23.75 20.406 1 81.88 188 SER A C 1
ATOM 1547 O O . SER A 1 188 ? -9.383 24.703 19.641 1 81.88 188 SER A O 1
ATOM 1549 N N . GLN A 1 189 ? -9.023 23.906 21.703 1 82.94 189 GLN A N 1
ATOM 1550 C CA . GLN A 1 189 ? -8.977 25.25 22.297 1 82.94 189 GLN A CA 1
ATOM 1551 C C . GLN A 1 189 ? -7.793 26.047 21.75 1 82.94 189 GLN A C 1
ATOM 1553 O O . GLN A 1 189 ? -7.945 27.203 21.375 1 82.94 189 GLN A O 1
ATOM 1558 N N . THR A 1 190 ? -6.668 25.375 21.719 1 85.62 190 THR A N 1
ATOM 1559 C CA . THR A 1 190 ? -5.477 26.016 21.172 1 85.62 190 THR A CA 1
ATOM 1560 C C . THR A 1 190 ? -5.688 26.359 19.703 1 85.62 190 THR A C 1
ATOM 1562 O O . THR A 1 190 ? -5.301 27.438 19.25 1 85.62 190 THR A O 1
ATOM 1565 N N . ASN A 1 191 ? -6.301 25.516 19 1 87.62 191 ASN A N 1
ATOM 1566 C CA . ASN A 1 191 ? -6.555 25.719 17.578 1 87.62 191 ASN A CA 1
ATOM 1567 C C . ASN A 1 191 ? -7.48 26.906 17.328 1 87.62 191 ASN A C 1
ATOM 1569 O O . ASN A 1 191 ? -7.25 27.703 16.422 1 87.62 191 ASN A O 1
ATOM 1573 N N . LYS A 1 192 ? -8.445 26.984 18.156 1 89.38 192 LYS A N 1
ATOM 1574 C CA . LYS A 1 192 ? -9.391 28.094 18.031 1 89.38 192 LYS A CA 1
ATOM 1575 C C . LYS A 1 192 ? -8.703 29.438 18.297 1 89.38 192 LYS A C 1
ATOM 1577 O O . LYS A 1 192 ? -8.984 30.422 17.625 1 89.38 192 LYS A O 1
ATOM 1582 N N . SER A 1 193 ? -7.875 29.375 19.25 1 92 193 SER A N 1
ATOM 1583 C CA . SER A 1 193 ? -7.113 30.578 19.562 1 92 193 SER A CA 1
ATOM 1584 C C . SER A 1 193 ? -6.242 31 18.375 1 92 193 SER A C 1
ATOM 1586 O O . SER A 1 193 ? -6.148 32.188 18.047 1 92 193 SER A O 1
ATOM 1588 N N . ILE A 1 194 ? -5.668 30.031 17.75 1 92.31 194 ILE A N 1
ATOM 1589 C CA . ILE A 1 194 ? -4.812 30.281 16.594 1 92.31 194 ILE A CA 1
ATOM 1590 C C . ILE A 1 194 ? -5.648 30.859 15.445 1 92.31 194 ILE A C 1
ATOM 1592 O O . ILE A 1 194 ? -5.238 31.812 14.781 1 92.31 194 ILE A O 1
ATOM 1596 N N . ILE A 1 195 ? -6.801 30.312 15.266 1 91.44 195 ILE A N 1
ATOM 1597 C CA . ILE A 1 195 ? -7.691 30.781 14.211 1 91.44 195 ILE A CA 1
ATOM 1598 C C . ILE A 1 195 ? -8.094 32.219 14.469 1 91.44 195 ILE A C 1
ATOM 1600 O O . ILE A 1 195 ? -8.094 33.062 13.555 1 91.44 195 ILE A O 1
ATOM 1604 N N . ALA A 1 196 ? -8.414 32.531 15.703 1 93.38 196 ALA A N 1
ATOM 1605 C CA . ALA A 1 196 ? -8.773 33.875 16.078 1 93.38 196 ALA A CA 1
ATOM 1606 C C . ALA A 1 196 ? -7.621 34.844 15.812 1 93.38 196 ALA A C 1
ATOM 1608 O O . ALA A 1 196 ? -7.836 35.969 15.344 1 93.38 196 ALA A O 1
ATOM 1609 N N . GLN A 1 197 ? -6.504 34.406 16.062 1 94.56 197 GLN A N 1
ATOM 1610 C CA . GLN A 1 197 ? -5.316 35.219 15.82 1 94.56 197 GLN A CA 1
ATOM 1611 C C . GLN A 1 197 ? -5.125 35.469 14.328 1 94.56 197 GLN A C 1
ATOM 1613 O O . GLN A 1 197 ? -4.816 36.594 13.93 1 94.56 197 GLN A O 1
ATOM 1618 N N . ILE A 1 198 ? -5.309 34.438 13.562 1 93.5 198 ILE A N 1
ATOM 1619 C CA . ILE A 1 198 ? -5.16 34.531 12.117 1 93.5 198 ILE A CA 1
ATOM 1620 C C . ILE A 1 198 ? -6.168 35.531 11.562 1 93.5 198 ILE A C 1
ATOM 1622 O O . ILE A 1 198 ? -5.836 36.344 10.703 1 93.5 198 ILE A O 1
ATOM 1626 N N . GLU A 1 199 ? -7.355 35.5 12.078 1 92.25 199 GLU A N 1
ATOM 1627 C CA . GLU A 1 199 ? -8.398 36.406 11.656 1 92.25 199 GLU A CA 1
ATOM 1628 C C . GLU A 1 199 ? -8.023 37.844 11.992 1 92.25 199 GLU A C 1
ATOM 1630 O O . GLU A 1 199 ? -8.203 38.75 11.172 1 92.25 199 GLU A O 1
ATOM 1635 N N . THR A 1 200 ? -7.531 38 13.141 1 94.12 200 THR A N 1
ATOM 1636 C CA . THR A 1 200 ? -7.109 39.344 13.578 1 94.12 200 THR A CA 1
ATOM 1637 C C . THR A 1 200 ? -5.977 39.844 12.695 1 94.12 200 THR A C 1
ATOM 1639 O O . THR A 1 200 ? -5.984 41.031 12.281 1 94.12 200 THR A O 1
ATOM 1642 N N . ILE A 1 201 ? -5.051 39 12.391 1 93.56 201 ILE A N 1
ATOM 1643 C CA . ILE A 1 201 ? -3.898 39.375 11.57 1 93.56 201 ILE A CA 1
ATOM 1644 C C . ILE A 1 201 ? -4.363 39.781 10.172 1 93.56 201 ILE A C 1
ATOM 1646 O O . ILE A 1 201 ? -3.928 40.781 9.633 1 93.56 201 ILE A O 1
ATOM 1650 N N . LEU A 1 202 ? -5.234 39 9.633 1 92.38 202 LEU A N 1
ATOM 1651 C CA . LEU A 1 202 ? -5.723 39.281 8.281 1 92.38 202 LEU A CA 1
ATOM 1652 C C . LEU A 1 202 ? -6.547 40.562 8.25 1 92.38 202 LEU A C 1
ATOM 1654 O O . LEU A 1 202 ? -6.414 41.375 7.324 1 92.38 202 LEU A O 1
ATOM 1658 N N . ASN A 1 203 ? -7.375 40.75 9.242 1 90.38 203 ASN A N 1
ATOM 1659 C CA . ASN A 1 203 ? -8.148 42 9.328 1 90.38 203 ASN A CA 1
ATOM 1660 C C . ASN A 1 203 ? -7.242 43.219 9.398 1 90.38 203 ASN A C 1
ATOM 1662 O O . ASN A 1 203 ? -7.477 44.219 8.703 1 90.38 203 ASN A O 1
ATOM 1666 N N . THR A 1 204 ? -6.297 43.062 10.219 1 90.12 204 THR A N 1
ATOM 1667 C CA . THR A 1 204 ? -5.359 44.188 10.391 1 90.12 204 THR A CA 1
ATOM 1668 C C . THR A 1 204 ? -4.551 44.406 9.117 1 90.12 204 THR A C 1
ATOM 1670 O O . THR A 1 204 ? -4.328 45.531 8.703 1 90.12 204 THR A O 1
ATOM 1673 N N . TYR A 1 205 ? -4.141 43.312 8.492 1 90.38 205 TYR A N 1
ATOM 1674 C CA . TYR A 1 205 ? -3.314 43.375 7.293 1 90.38 205 TYR A CA 1
ATOM 1675 C C . TYR A 1 205 ? -4.035 44.125 6.172 1 90.38 205 TYR A C 1
ATOM 1677 O O . TYR A 1 205 ? -3.441 44.938 5.492 1 90.38 205 TYR A O 1
ATOM 1685 N N . PHE A 1 206 ? -5.223 43.906 5.973 1 87.69 206 PHE A N 1
ATOM 1686 C CA . PHE A 1 206 ? -5.961 44.469 4.844 1 87.69 206 PHE A CA 1
ATOM 1687 C C . PHE A 1 206 ? -6.551 45.812 5.195 1 87.69 206 PHE A C 1
ATOM 1689 O O . PHE A 1 206 ? -6.789 46.656 4.312 1 87.69 206 PHE A O 1
ATOM 1696 N N . SER A 1 207 ? -6.691 46.094 6.445 1 81.81 207 SER A N 1
ATOM 1697 C CA . SER A 1 207 ? -7.23 47.375 6.848 1 81.81 207 SER A CA 1
ATOM 1698 C C . SER A 1 207 ? -6.152 48.469 6.828 1 81.81 207 SER A C 1
ATOM 1700 O O . SER A 1 207 ? -6.43 49.625 6.508 1 81.81 207 SER A O 1
ATOM 1702 N N . GLU A 1 208 ? -5 48.125 7.328 1 74.38 208 GLU A N 1
ATOM 1703 C CA . GLU A 1 208 ? -3.932 49.125 7.508 1 74.38 208 GLU A CA 1
ATOM 1704 C C . GLU A 1 208 ? -3.188 49.375 6.195 1 74.38 208 GLU A C 1
ATOM 1706 O O . GLU A 1 208 ? -2.125 50 6.188 1 74.38 208 GLU A O 1
ATOM 1711 N N . SER A 1 209 ? -3.68 49.094 5.148 1 67.19 209 SER A N 1
ATOM 1712 C CA . SER A 1 209 ? -3.111 49.375 3.828 1 67.19 209 SER A CA 1
ATOM 1713 C C . SER A 1 209 ? -1.741 48.719 3.678 1 67.19 209 SER A C 1
ATOM 1715 O O . SER A 1 209 ? -0.936 49.125 2.846 1 67.19 209 SER A O 1
ATOM 1717 N N . ASN A 1 210 ? -1.403 47.875 4.598 1 70.81 210 ASN A N 1
ATOM 1718 C CA . ASN A 1 210 ? -0.125 47.156 4.496 1 70.81 210 ASN A CA 1
ATOM 1719 C C . ASN A 1 210 ? -0.013 46.406 3.182 1 70.81 210 ASN A C 1
ATOM 1721 O O . ASN A 1 210 ? 1.09 46.188 2.676 1 70.81 210 ASN A O 1
ATOM 1725 N N . VAL A 1 211 ? -1.069 46.062 2.721 1 74.94 211 VAL A N 1
ATOM 1726 C CA . VAL A 1 211 ? -1.11 45.25 1.513 1 74.94 211 VAL A CA 1
ATOM 1727 C C . VAL A 1 211 ? -0.53 46.031 0.338 1 74.94 211 VAL A C 1
ATOM 1729 O O . VAL A 1 211 ? 0.092 45.469 -0.556 1 74.94 211 VAL A O 1
ATOM 1732 N N . LYS A 1 212 ? -0.737 47.344 0.419 1 71.88 212 LYS A N 1
ATOM 1733 C CA . LYS A 1 212 ? -0.239 48.188 -0.656 1 71.88 212 LYS A CA 1
ATOM 1734 C C . LYS A 1 212 ? 1.284 48.125 -0.74 1 71.88 212 LYS A C 1
ATOM 1736 O O . LYS A 1 212 ? 1.852 48.156 -1.834 1 71.88 212 LYS A O 1
ATOM 1741 N N . VAL A 1 213 ? 1.854 47.969 0.39 1 72.81 213 VAL A N 1
ATOM 1742 C CA . VAL A 1 213 ? 3.309 48.062 0.459 1 72.81 213 VAL A CA 1
ATOM 1743 C C . VAL A 1 213 ? 3.924 46.656 0.384 1 72.81 213 VAL A C 1
ATOM 1745 O O . VAL A 1 213 ? 4.91 46.438 -0.325 1 72.81 213 VAL A O 1
ATOM 1748 N N . GLN A 1 214 ? 3.312 45.688 0.926 1 79.12 214 GLN A N 1
ATOM 1749 C CA . GLN A 1 214 ? 3.945 44.375 1.108 1 79.12 214 GLN A CA 1
ATOM 1750 C C . GLN A 1 214 ? 3.361 43.344 0.153 1 79.12 214 GLN A C 1
ATOM 1752 O O . GLN A 1 214 ? 3.936 42.281 -0.035 1 79.12 214 GLN A O 1
ATOM 1757 N N . GLY A 1 215 ? 2.299 43.719 -0.454 1 82.06 215 GLY A N 1
ATOM 1758 C CA . GLY A 1 215 ? 1.647 42.75 -1.327 1 82.06 215 GLY A CA 1
ATOM 1759 C C . GLY A 1 215 ? 0.739 41.781 -0.583 1 82.06 215 GLY A C 1
ATOM 1760 O O . GLY A 1 215 ? 0.435 42 0.593 1 82.06 215 GLY A O 1
ATOM 1761 N N . LEU A 1 216 ? 0.241 40.812 -1.248 1 86.25 216 LEU A N 1
ATOM 1762 C CA . LEU A 1 216 ? -0.658 39.844 -0.665 1 86.25 216 LEU A CA 1
ATOM 1763 C C . LEU A 1 216 ? 0.084 38.938 0.327 1 86.25 216 LEU A C 1
ATOM 1765 O O . LEU A 1 216 ? 1.215 38.531 0.068 1 86.25 216 LEU A O 1
ATOM 1769 N N . PRO A 1 217 ? -0.55 38.781 1.484 1 88.81 217 PRO A N 1
ATOM 1770 C CA . PRO A 1 217 ? 0.102 37.875 2.434 1 88.81 217 PRO A CA 1
ATOM 1771 C C . PRO A 1 217 ? 0.109 36.438 1.957 1 88.81 217 PRO A C 1
ATOM 1773 O O . PRO A 1 217 ? -0.765 36.031 1.187 1 88.81 217 PRO A O 1
ATOM 1776 N N . SER A 1 218 ? 1.116 35.719 2.404 1 91.25 218 SER A N 1
ATOM 1777 C CA . SER A 1 218 ? 1.221 34.281 2.092 1 91.25 218 SER A CA 1
ATOM 1778 C C . SER A 1 218 ? 0.868 33.438 3.301 1 91.25 218 SER A C 1
ATOM 1780 O O . SER A 1 218 ? 0.795 33.938 4.426 1 91.25 218 SER A O 1
ATOM 1782 N N . VAL A 1 219 ? 0.642 32.219 3.002 1 92.81 219 VAL A N 1
ATOM 1783 C CA . VAL A 1 219 ? 0.403 31.266 4.094 1 92.81 219 VAL A CA 1
ATOM 1784 C C . VAL A 1 219 ? 1.638 31.188 4.988 1 92.81 219 VAL A C 1
ATOM 1786 O O . VAL A 1 219 ? 1.521 31.078 6.211 1 92.81 219 VAL A O 1
ATOM 1789 N N . ALA A 1 220 ? 2.773 31.297 4.363 1 93.31 220 ALA A N 1
ATOM 1790 C CA . ALA A 1 220 ? 4.027 31.281 5.109 1 93.31 220 ALA A CA 1
ATOM 1791 C C . ALA A 1 220 ? 4.105 32.469 6.066 1 93.31 220 ALA A C 1
ATOM 1793 O O . ALA A 1 220 ? 4.562 32.312 7.207 1 93.31 220 ALA A O 1
ATOM 1794 N N . PHE A 1 221 ? 3.693 33.594 5.613 1 92.31 221 PHE A N 1
ATOM 1795 C CA . PHE A 1 221 ? 3.664 34.812 6.434 1 92.31 221 PHE A CA 1
ATOM 1796 C C . PHE A 1 221 ? 2.76 34.594 7.645 1 92.31 221 PHE A C 1
ATOM 1798 O O . PHE A 1 221 ? 3.158 34.906 8.773 1 92.31 221 PHE A O 1
ATOM 1805 N N . LEU A 1 222 ? 1.563 34.125 7.395 1 93.44 222 LEU A N 1
ATOM 1806 C CA . LEU A 1 222 ? 0.605 33.906 8.469 1 93.44 222 LEU A CA 1
ATOM 1807 C C . LEU A 1 222 ? 1.143 32.906 9.477 1 93.44 222 LEU A C 1
ATOM 1809 O O . LEU A 1 222 ? 1.016 33.094 10.688 1 93.44 222 LEU A O 1
ATOM 1813 N N . ALA A 1 223 ? 1.702 31.781 8.977 1 93.94 223 ALA A N 1
ATOM 1814 C CA . ALA A 1 223 ? 2.248 30.719 9.82 1 93.94 223 ALA A CA 1
ATOM 1815 C C . ALA A 1 223 ? 3.324 31.266 10.758 1 93.94 223 ALA A C 1
ATOM 1817 O O . ALA A 1 223 ? 3.344 30.938 11.945 1 93.94 223 ALA A O 1
ATOM 1818 N N . GLU A 1 224 ? 4.141 32.094 10.219 1 92.38 224 GLU A N 1
ATOM 1819 C CA . GLU A 1 224 ? 5.207 32.719 11 1 92.38 224 GLU A CA 1
ATOM 1820 C C . GLU A 1 224 ? 4.633 33.562 12.141 1 92.38 224 GLU A C 1
ATOM 1822 O O . GLU A 1 224 ? 5.16 33.562 13.258 1 92.38 224 GLU A O 1
ATOM 1827 N N . LYS A 1 225 ? 3.6 34.25 11.891 1 91.88 225 LYS A N 1
ATOM 1828 C CA . LYS A 1 225 ? 2.996 35.125 12.875 1 91.88 225 LYS A CA 1
ATOM 1829 C C . LYS A 1 225 ? 2.42 34.344 14.055 1 91.88 225 LYS A C 1
ATOM 1831 O O . LYS A 1 225 ? 2.322 34.875 15.164 1 91.88 225 LYS A O 1
ATOM 1836 N N . VAL A 1 226 ? 2.057 33.125 13.766 1 92 226 VAL A N 1
ATOM 1837 C CA . VAL A 1 226 ? 1.456 32.344 14.844 1 92 226 VAL A CA 1
ATOM 1838 C C . VAL A 1 226 ? 2.402 31.219 15.25 1 92 226 VAL A C 1
ATOM 1840 O O . VAL A 1 226 ? 1.994 30.266 15.93 1 92 226 VAL A O 1
ATOM 1843 N N . ASN A 1 227 ? 3.588 31.188 14.75 1 89.38 227 ASN A N 1
ATOM 1844 C CA . ASN A 1 227 ? 4.664 30.281 15.125 1 89.38 227 ASN A CA 1
ATOM 1845 C C . ASN A 1 227 ? 4.328 28.828 14.766 1 89.38 227 ASN A C 1
ATOM 1847 O O . ASN A 1 227 ? 4.453 27.938 15.602 1 89.38 227 ASN A O 1
ATOM 1851 N N . LEU A 1 228 ? 3.857 28.672 13.602 1 91.06 228 LEU A N 1
ATOM 1852 C CA . LEU A 1 228 ? 3.568 27.344 13.055 1 91.06 228 LEU A CA 1
ATOM 1853 C C . LEU A 1 228 ? 4.23 27.172 11.688 1 91.06 228 LEU A C 1
ATOM 1855 O O . LEU A 1 228 ? 4.656 28.141 11.07 1 91.06 228 LEU A O 1
ATOM 1859 N N . SER A 1 229 ? 4.402 25.906 11.359 1 90.12 229 SER A N 1
ATOM 1860 C CA . SER A 1 229 ? 4.789 25.641 9.977 1 90.12 229 SER A CA 1
ATOM 1861 C C . SER A 1 229 ? 3.629 25.906 9.016 1 90.12 229 SER A C 1
ATOM 1863 O O . SER A 1 229 ? 2.465 25.75 9.391 1 90.12 229 SER A O 1
ATOM 1865 N N . PRO A 1 230 ? 3.992 26.281 7.75 1 92.12 230 PRO A N 1
ATOM 1866 C CA . PRO A 1 230 ? 2.93 26.5 6.77 1 92.12 230 PRO A CA 1
ATOM 1867 C C . PRO A 1 230 ? 2.041 25.281 6.562 1 92.12 230 PRO A C 1
ATOM 1869 O O . PRO A 1 230 ? 0.818 25.406 6.469 1 92.12 230 PRO A O 1
ATOM 1872 N N . SER A 1 231 ? 2.658 24.141 6.586 1 92.19 231 SER A N 1
ATOM 1873 C CA . SER A 1 231 ? 1.9 22.922 6.355 1 92.19 231 SER A CA 1
ATOM 1874 C C . SER A 1 231 ? 0.954 22.625 7.516 1 92.19 231 SER A C 1
ATOM 1876 O O . SER A 1 231 ? -0.2 22.25 7.305 1 92.19 231 SER A O 1
ATOM 1878 N N . TYR A 1 232 ? 1.448 22.828 8.648 1 92.12 232 TYR A N 1
ATOM 1879 C CA . TYR A 1 232 ? 0.599 22.594 9.805 1 92.12 232 TYR A CA 1
ATOM 1880 C C . TYR A 1 232 ? -0.563 23.578 9.836 1 92.12 232 TYR A C 1
ATOM 1882 O O . TYR A 1 232 ? -1.709 23.188 10.078 1 92.12 232 TYR A O 1
ATOM 1890 N N . LEU A 1 233 ? -0.248 24.844 9.648 1 93.38 233 LEU A N 1
ATOM 1891 C CA . LEU A 1 233 ? -1.298 25.844 9.633 1 93.38 233 LEU A CA 1
ATOM 1892 C C . LEU A 1 233 ? -2.348 25.531 8.578 1 93.38 233 LEU A C 1
ATOM 1894 O O . LEU A 1 233 ? -3.549 25.672 8.828 1 93.38 233 LEU A O 1
ATOM 1898 N N . SER A 1 234 ? -1.849 25.156 7.422 1 93.44 234 SER A N 1
ATOM 1899 C CA . SER A 1 234 ? -2.764 24.812 6.336 1 93.44 234 SER A CA 1
ATOM 1900 C C . SER A 1 234 ? -3.693 23.672 6.734 1 93.44 234 SER A C 1
ATOM 1902 O O . SER A 1 234 ? -4.906 23.75 6.523 1 93.44 234 SER A O 1
ATOM 1904 N N . ASP A 1 235 ? -3.143 22.688 7.309 1 92.69 235 ASP A N 1
ATOM 1905 C CA . ASP A 1 235 ? -3.939 21.547 7.742 1 92.69 235 ASP A CA 1
ATOM 1906 C C . ASP A 1 235 ? -4.926 21.953 8.836 1 92.69 235 ASP A C 1
ATOM 1908 O O . ASP A 1 235 ? -6.074 21.5 8.836 1 92.69 235 ASP A O 1
ATOM 1912 N N . LEU A 1 236 ? -4.449 22.781 9.727 1 92.75 236 LEU A N 1
ATOM 1913 C CA . LEU A 1 236 ? -5.281 23.266 10.82 1 92.75 236 LEU A CA 1
ATOM 1914 C C . LEU A 1 236 ? -6.469 24.062 10.297 1 92.75 236 LEU A C 1
ATOM 1916 O O . LEU A 1 236 ? -7.605 23.844 10.711 1 92.75 236 LEU A O 1
ATOM 1920 N N . LEU A 1 237 ? -6.207 24.969 9.414 1 92.94 237 LEU A N 1
ATOM 1921 C CA . LEU A 1 237 ? -7.262 25.781 8.836 1 92.94 237 LEU A CA 1
ATOM 1922 C C . LEU A 1 237 ? -8.281 24.922 8.102 1 92.94 237 LEU A C 1
ATOM 1924 O O . LEU A 1 237 ? -9.492 25.109 8.266 1 92.94 237 LEU A O 1
ATOM 1928 N N . LYS A 1 238 ? -7.789 24.016 7.371 1 91.94 238 LYS A N 1
ATOM 1929 C CA . LYS A 1 238 ? -8.672 23.125 6.613 1 91.94 238 LYS A CA 1
ATOM 1930 C C . LYS A 1 238 ? -9.555 22.297 7.543 1 91.94 238 LYS A C 1
ATOM 1932 O O . LYS A 1 238 ? -10.75 22.156 7.301 1 91.94 238 LYS A O 1
ATOM 1937 N N . LYS A 1 239 ? -8.977 21.844 8.516 1 89.56 239 LYS A N 1
ATOM 1938 C CA . LYS A 1 239 ? -9.703 21 9.461 1 89.56 239 LYS A CA 1
ATOM 1939 C C . LYS A 1 239 ? -10.773 21.797 10.211 1 89.56 239 LYS A C 1
ATOM 1941 O O . LYS A 1 239 ? -11.906 21.328 10.359 1 89.56 239 LYS A O 1
ATOM 1946 N N . GLU A 1 240 ? -10.469 22.969 10.633 1 88.69 240 GLU A N 1
ATOM 1947 C CA . GLU A 1 240 ? -11.328 23.75 11.516 1 88.69 240 GLU A CA 1
ATOM 1948 C C . GLU A 1 240 ? -12.375 24.531 10.719 1 88.69 240 GLU A C 1
ATOM 1950 O O . GLU A 1 240 ? -13.484 24.766 11.195 1 88.69 240 GLU A O 1
ATOM 1955 N N . THR A 1 241 ? -12.016 24.922 9.492 1 89.56 241 THR A N 1
ATOM 1956 C CA . THR A 1 241 ? -12.898 25.859 8.789 1 89.56 241 THR A CA 1
ATOM 1957 C C . THR A 1 241 ? -13.352 25.266 7.461 1 89.56 241 THR A C 1
ATOM 1959 O O . THR A 1 241 ? -14.266 25.797 6.828 1 89.56 241 THR A O 1
ATOM 1962 N N . GLY A 1 242 ? -12.672 24.188 7.031 1 90.38 242 GLY A N 1
ATOM 1963 C CA . GLY A 1 242 ? -12.961 23.625 5.727 1 90.38 242 GLY A CA 1
ATOM 1964 C C . GLY A 1 242 ? -12.273 24.359 4.59 1 90.38 242 GLY A C 1
ATOM 1965 O O . GLY A 1 242 ? -12.352 23.922 3.436 1 90.38 242 GLY A O 1
ATOM 1966 N N . LYS A 1 243 ? -11.617 25.422 4.973 1 91.19 243 LYS A N 1
ATOM 1967 C CA . LYS A 1 243 ? -10.914 26.234 3.982 1 91.19 243 LYS A CA 1
ATOM 1968 C C . LYS A 1 243 ? -9.406 26.172 4.195 1 91.19 243 LYS A C 1
ATOM 1970 O O . LYS A 1 243 ? -8.938 26.109 5.332 1 91.19 243 LYS A O 1
ATOM 1975 N N . ASN A 1 244 ? -8.633 26.25 3.039 1 88.81 244 ASN A N 1
ATOM 1976 C CA . ASN A 1 244 ? -7.184 26.297 3.182 1 88.81 244 ASN A CA 1
ATOM 1977 C C . ASN A 1 244 ? -6.688 27.719 3.398 1 88.81 244 ASN A C 1
ATOM 1979 O O . ASN A 1 244 ? -7.48 28.656 3.414 1 88.81 244 ASN A O 1
ATOM 1983 N N . GLY A 1 245 ? -5.402 27.812 3.598 1 89 245 GLY A N 1
ATOM 1984 C CA . GLY A 1 245 ? -4.812 29.109 3.889 1 89 245 GLY A CA 1
ATOM 1985 C C . GLY A 1 245 ? -5.066 30.141 2.803 1 89 245 GLY A C 1
ATOM 1986 O O . GLY A 1 245 ? -5.434 31.281 3.094 1 89 245 GLY A O 1
ATOM 1987 N N . GLN A 1 246 ? -4.914 29.688 1.629 1 90.06 246 GLN A N 1
ATOM 1988 C CA . GLN A 1 246 ? -5.109 30.594 0.5 1 90.06 246 GLN A CA 1
ATOM 1989 C C . GLN A 1 246 ? -6.559 31.062 0.42 1 90.06 246 GLN A C 1
ATOM 1991 O O . GLN A 1 246 ? -6.824 32.25 0.145 1 90.06 246 GLN A O 1
ATOM 1996 N N . GLU A 1 247 ? -7.43 30.203 0.625 1 91.94 247 GLU A N 1
ATOM 1997 C CA . GLU A 1 247 ? -8.852 30.547 0.603 1 91.94 247 GLU A CA 1
ATOM 1998 C C . GLU A 1 247 ? -9.195 31.562 1.696 1 91.94 247 GLU A C 1
ATOM 2000 O O . GLU A 1 247 ? -10.008 32.469 1.485 1 91.94 247 GLU A O 1
ATOM 2005 N N . HIS A 1 248 ? -8.594 31.422 2.836 1 91.31 248 HIS A N 1
ATOM 2006 C CA . HIS A 1 248 ? -8.797 32.375 3.916 1 91.31 248 HIS A CA 1
ATOM 2007 C C . HIS A 1 248 ? -8.297 33.781 3.523 1 91.31 248 HIS A C 1
ATOM 2009 O O . HIS A 1 248 ? -9 34.75 3.732 1 91.31 248 HIS A O 1
ATOM 2015 N N . ILE A 1 249 ? -7.203 33.781 2.951 1 92.44 249 ILE A N 1
ATOM 2016 C CA . ILE A 1 249 ? -6.609 35.062 2.523 1 92.44 249 ILE A CA 1
ATOM 2017 C C . ILE A 1 249 ? -7.508 35.719 1.486 1 92.44 249 ILE A C 1
ATOM 2019 O O . ILE A 1 249 ? -7.805 36.906 1.588 1 92.44 249 ILE A O 1
ATOM 2023 N N . HIS A 1 250 ? -7.926 34.906 0.535 1 92.81 250 HIS A N 1
ATOM 2024 C CA . HIS A 1 250 ? -8.789 35.438 -0.522 1 92.81 250 HIS A CA 1
ATOM 2025 C C . HIS A 1 250 ? -10.094 35.969 0.047 1 92.81 250 HIS A C 1
ATOM 2027 O O . HIS A 1 250 ? -10.633 36.969 -0.453 1 92.81 250 HIS A O 1
ATOM 2033 N N . PHE A 1 251 ? -10.594 35.344 1.009 1 93.38 251 PHE A N 1
ATOM 2034 C CA . PHE A 1 251 ? -11.844 35.781 1.62 1 93.38 251 PHE A CA 1
ATOM 2035 C C . PHE A 1 251 ? -11.711 37.188 2.152 1 93.38 251 PHE A C 1
ATOM 2037 O O . PHE A 1 251 ? -12.539 38.062 1.846 1 93.38 251 PHE A O 1
ATOM 2044 N N . TYR A 1 252 ? -10.727 37.469 2.881 1 91.44 252 TYR A N 1
ATOM 2045 C CA . TYR A 1 252 ? -10.531 38.781 3.48 1 91.44 252 TYR A CA 1
ATOM 2046 C C . TYR A 1 252 ? -10.18 39.812 2.42 1 91.44 252 TYR A C 1
ATOM 2048 O O . TYR A 1 252 ? -10.578 41 2.52 1 91.44 252 TYR A O 1
ATOM 2056 N N . LEU A 1 253 ? -9.453 39.344 1.441 1 92.5 253 LEU A N 1
ATOM 2057 C CA . LEU A 1 253 ? -9.125 40.219 0.312 1 92.5 253 LEU A CA 1
ATOM 2058 C C . LEU A 1 253 ? -10.398 40.688 -0.394 1 92.5 253 LEU A C 1
ATOM 2060 O O . LEU A 1 253 ? -10.555 41.875 -0.664 1 92.5 253 LEU A O 1
ATOM 2064 N N . ILE A 1 254 ? -11.234 39.75 -0.666 1 94.69 254 ILE A N 1
ATOM 2065 C CA . ILE A 1 254 ? -12.469 40.031 -1.392 1 94.69 254 ILE A CA 1
ATOM 2066 C C . ILE A 1 254 ? -13.367 40.938 -0.538 1 94.69 254 ILE A C 1
ATOM 2068 O O . ILE A 1 254 ? -14.008 41.844 -1.05 1 94.69 254 ILE A O 1
ATOM 2072 N N . GLU A 1 255 ? -13.422 40.656 0.719 1 94.06 255 GLU A N 1
ATOM 2073 C CA . GLU A 1 255 ? -14.234 41.5 1.611 1 94.06 255 GLU A CA 1
ATOM 2074 C C . GLU A 1 255 ? -13.727 42.938 1.647 1 94.06 255 GLU A C 1
ATOM 2076 O O . GLU A 1 255 ? -14.516 43.875 1.641 1 94.06 255 GLU A O 1
ATOM 2081 N N . GLN A 1 256 ? -12.461 43.062 1.639 1 92.19 256 GLN A N 1
ATOM 2082 C CA . GLN A 1 256 ? -11.891 44.406 1.595 1 92.19 256 GLN A CA 1
ATOM 2083 C C . GLN A 1 256 ? -12.156 45.062 0.252 1 92.19 256 GLN A C 1
ATOM 2085 O O . GLN A 1 256 ? -12.43 46.281 0.197 1 92.19 256 GLN A O 1
ATOM 2090 N N . ALA A 1 257 ? -12.031 44.281 -0.737 1 93.81 257 ALA A N 1
ATOM 2091 C CA . ALA A 1 257 ? -12.32 44.781 -2.072 1 93.81 257 ALA A CA 1
ATOM 2092 C C . ALA A 1 257 ? -13.758 45.312 -2.16 1 93.81 257 ALA A C 1
ATOM 2094 O O . ALA A 1 257 ? -14.008 46.375 -2.711 1 93.81 257 ALA A O 1
ATOM 2095 N N . LYS A 1 258 ? -14.625 44.531 -1.624 1 95.31 258 LYS A N 1
ATOM 2096 C CA . LYS A 1 258 ? -16.031 44.938 -1.595 1 95.31 258 LYS A CA 1
ATOM 2097 C C . LYS A 1 258 ? -16.188 46.25 -0.849 1 95.31 258 LYS A C 1
ATOM 2099 O O . LYS A 1 258 ? -16.938 47.156 -1.291 1 95.31 258 LYS A O 1
ATOM 2104 N N . THR A 1 259 ? -15.516 46.375 0.208 1 93.19 259 THR A N 1
ATOM 2105 C CA . THR A 1 259 ? -15.57 47.594 1.014 1 93.19 259 THR A CA 1
ATOM 2106 C C . THR A 1 259 ? -15.086 48.781 0.213 1 93.19 259 THR A C 1
ATOM 2108 O O . THR A 1 259 ? -15.703 49.875 0.244 1 93.19 259 THR A O 1
ATOM 2111 N N . TYR A 1 260 ? -14.039 48.594 -0.553 1 92.94 260 TYR A N 1
ATOM 2112 C CA . TYR A 1 260 ? -13.492 49.688 -1.377 1 92.94 260 TYR A CA 1
ATOM 2113 C C . TYR A 1 260 ? -14.445 50.031 -2.512 1 92.94 260 TYR A C 1
ATOM 2115 O O . TYR A 1 260 ? -14.641 51.219 -2.82 1 92.94 260 TYR A O 1
ATOM 2123 N N . LEU A 1 261 ? -14.984 49.031 -3.057 1 95 261 LEU A N 1
ATOM 2124 C CA . LEU A 1 261 ? -15.859 49.25 -4.207 1 95 261 LEU A CA 1
ATOM 2125 C C . LEU A 1 261 ? -17.109 50 -3.809 1 95 261 LEU A C 1
ATOM 2127 O O . LEU A 1 261 ? -17.625 50.812 -4.59 1 95 261 LEU A O 1
ATOM 2131 N N . ILE A 1 262 ? -17.531 49.812 -2.6 1 94.69 262 ILE A N 1
ATOM 2132 C CA . ILE A 1 262 ? -18.781 50.406 -2.146 1 94.69 262 ILE A CA 1
ATOM 2133 C C . ILE A 1 262 ? -18.516 51.75 -1.521 1 94.69 262 ILE A C 1
ATOM 2135 O O . ILE A 1 262 ? -19.281 52.719 -1.727 1 94.69 262 ILE A O 1
ATOM 2139 N N . ASN A 1 263 ? -17.422 51.938 -0.845 1 93.38 263 ASN A N 1
ATOM 2140 C CA . ASN A 1 263 ? -17.266 53.062 0.045 1 93.38 263 ASN A CA 1
ATOM 2141 C C . ASN A 1 263 ? -16.281 54.094 -0.527 1 93.38 263 ASN A C 1
ATOM 2143 O O . ASN A 1 263 ? -16.016 55.125 0.099 1 93.38 263 ASN A O 1
ATOM 2147 N N . THR A 1 264 ? -15.75 53.781 -1.691 1 92.94 264 THR A N 1
ATOM 2148 C CA . THR A 1 264 ? -14.812 54.719 -2.275 1 92.94 264 THR A CA 1
ATOM 2149 C C . THR A 1 264 ? -15.164 55 -3.732 1 92.94 264 THR A C 1
ATOM 2151 O O . THR A 1 264 ? -15.961 54.281 -4.336 1 92.94 264 THR A O 1
ATOM 2154 N N . GLU A 1 265 ? -14.516 56.094 -4.281 1 92.88 265 GLU A N 1
ATOM 2155 C CA . GLU A 1 265 ? -14.68 56.438 -5.691 1 92.88 265 GLU A CA 1
ATOM 2156 C C . GLU A 1 265 ? -13.453 56.062 -6.508 1 92.88 265 GLU A C 1
ATOM 2158 O O . GLU A 1 265 ? -13.305 56.469 -7.656 1 92.88 265 GLU A O 1
ATOM 2163 N N . LYS A 1 266 ? -12.688 55.219 -5.867 1 93.88 266 LYS A N 1
ATOM 2164 C CA . LYS A 1 266 ? -11.5 54.781 -6.574 1 93.88 266 LYS A CA 1
ATOM 2165 C C . LYS A 1 266 ? -11.875 53.938 -7.797 1 93.88 266 LYS A C 1
ATOM 2167 O O . LYS A 1 266 ? -12.836 53.156 -7.758 1 93.88 266 LYS A O 1
ATOM 2172 N N . ASN A 1 267 ? -11.047 54.125 -8.805 1 94.62 267 ASN A N 1
ATOM 2173 C CA . ASN A 1 267 ? -11.312 53.25 -9.938 1 94.62 267 ASN A CA 1
ATOM 2174 C C . ASN A 1 267 ? -10.805 51.844 -9.68 1 94.62 267 ASN A C 1
ATOM 2176 O O . ASN A 1 267 ? -10.102 51.594 -8.703 1 94.62 267 ASN A O 1
ATOM 2180 N N . ILE A 1 268 ? -11.164 50.938 -10.531 1 95.56 268 ILE A N 1
ATOM 2181 C CA . ILE A 1 268 ? -10.922 49.531 -10.32 1 95.56 268 ILE A CA 1
ATOM 2182 C C . ILE A 1 268 ? -9.422 49.25 -10.258 1 95.56 268 ILE A C 1
ATOM 2184 O O . ILE A 1 268 ? -8.961 48.438 -9.453 1 95.56 268 ILE A O 1
ATOM 2188 N N . ASN A 1 269 ? -8.703 49.938 -11.047 1 95.12 269 ASN A N 1
ATOM 2189 C CA . ASN A 1 269 ? -7.254 49.75 -11.062 1 95.12 269 ASN A CA 1
ATOM 2190 C C . ASN A 1 269 ? -6.621 50.219 -9.75 1 95.12 269 ASN A C 1
ATOM 2192 O O . ASN A 1 269 ? -5.727 49.562 -9.219 1 95.12 269 ASN A O 1
ATOM 2196 N N . GLU A 1 270 ? -7.074 51.312 -9.25 1 93.44 270 GLU A N 1
ATOM 2197 C CA . GLU A 1 270 ? -6.574 51.844 -7.98 1 93.44 270 GLU A CA 1
ATOM 2198 C C . GLU A 1 270 ? -6.875 50.875 -6.832 1 93.44 270 GLU A C 1
ATOM 2200 O O . GLU A 1 270 ? -6.039 50.688 -5.949 1 93.44 270 GLU A O 1
ATOM 2205 N N . ILE A 1 271 ? -8 50.344 -6.906 1 93.44 271 ILE A N 1
ATOM 2206 C CA . ILE A 1 271 ? -8.398 49.375 -5.883 1 93.44 271 ILE A CA 1
ATOM 2207 C C . ILE A 1 271 ? -7.512 48.125 -5.973 1 93.44 271 ILE A C 1
ATOM 2209 O O . ILE A 1 271 ? -7.027 47.625 -4.953 1 93.44 271 ILE A O 1
ATOM 2213 N N . ALA A 1 272 ? -7.266 47.656 -7.145 1 93.69 272 ALA A N 1
ATOM 2214 C CA . ALA A 1 272 ? -6.406 46.5 -7.352 1 93.69 272 ALA A CA 1
ATOM 2215 C C . ALA A 1 272 ? -5.008 46.75 -6.785 1 93.69 272 ALA A C 1
ATOM 2217 O O . ALA A 1 272 ? -4.465 45.906 -6.074 1 93.69 272 ALA A O 1
ATOM 2218 N N . TYR A 1 273 ? -4.539 47.969 -7.027 1 90.06 273 TYR A N 1
ATOM 2219 C CA . TYR A 1 273 ? -3.211 48.312 -6.551 1 90.06 273 TYR A CA 1
ATOM 2220 C C . TYR A 1 273 ? -3.189 48.438 -5.031 1 90.06 273 TYR A C 1
ATOM 2222 O O . TYR A 1 273 ? -2.223 48.031 -4.383 1 90.06 273 TYR A O 1
ATOM 2230 N N . SER A 1 274 ? -4.242 48.938 -4.516 1 88.88 274 SER A N 1
ATOM 2231 C CA . SER A 1 274 ? -4.34 49.094 -3.07 1 88.88 274 SER A CA 1
ATOM 2232 C C . SER A 1 274 ? -4.387 47.75 -2.365 1 88.88 274 SER A C 1
ATOM 2234 O O . SER A 1 274 ? -4.035 47.656 -1.188 1 88.88 274 SER A O 1
ATOM 2236 N N . LEU A 1 275 ? -4.762 46.812 -3.102 1 90.94 275 LEU A N 1
ATOM 2237 C CA . LEU A 1 275 ? -4.891 45.469 -2.539 1 90.94 275 LEU A CA 1
ATOM 2238 C C . LEU A 1 275 ? -3.666 44.625 -2.861 1 90.94 275 LEU A C 1
ATOM 2240 O O . LEU A 1 275 ? -3.643 43.438 -2.574 1 90.94 275 LEU A O 1
ATOM 2244 N N . GLY A 1 276 ? -2.709 45.219 -3.514 1 87.56 276 GLY A N 1
ATOM 2245 C CA . GLY A 1 276 ? -1.41 44.594 -3.67 1 87.56 276 GLY A CA 1
ATOM 2246 C C . GLY A 1 276 ? -1.239 43.906 -5.012 1 87.56 276 GLY A C 1
ATOM 2247 O O . GLY A 1 276 ? -0.249 43.188 -5.234 1 87.56 276 GLY A O 1
ATOM 2248 N N . PHE A 1 277 ? -2.162 44.094 -5.922 1 90.19 277 PHE A N 1
ATOM 2249 C CA . PHE A 1 277 ? -2.027 43.5 -7.242 1 90.19 277 PHE A CA 1
ATOM 2250 C C . PHE A 1 277 ? -1.148 44.375 -8.141 1 90.19 277 PHE A C 1
ATOM 2252 O O . PHE A 1 277 ? -1.374 45.562 -8.266 1 90.19 277 PHE A O 1
ATOM 2259 N N . GLU A 1 278 ? -0.181 43.688 -8.703 1 88.38 278 GLU A N 1
ATOM 2260 C CA . GLU A 1 278 ? 0.644 44.375 -9.688 1 88.38 278 GLU A CA 1
ATOM 2261 C C . GLU A 1 278 ? -0.108 44.562 -11.008 1 88.38 278 GLU A C 1
ATOM 2263 O O . GLU A 1 278 ? 0.096 45.562 -11.703 1 88.38 278 GLU A O 1
ATOM 2268 N N . TYR A 1 279 ? -0.937 43.562 -11.25 1 91.25 279 TYR A N 1
ATOM 2269 C CA . TYR A 1 279 ? -1.72 43.594 -12.477 1 91.25 279 TYR A CA 1
ATOM 2270 C C . TYR A 1 279 ? -3.211 43.531 -12.18 1 91.25 279 TYR A C 1
ATOM 2272 O O . TYR A 1 279 ? -3.721 42.469 -11.797 1 91.25 279 TYR A O 1
ATOM 2280 N N . PRO A 1 280 ? -3.883 44.625 -12.477 1 93.69 280 PRO A N 1
ATOM 2281 C CA . PRO A 1 280 ? -5.309 44.688 -12.141 1 93.69 280 PRO A CA 1
ATOM 2282 C C . PRO A 1 280 ? -6.117 43.562 -12.781 1 93.69 280 PRO A C 1
ATOM 2284 O O . PRO A 1 280 ? -7.148 43.156 -12.242 1 93.69 280 PRO A O 1
ATOM 2287 N N . GLN A 1 281 ? -5.586 43.031 -13.836 1 94.56 281 GLN A N 1
ATOM 2288 C CA . GLN A 1 281 ? -6.297 41.938 -14.523 1 94.56 281 GLN A CA 1
ATOM 2289 C C . GLN A 1 281 ? -6.445 40.719 -13.617 1 94.56 281 GLN A C 1
ATOM 2291 O O . GLN A 1 281 ? -7.465 40.031 -13.664 1 94.56 281 GLN A O 1
ATOM 2296 N N . TYR A 1 282 ? -5.488 40.562 -12.844 1 93.69 282 TYR A N 1
ATOM 2297 C CA . TYR A 1 282 ? -5.527 39.406 -11.945 1 93.69 282 TYR A CA 1
ATOM 2298 C C . TYR A 1 282 ? -6.547 39.625 -10.836 1 93.69 282 TYR A C 1
ATOM 2300 O O . TYR A 1 282 ? -7.215 38.688 -10.406 1 93.69 282 TYR A O 1
ATOM 2308 N N . PHE A 1 283 ? -6.652 40.844 -10.422 1 94.81 283 PHE A N 1
ATOM 2309 C CA . PHE A 1 283 ? -7.668 41.188 -9.438 1 94.81 283 PHE A CA 1
ATOM 2310 C C . PHE A 1 283 ? -9.07 40.969 -9.992 1 94.81 283 PHE A C 1
ATOM 2312 O O . PHE A 1 283 ? -9.914 40.344 -9.344 1 94.81 283 PHE A O 1
ATOM 2319 N N . ASN A 1 284 ? -9.266 41.406 -11.18 1 96.56 284 ASN A N 1
ATOM 2320 C CA . ASN A 1 284 ? -10.562 41.281 -11.828 1 96.56 284 ASN A CA 1
ATOM 2321 C C . ASN A 1 284 ? -10.977 39.812 -11.961 1 96.56 284 ASN A C 1
ATOM 2323 O O . ASN A 1 284 ? -12.117 39.469 -11.664 1 96.56 284 ASN A O 1
ATOM 2327 N N . LYS A 1 285 ? -10.062 39.094 -12.336 1 96.94 285 LYS A N 1
ATOM 2328 C CA . LYS A 1 285 ? -10.312 37.688 -12.531 1 96.94 285 LYS A CA 1
ATOM 2329 C C . LYS A 1 285 ? -10.656 37 -11.211 1 96.94 285 LYS A C 1
ATOM 2331 O O . LYS A 1 285 ? -11.617 36.219 -11.125 1 96.94 285 LYS A O 1
ATOM 2336 N N . LEU A 1 286 ? -9.867 37.281 -10.195 1 96.19 286 LEU A N 1
ATOM 2337 C CA . LEU A 1 286 ? -10.055 36.625 -8.891 1 96.19 286 LEU A CA 1
ATOM 2338 C C . LEU A 1 286 ? -11.383 37.062 -8.273 1 96.19 286 LEU A C 1
ATOM 2340 O O . LEU A 1 286 ? -12.102 36.219 -7.723 1 96.19 286 LEU A O 1
ATOM 2344 N N . PHE A 1 287 ? -11.703 38.312 -8.367 1 97.12 287 PHE A N 1
ATOM 2345 C CA . PHE A 1 287 ? -12.938 38.844 -7.801 1 97.12 287 PHE A CA 1
ATOM 2346 C C . PHE A 1 287 ? -14.148 38.188 -8.453 1 97.12 287 PHE A C 1
ATOM 2348 O O . PHE A 1 287 ? -15.078 37.75 -7.762 1 97.12 287 PHE A O 1
ATOM 2355 N N . LYS A 1 288 ? -14.039 38.031 -9.719 1 97.12 288 LYS A N 1
ATOM 2356 C CA . LYS A 1 288 ? -15.133 37.375 -10.445 1 97.12 288 LYS A CA 1
ATOM 2357 C C . LYS A 1 288 ? -15.25 35.906 -10.07 1 97.12 288 LYS A C 1
ATOM 2359 O O . LYS A 1 288 ? -16.359 35.406 -9.906 1 97.12 288 LYS A O 1
ATOM 2364 N N . GLN A 1 289 ? -14.164 35.312 -10.023 1 96.62 289 GLN A N 1
ATOM 2365 C CA . GLN A 1 289 ? -14.133 33.906 -9.656 1 96.62 289 GLN A CA 1
ATOM 2366 C C . GLN A 1 289 ? -14.773 33.688 -8.289 1 96.62 289 GLN A C 1
ATOM 2368 O O . GLN A 1 289 ? -15.492 32.688 -8.086 1 96.62 289 GLN A O 1
ATOM 2373 N N . LYS A 1 290 ? -14.562 34.562 -7.367 1 95.69 290 LYS A N 1
ATOM 2374 C CA . LYS A 1 290 ? -14.977 34.375 -5.977 1 95.69 290 LYS A CA 1
ATOM 2375 C C . LYS A 1 290 ? -16.391 34.875 -5.75 1 95.69 290 LYS A C 1
ATOM 2377 O O . LYS A 1 290 ? -17.109 34.406 -4.871 1 95.69 290 LYS A O 1
ATOM 2382 N N . THR A 1 291 ? -16.859 35.875 -6.582 1 95.19 291 THR A N 1
ATOM 2383 C CA . THR A 1 291 ? -18.141 36.5 -6.285 1 95.19 291 THR A CA 1
ATOM 2384 C C . THR A 1 291 ? -19.156 36.25 -7.395 1 95.19 291 THR A C 1
ATOM 2386 O O . THR A 1 291 ? -20.359 36.469 -7.215 1 95.19 291 THR A O 1
ATOM 2389 N N . GLY A 1 292 ? -18.641 35.875 -8.547 1 95.94 292 GLY A N 1
ATOM 2390 C CA . GLY A 1 292 ? -19.5 35.625 -9.695 1 95.94 292 GLY A CA 1
ATOM 2391 C C . GLY A 1 292 ? -19.75 36.875 -10.516 1 95.94 292 GLY A C 1
ATOM 2392 O O . GLY A 1 292 ? -20.328 36.812 -11.594 1 95.94 292 GLY A O 1
ATOM 2393 N N . LYS A 1 293 ? -19.297 38 -10.039 1 96.06 293 LYS A N 1
ATOM 2394 C CA . LYS A 1 293 ? -19.453 39.281 -10.727 1 96.06 293 LYS A CA 1
ATOM 2395 C C . LYS A 1 293 ? -18.125 40 -10.867 1 96.06 293 LYS A C 1
ATOM 2397 O O . LYS A 1 293 ? -17.219 39.812 -10.055 1 96.06 293 LYS A O 1
ATOM 2402 N N . THR A 1 294 ? -18.062 40.781 -11.898 1 96.44 294 THR A N 1
ATOM 2403 C CA . THR A 1 294 ? -16.875 41.656 -12.008 1 96.44 294 THR A CA 1
ATOM 2404 C C . THR A 1 294 ? -16.938 42.781 -10.969 1 96.44 294 THR A C 1
ATOM 2406 O O . THR A 1 294 ? -18 43.094 -10.438 1 96.44 294 THR A O 1
ATOM 2409 N N . PRO A 1 295 ? -15.75 43.312 -10.672 1 96.94 295 PRO A N 1
ATOM 2410 C CA . PRO A 1 295 ? -15.734 44.438 -9.742 1 96.94 295 PRO A CA 1
ATOM 2411 C C . PRO A 1 295 ? -16.672 45.562 -10.164 1 96.94 295 PRO A C 1
ATOM 2413 O O . PRO A 1 295 ? -17.375 46.125 -9.336 1 96.94 295 PRO A O 1
ATOM 2416 N N . VAL A 1 296 ? -16.703 45.906 -11.461 1 95.5 296 VAL A N 1
ATOM 2417 C CA . VAL A 1 296 ? -17.531 46.969 -11.992 1 95.5 296 VAL A CA 1
ATOM 2418 C C . VAL A 1 296 ? -19.016 46.625 -11.781 1 95.5 296 VAL A C 1
ATOM 2420 O O . VAL A 1 296 ? -19.797 47.469 -11.344 1 95.5 296 VAL A O 1
ATOM 2423 N N . GLU A 1 297 ? -19.344 45.438 -12.094 1 95.94 297 GLU A N 1
ATOM 2424 C CA . GLU A 1 297 ? -20.703 44.969 -11.914 1 95.94 297 GLU A CA 1
ATOM 2425 C C . GLU A 1 297 ? -21.125 45.062 -10.445 1 95.94 297 GLU A C 1
ATOM 2427 O O . GLU A 1 297 ? -22.234 45.469 -10.125 1 95.94 297 GLU A O 1
ATOM 2432 N N . TYR A 1 298 ? -20.234 44.625 -9.617 1 96.38 298 TYR A N 1
ATOM 2433 C CA . TYR A 1 298 ? -20.516 44.625 -8.188 1 96.38 298 TYR A CA 1
ATOM 2434 C C . TYR A 1 298 ? -20.781 46.062 -7.676 1 96.38 298 TYR A C 1
ATOM 2436 O O . TYR A 1 298 ? -21.703 46.281 -6.895 1 96.38 298 TYR A O 1
ATOM 2444 N N . ARG A 1 299 ? -19.953 46.969 -8.078 1 94.12 299 ARG A N 1
ATOM 2445 C CA . ARG A 1 299 ? -20.094 48.344 -7.676 1 94.12 299 ARG A CA 1
ATOM 2446 C C . ARG A 1 299 ? -21.422 48.938 -8.156 1 94.12 299 ARG A C 1
ATOM 2448 O O . ARG A 1 299 ? -22.094 49.656 -7.426 1 94.12 299 ARG A O 1
ATOM 2455 N N . THR A 1 300 ? -21.781 48.594 -9.422 1 93.12 300 THR A N 1
ATOM 2456 C CA . THR A 1 300 ? -23 49.125 -10.016 1 93.12 300 THR A CA 1
ATOM 2457 C C . THR A 1 300 ? -24.234 48.594 -9.281 1 93.12 300 THR A C 1
ATOM 2459 O O . THR A 1 300 ? -25.234 49.281 -9.148 1 93.12 300 THR A O 1
ATOM 2462 N N . LEU A 1 301 ? -24.109 47.469 -8.797 1 91.94 301 LEU A N 1
ATOM 2463 C CA . LEU A 1 301 ? -25.234 46.781 -8.164 1 91.94 301 LEU A CA 1
ATOM 2464 C C . LEU A 1 301 ? -25.375 47.219 -6.703 1 91.94 301 LEU A C 1
ATOM 2466 O O . LEU A 1 301 ? -26.422 47 -6.09 1 91.94 301 LEU A O 1
ATOM 2470 N N . ASN A 1 302 ? -24.391 47.844 -6.215 1 84.62 302 ASN A N 1
ATOM 2471 C CA . ASN A 1 302 ? -24.375 48.156 -4.793 1 84.62 302 ASN A CA 1
ATOM 2472 C C . ASN A 1 302 ? -24.031 49.625 -4.555 1 84.62 302 ASN A C 1
ATOM 2474 O O . ASN A 1 302 ? -24.531 50.25 -3.613 1 84.62 302 ASN A O 1
ATOM 2478 N N . MET B 1 1 ? -29.438 -32.125 -5.852 1 40.44 1 MET B N 1
ATOM 2479 C CA . MET B 1 1 ? -29.016 -30.953 -6.613 1 40.44 1 MET B CA 1
ATOM 2480 C C . MET B 1 1 ? -28.172 -30.016 -5.746 1 40.44 1 MET B C 1
ATOM 2482 O O . MET B 1 1 ? -28.641 -29.516 -4.719 1 40.44 1 MET B O 1
ATOM 2486 N N . THR B 1 2 ? -26.875 -30.188 -5.703 1 54.22 2 THR B N 1
ATOM 2487 C CA . THR B 1 2 ? -25.922 -29.578 -4.789 1 54.22 2 THR B CA 1
ATOM 2488 C C . THR B 1 2 ? -25.984 -28.062 -4.855 1 54.22 2 THR B C 1
ATOM 2490 O O . THR B 1 2 ? -25.828 -27.469 -5.926 1 54.22 2 THR B O 1
ATOM 2493 N N . ALA B 1 3 ? -26.844 -27.422 -4.043 1 61.12 3 ALA B N 1
ATOM 2494 C CA . ALA B 1 3 ? -27.234 -26.016 -4.047 1 61.12 3 ALA B CA 1
ATOM 2495 C C . ALA B 1 3 ? -26.016 -25.109 -3.949 1 61.12 3 ALA B C 1
ATOM 2497 O O . ALA B 1 3 ? -25.125 -25.344 -3.135 1 61.12 3 ALA B O 1
ATOM 2498 N N . ILE B 1 4 ? -25.656 -24.406 -5.145 1 72.69 4 ILE B N 1
ATOM 2499 C CA . ILE B 1 4 ? -24.641 -23.359 -5.164 1 72.69 4 ILE B CA 1
ATOM 2500 C C . ILE B 1 4 ? -25.172 -22.094 -4.48 1 72.69 4 ILE B C 1
ATOM 2502 O O . ILE B 1 4 ? -26.25 -21.625 -4.816 1 72.69 4 ILE B O 1
ATOM 2506 N N . VAL B 1 5 ? -24.625 -21.75 -3.361 1 81.44 5 VAL B N 1
ATOM 2507 C CA . VAL B 1 5 ? -24.969 -20.5 -2.711 1 81.44 5 VAL B CA 1
ATOM 2508 C C . VAL B 1 5 ? -24.031 -19.391 -3.17 1 81.44 5 VAL B C 1
ATOM 2510 O O . VAL B 1 5 ? -22.812 -19.578 -3.186 1 81.44 5 VAL B O 1
ATOM 2513 N N . HIS B 1 6 ? -24.562 -18.344 -3.738 1 86.88 6 HIS B N 1
ATOM 2514 C CA . HIS B 1 6 ? -23.75 -17.188 -4.148 1 86.88 6 HIS B CA 1
ATOM 2515 C C . HIS B 1 6 ? -23.875 -16.062 -3.139 1 86.88 6 HIS B C 1
ATOM 2517 O O . HIS B 1 6 ? -24.969 -15.562 -2.879 1 86.88 6 HIS B O 1
ATOM 2523 N N . LEU B 1 7 ? -22.797 -15.695 -2.551 1 86.62 7 LEU B N 1
ATOM 2524 C CA . LEU B 1 7 ? -22.766 -14.609 -1.579 1 86.62 7 LEU B CA 1
ATOM 2525 C C . LEU B 1 7 ? -22.406 -13.289 -2.252 1 86.62 7 LEU B C 1
ATOM 2527 O O . LEU B 1 7 ? -21.344 -13.164 -2.857 1 86.62 7 LEU B O 1
ATOM 2531 N N . HIS B 1 8 ? -23.25 -12.25 -2.115 1 88 8 HIS B N 1
ATOM 2532 C CA . HIS B 1 8 ? -23.062 -10.984 -2.811 1 88 8 HIS B CA 1
ATOM 2533 C C . HIS B 1 8 ? -22.266 -10 -1.956 1 88 8 HIS B C 1
ATOM 2535 O O . HIS B 1 8 ? -21.547 -9.148 -2.486 1 88 8 HIS B O 1
ATOM 2541 N N . SER B 1 9 ? -22.547 -10.133 -0.664 1 88.06 9 SER B N 1
ATOM 2542 C CA . SER B 1 9 ? -21.922 -9.18 0.246 1 88.06 9 SER B CA 1
ATOM 2543 C C . SER B 1 9 ? -21.25 -9.898 1.414 1 88.06 9 SER B C 1
ATOM 2545 O O . SER B 1 9 ? -21.562 -11.062 1.694 1 88.06 9 SER B O 1
ATOM 2547 N N . VAL B 1 10 ? -20.375 -9.133 2.033 1 88.12 10 VAL B N 1
ATOM 2548 C CA . VAL B 1 10 ? -19.703 -9.719 3.188 1 88.12 10 VAL B CA 1
ATOM 2549 C C . VAL B 1 10 ? -20.719 -9.969 4.305 1 88.12 10 VAL B C 1
ATOM 2551 O O . VAL B 1 10 ? -20.531 -10.859 5.137 1 88.12 10 VAL B O 1
ATOM 2554 N N . THR B 1 11 ? -21.797 -9.219 4.277 1 84.25 11 THR B N 1
ATOM 2555 C CA . THR B 1 11 ? -22.859 -9.406 5.258 1 84.25 11 THR B CA 1
ATOM 2556 C C . THR B 1 11 ? -23.5 -10.781 5.102 1 84.25 11 THR B C 1
ATOM 2558 O O . THR B 1 11 ? -23.953 -11.375 6.082 1 84.25 11 THR B O 1
ATOM 2561 N N . ASP B 1 12 ? -23.547 -11.266 3.875 1 85.25 12 ASP B N 1
ATOM 2562 C CA . ASP B 1 12 ? -24.125 -12.578 3.586 1 85.25 12 ASP B CA 1
ATOM 2563 C C . ASP B 1 12 ? -23.359 -13.688 4.316 1 85.25 12 ASP B C 1
ATOM 2565 O O . ASP B 1 12 ? -23.938 -14.719 4.66 1 85.25 12 ASP B O 1
ATOM 2569 N N . LEU B 1 13 ? -22.078 -13.391 4.539 1 82.94 13 LEU B N 1
ATOM 2570 C CA . LEU B 1 13 ? -21.25 -14.367 5.238 1 82.94 13 LEU B CA 1
ATOM 2571 C C . LEU B 1 13 ? -21.719 -14.555 6.676 1 82.94 13 LEU B C 1
ATOM 2573 O O . LEU B 1 13 ? -21.781 -15.68 7.176 1 82.94 13 LEU B O 1
ATOM 2577 N N . TYR B 1 14 ? -21.969 -13.469 7.238 1 81 14 TYR B N 1
ATOM 2578 C CA . TYR B 1 14 ? -22.391 -13.508 8.633 1 81 14 TYR B CA 1
ATOM 2579 C C . TYR B 1 14 ? -23.734 -14.227 8.766 1 81 14 TYR B C 1
ATOM 2581 O O . TYR B 1 14 ? -23.953 -14.969 9.727 1 81 14 TYR B O 1
ATOM 2589 N N . LYS B 1 15 ? -24.594 -14.008 7.816 1 78 15 LYS B N 1
ATOM 2590 C CA . LYS B 1 15 ? -25.875 -14.703 7.805 1 78 15 LYS B CA 1
ATOM 2591 C C . LYS B 1 15 ? -25.688 -16.203 7.59 1 78 15 LYS B C 1
ATOM 2593 O O . LYS B 1 15 ? -26.328 -17.016 8.25 1 78 15 LYS B O 1
ATOM 2598 N N . LEU B 1 16 ? -24.75 -16.453 6.695 1 76.38 16 LEU B N 1
ATOM 2599 C CA . LEU B 1 16 ? -24.5 -17.844 6.344 1 76.38 16 LEU B CA 1
ATOM 2600 C C . LEU B 1 16 ? -23.953 -18.609 7.543 1 76.38 16 LEU B C 1
ATOM 2602 O O . LEU B 1 16 ? -24.344 -19.75 7.789 1 76.38 16 LEU B O 1
ATOM 2606 N N . PHE B 1 17 ? -23.078 -17.938 8.312 1 75.81 17 PHE B N 1
ATOM 2607 C CA . PHE B 1 17 ? -22.406 -18.641 9.406 1 75.81 17 PHE B CA 1
ATOM 2608 C C . PHE B 1 17 ? -23.031 -18.281 10.742 1 75.81 17 PHE B C 1
ATOM 2610 O O . PHE B 1 17 ? -22.547 -18.688 11.797 1 75.81 17 PHE B O 1
ATOM 2617 N N . ASN B 1 18 ? -24.047 -17.594 10.703 1 74.69 18 ASN B N 1
ATOM 2618 C CA . ASN B 1 18 ? -24.812 -17.188 11.883 1 74.69 18 ASN B CA 1
ATOM 2619 C C . ASN B 1 18 ? -23.938 -16.469 12.906 1 74.69 18 ASN B C 1
ATOM 2621 O O . ASN B 1 18 ? -23.953 -16.828 14.086 1 74.69 18 ASN B O 1
ATOM 2625 N N . LEU B 1 19 ? -23.031 -15.547 12.406 1 73.69 19 LEU B N 1
ATOM 2626 C CA . LEU B 1 19 ? -22.047 -14.875 13.258 1 73.69 19 LEU B CA 1
ATOM 2627 C C . LEU B 1 19 ? -22.5 -13.453 13.562 1 73.69 19 LEU B C 1
ATOM 2629 O O . LEU B 1 19 ? -21.672 -12.617 13.953 1 73.69 19 LEU B O 1
ATOM 2633 N N . GLY B 1 20 ? -23.734 -13.148 13.602 1 72.12 20 GLY B N 1
ATOM 2634 C CA . GLY B 1 20 ? -24.203 -11.812 13.945 1 72.12 20 GLY B CA 1
ATOM 2635 C C . GLY B 1 20 ? -24.047 -10.812 12.82 1 72.12 20 GLY B C 1
ATOM 2636 O O . GLY B 1 20 ? -24.234 -11.148 11.648 1 72.12 20 GLY B O 1
ATOM 2637 N N . ASN B 1 21 ? -23.703 -9.438 13.266 1 74.94 21 ASN B N 1
ATOM 2638 C CA . ASN B 1 21 ? -23.703 -8.375 12.258 1 74.94 21 ASN B CA 1
ATOM 2639 C C . ASN B 1 21 ? -22.281 -7.988 11.844 1 74.94 21 ASN B C 1
ATOM 2641 O O . ASN B 1 21 ? -21.344 -8.125 12.633 1 74.94 21 ASN B O 1
ATOM 2645 N N . SER B 1 22 ? -22.266 -7.719 10.625 1 76.31 22 SER B N 1
ATOM 2646 C CA . SER B 1 22 ? -21 -7.227 10.078 1 76.31 22 SER B CA 1
ATOM 2647 C C . SER B 1 22 ? -20.656 -5.848 10.625 1 76.31 22 SER B C 1
ATOM 2649 O O . SER B 1 22 ? -21.562 -5.027 10.859 1 76.31 22 SER B O 1
ATOM 2651 N N . HIS B 1 23 ? -19.406 -5.613 10.945 1 80.19 23 HIS B N 1
ATOM 2652 C CA . HIS B 1 23 ? -18.938 -4.316 11.43 1 80.19 23 HIS B CA 1
ATOM 2653 C C . HIS B 1 23 ? -18.609 -3.383 10.273 1 80.19 23 HIS B C 1
ATOM 2655 O O . HIS B 1 23 ? -18.438 -2.178 10.469 1 80.19 23 HIS B O 1
ATOM 2661 N N . HIS B 1 24 ? -18.5 -3.885 9.133 1 88.56 24 HIS B N 1
ATOM 2662 C CA . HIS B 1 24 ? -18.141 -3.125 7.938 1 88.56 24 HIS B CA 1
ATOM 2663 C C . HIS B 1 24 ? -18.812 -3.707 6.695 1 88.56 24 HIS B C 1
ATOM 2665 O O . HIS B 1 24 ? -18.906 -4.93 6.551 1 88.56 24 HIS B O 1
ATOM 2671 N N . PRO B 1 25 ? -19.25 -2.938 5.832 1 89.56 25 PRO B N 1
ATOM 2672 C CA . PRO B 1 25 ? -20.016 -3.432 4.688 1 89.56 25 PRO B CA 1
ATOM 2673 C C . PRO B 1 25 ? -19.141 -4.094 3.629 1 89.56 25 PRO B C 1
ATOM 2675 O O . PRO B 1 25 ? -19.625 -4.898 2.83 1 89.56 25 PRO B O 1
ATOM 2678 N N . LEU B 1 26 ? -17.828 -3.777 3.609 1 94.25 26 LEU B N 1
ATOM 2679 C CA . LEU B 1 26 ? -17.016 -4.203 2.471 1 94.25 26 LEU B CA 1
ATOM 2680 C C . LEU B 1 26 ? -15.906 -5.152 2.91 1 94.25 26 LEU B C 1
ATOM 2682 O O . LEU B 1 26 ? -15.227 -5.75 2.074 1 94.25 26 LEU B O 1
ATOM 2686 N N . VAL B 1 27 ? -15.648 -5.285 4.156 1 95.75 27 VAL B N 1
ATOM 2687 C CA . VAL B 1 27 ? -14.578 -6.148 4.652 1 95.75 27 VAL B CA 1
ATOM 2688 C C . VAL B 1 27 ? -15.039 -6.867 5.918 1 95.75 27 VAL B C 1
ATOM 2690 O O . VAL B 1 27 ? -15.789 -6.305 6.723 1 95.75 27 VAL B O 1
ATOM 2693 N N . ALA B 1 28 ? -14.656 -8.164 6.047 1 94.25 28 ALA B N 1
ATOM 2694 C CA . ALA B 1 28 ? -15.031 -8.961 7.215 1 94.25 28 ALA B CA 1
ATOM 2695 C C . ALA B 1 28 ? -13.906 -9.906 7.613 1 94.25 28 ALA B C 1
ATOM 2697 O O . ALA B 1 28 ? -13.18 -10.414 6.758 1 94.25 28 ALA B O 1
ATOM 2698 N N . VAL B 1 29 ? -13.695 -10.008 8.891 1 93.94 29 VAL B N 1
ATOM 2699 C CA . VAL B 1 29 ? -12.82 -11.023 9.469 1 93.94 29 VAL B CA 1
ATOM 2700 C C . VAL B 1 29 ? -13.648 -12.008 10.289 1 93.94 29 VAL B C 1
ATOM 2702 O O . VAL B 1 29 ? -14.422 -11.609 11.156 1 93.94 29 VAL B O 1
ATOM 2705 N N . LEU B 1 30 ? -13.469 -13.266 9.93 1 89.56 30 LEU B N 1
ATOM 2706 C CA . LEU B 1 30 ? -14.211 -14.297 10.641 1 89.56 30 LEU B CA 1
ATOM 2707 C C . LEU B 1 30 ? -13.266 -15.25 11.375 1 89.56 30 LEU B C 1
ATOM 2709 O O . LEU B 1 30 ? -12.219 -15.609 10.844 1 89.56 30 LEU B O 1
ATOM 2713 N N . ASP B 1 31 ? -13.602 -15.547 12.555 1 86.25 31 ASP B N 1
ATOM 2714 C CA . ASP B 1 31 ? -12.93 -16.609 13.312 1 86.25 31 ASP B CA 1
ATOM 2715 C C . ASP B 1 31 ? -13.664 -17.938 13.164 1 86.25 31 ASP B C 1
ATOM 2717 O O . ASP B 1 31 ? -14.742 -18.125 13.727 1 86.25 31 ASP B O 1
ATOM 2721 N N . PHE B 1 32 ? -13.117 -18.844 12.43 1 77.94 32 PHE B N 1
ATOM 2722 C CA . PHE B 1 32 ? -13.766 -20.109 12.125 1 77.94 32 PHE B CA 1
ATOM 2723 C C . PHE B 1 32 ? -13.82 -21 13.359 1 77.94 32 PHE B C 1
ATOM 2725 O O . PHE B 1 32 ? -14.57 -21.984 13.398 1 77.94 32 PHE B O 1
ATOM 2732 N N . SER B 1 33 ? -12.953 -20.656 14.297 1 71.69 33 SER B N 1
ATOM 2733 C CA . SER B 1 33 ? -12.984 -21.469 15.516 1 71.69 33 SER B CA 1
ATOM 2734 C C . SER B 1 33 ? -14.312 -21.297 16.25 1 71.69 33 SER B C 1
ATOM 2736 O O . SER B 1 33 ? -14.703 -22.172 17.031 1 71.69 33 SER B O 1
ATOM 2738 N N . ASN B 1 34 ? -15.016 -20.188 15.961 1 67.56 34 ASN B N 1
ATOM 2739 C CA . ASN B 1 34 ? -16.281 -19.891 16.625 1 67.56 34 ASN B CA 1
ATOM 2740 C C . ASN B 1 34 ? -17.484 -20.281 15.766 1 67.56 34 ASN B C 1
ATOM 2742 O O . ASN B 1 34 ? -18.625 -20 16.125 1 67.56 34 ASN B O 1
ATOM 2746 N N . VAL B 1 35 ? -17.219 -20.75 14.633 1 63.34 35 VAL B N 1
ATOM 2747 C CA . VAL B 1 35 ? -18.312 -21.047 13.711 1 63.34 35 VAL B CA 1
ATOM 2748 C C . VAL B 1 35 ? -18.844 -22.453 13.992 1 63.34 35 VAL B C 1
ATOM 2750 O O . VAL B 1 35 ? -18.062 -23.406 14.141 1 63.34 35 VAL B O 1
ATOM 2753 N N . SER B 1 36 ? -20.109 -22.391 14.539 1 55 36 SER B N 1
ATOM 2754 C CA . SER B 1 36 ? -20.797 -23.672 14.742 1 55 36 SER B CA 1
ATOM 2755 C C . SER B 1 36 ? -21 -24.406 13.422 1 55 36 SER B C 1
ATOM 2757 O O . SER B 1 36 ? -21.156 -23.766 12.375 1 55 36 SER B O 1
ATOM 2759 N N . GLU B 1 37 ? -20.453 -25.531 13.219 1 51.09 37 GLU B N 1
ATOM 2760 C CA . GLU B 1 37 ? -20.281 -26.484 12.125 1 51.09 37 GLU B CA 1
ATOM 2761 C C . GLU B 1 37 ? -21.562 -26.625 11.32 1 51.09 37 GLU B C 1
ATOM 2763 O O . GLU B 1 37 ? -21.609 -27.359 10.328 1 51.09 37 GLU B O 1
ATOM 2768 N N . GLN B 1 38 ? -22.672 -26.109 11.766 1 50.19 38 GLN B N 1
ATOM 2769 C CA . GLN B 1 38 ? -23.797 -26.641 11 1 50.19 38 GLN B CA 1
ATOM 2770 C C . GLN B 1 38 ? -23.906 -25.953 9.641 1 50.19 38 GLN B C 1
ATOM 2772 O O . GLN B 1 38 ? -24.875 -25.234 9.391 1 50.19 38 GLN B O 1
ATOM 2777 N N . VAL B 1 39 ? -22.828 -25.5 9.172 1 52.72 39 VAL B N 1
ATOM 2778 C CA . VAL B 1 39 ? -23.047 -25 7.82 1 52.72 39 VAL B CA 1
ATOM 2779 C C . VAL B 1 39 ? -23.672 -26.078 6.953 1 52.72 39 VAL B C 1
ATOM 2781 O O . VAL B 1 39 ? -23.062 -27.141 6.754 1 52.72 39 VAL B O 1
ATOM 2784 N N . GLU B 1 40 ? -24.922 -26.125 6.945 1 49.72 40 GLU B N 1
ATOM 2785 C CA . GLU B 1 40 ? -25.688 -27.094 6.152 1 49.72 40 GLU B CA 1
ATOM 2786 C C . GLU B 1 40 ? -24.891 -27.531 4.922 1 49.72 40 GLU B C 1
ATOM 2788 O O . GLU B 1 40 ? -23.875 -26.922 4.578 1 49.72 40 GLU B O 1
ATOM 2793 N N . GLU B 1 41 ? -25.703 -28.406 4.027 1 50.78 41 GLU B N 1
ATOM 2794 C CA . GLU B 1 41 ? -25.609 -29.203 2.812 1 50.78 41 GLU B CA 1
ATOM 2795 C C . GLU B 1 41 ? -25.047 -28.391 1.651 1 50.78 41 GLU B C 1
ATOM 2797 O O . GLU B 1 41 ? -25.219 -28.75 0.487 1 50.78 41 GLU B O 1
ATOM 2802 N N . TYR B 1 42 ? -24.516 -27.188 2.049 1 54.19 42 TYR B N 1
ATOM 2803 C CA . TYR B 1 42 ? -24.219 -26.578 0.754 1 54.19 42 TYR B CA 1
ATOM 2804 C C . TYR B 1 42 ? -22.906 -27.109 0.192 1 54.19 42 TYR B C 1
ATOM 2806 O O . TYR B 1 42 ? -21.906 -27.219 0.915 1 54.19 42 TYR B O 1
ATOM 2814 N N . SER B 1 43 ? -22.844 -27.719 -1.098 1 62.25 43 SER B N 1
ATOM 2815 C CA . SER B 1 43 ? -21.734 -28.406 -1.761 1 62.25 43 SER B CA 1
ATOM 2816 C C . SER B 1 43 ? -20.844 -27.422 -2.498 1 62.25 43 SER B C 1
ATOM 2818 O O . SER B 1 43 ? -19.641 -27.656 -2.645 1 62.25 43 SER B O 1
ATOM 2820 N N . LYS B 1 44 ? -21.484 -26.109 -2.832 1 77.25 44 LYS B N 1
ATOM 2821 C CA . LYS B 1 44 ? -20.672 -25.172 -3.619 1 77.25 44 LYS B CA 1
ATOM 2822 C C . LYS B 1 44 ? -21 -23.734 -3.26 1 77.25 44 LYS B C 1
ATOM 2824 O O . LYS B 1 44 ? -22.172 -23.359 -3.127 1 77.25 44 LYS B O 1
ATOM 2829 N N . ILE B 1 45 ? -19.953 -22.953 -2.955 1 82.06 45 ILE B N 1
ATOM 2830 C CA . ILE B 1 45 ? -20.125 -21.562 -2.6 1 82.06 45 ILE B CA 1
ATOM 2831 C C . ILE B 1 45 ? -19.312 -20.672 -3.543 1 82.06 45 ILE B C 1
ATOM 2833 O O . ILE B 1 45 ? -18.156 -20.984 -3.85 1 82.06 45 ILE B O 1
ATOM 2837 N N . SER B 1 46 ? -20 -19.641 -4.086 1 87.19 46 SER B N 1
ATOM 2838 C CA . SER B 1 46 ? -19.297 -18.594 -4.828 1 87.19 46 SER B CA 1
ATOM 2839 C C . SER B 1 46 ? -19.562 -17.219 -4.227 1 87.19 46 SER B C 1
ATOM 2841 O O . SER B 1 46 ? -20.578 -17.016 -3.561 1 87.19 46 SER B O 1
ATOM 2843 N N . THR B 1 47 ? -18.594 -16.391 -4.332 1 89.25 47 THR B N 1
ATOM 2844 C CA . THR B 1 47 ? -18.719 -15.07 -3.707 1 89.25 47 THR B CA 1
ATOM 2845 C C . THR B 1 47 ? -18.375 -13.969 -4.703 1 89.25 47 THR B C 1
ATOM 2847 O O . THR B 1 47 ? -17.766 -14.227 -5.738 1 89.25 47 THR B O 1
ATOM 2850 N N . ASP B 1 48 ? -18.875 -12.766 -4.426 1 92.94 48 ASP B N 1
ATOM 2851 C CA . ASP B 1 48 ? -18.531 -11.586 -5.215 1 92.94 48 ASP B CA 1
ATOM 2852 C C . ASP B 1 48 ? -17.328 -10.867 -4.621 1 92.94 48 ASP B C 1
ATOM 2854 O O . ASP B 1 48 ? -17.031 -9.727 -4.992 1 92.94 48 ASP B O 1
ATOM 2858 N N . PHE B 1 49 ? -16.719 -11.445 -3.646 1 93.88 49 PHE B N 1
ATOM 2859 C CA . PHE B 1 49 ? -15.609 -10.781 -2.967 1 93.88 49 PHE B CA 1
ATOM 2860 C C . PHE B 1 49 ? -14.414 -11.719 -2.822 1 93.88 49 PHE B C 1
ATOM 2862 O O . PHE B 1 49 ? -14.539 -12.922 -3.059 1 93.88 49 PHE B O 1
ATOM 2869 N N . TYR B 1 50 ? -13.25 -11.133 -2.58 1 95.56 50 TYR B N 1
ATOM 2870 C CA . TYR B 1 50 ? -12.039 -11.906 -2.352 1 95.56 50 TYR B CA 1
ATOM 2871 C C . TYR B 1 50 ? -12.086 -12.609 -0.999 1 95.56 50 TYR B C 1
ATOM 2873 O O . TYR B 1 50 ? -12.578 -12.047 -0.017 1 95.56 50 TYR B O 1
ATOM 2881 N N . SER B 1 51 ? -11.555 -13.805 -0.991 1 93.69 51 SER B N 1
ATOM 2882 C CA . SER B 1 51 ? -11.539 -14.594 0.234 1 93.69 51 SER B CA 1
ATOM 2883 C C . SER B 1 51 ? -10.148 -15.156 0.51 1 93.69 51 SER B C 1
ATOM 2885 O O . SER B 1 51 ? -9.523 -15.758 -0.372 1 93.69 51 SER B O 1
ATOM 2887 N N . ILE B 1 52 ? -9.625 -14.898 1.68 1 95.38 52 ILE B N 1
ATOM 2888 C CA . ILE B 1 52 ? -8.406 -15.516 2.193 1 95.38 52 ILE B CA 1
ATOM 2889 C C . ILE B 1 52 ? -8.719 -16.297 3.473 1 95.38 52 ILE B C 1
ATOM 2891 O O . ILE B 1 52 ? -9.102 -15.695 4.484 1 95.38 52 ILE B O 1
ATOM 2895 N N . MET B 1 53 ? -8.539 -17.547 3.396 1 91.38 53 MET B N 1
ATOM 2896 C CA . MET B 1 53 ? -8.969 -18.375 4.512 1 91.38 53 MET B CA 1
ATOM 2897 C C . MET B 1 53 ? -7.84 -19.297 4.965 1 91.38 53 MET B C 1
ATOM 2899 O O . MET B 1 53 ? -7.152 -19.906 4.137 1 91.38 53 MET B O 1
ATOM 2903 N N . PHE B 1 54 ? -7.676 -19.344 6.25 1 91.44 54 PHE B N 1
ATOM 2904 C CA . PHE B 1 54 ? -6.715 -20.25 6.859 1 91.44 54 PHE B CA 1
ATOM 2905 C C . PHE B 1 54 ? -7.398 -21.172 7.859 1 91.44 54 PHE B C 1
ATOM 2907 O O . PHE B 1 54 ? -8.227 -20.734 8.656 1 91.44 54 PHE B O 1
ATOM 2914 N N . LYS B 1 55 ? -7.016 -22.469 7.754 1 82.62 55 LYS B N 1
ATOM 2915 C CA . LYS B 1 55 ? -7.453 -23.453 8.727 1 82.62 55 LYS B CA 1
ATOM 2916 C C . LYS B 1 55 ? -6.34 -24.453 9.039 1 82.62 55 LYS B C 1
ATOM 2918 O O . LYS B 1 55 ? -5.621 -24.891 8.133 1 82.62 55 LYS B O 1
ATOM 2923 N N . ASN B 1 56 ? -6.031 -24.625 10.352 1 73.5 56 ASN B N 1
ATOM 2924 C CA . ASN B 1 56 ? -5 -25.594 10.719 1 73.5 56 ASN B CA 1
ATOM 2925 C C . ASN B 1 56 ? -5.59 -26.969 10.992 1 73.5 56 ASN B C 1
ATOM 2927 O O . ASN B 1 56 ? -4.941 -27.812 11.609 1 73.5 56 ASN B O 1
ATOM 2931 N N . TYR B 1 57 ? -6.691 -27.141 10.906 1 64.06 57 TYR B N 1
ATOM 2932 C CA . TYR B 1 57 ? -7.355 -28.422 11.094 1 64.06 57 TYR B CA 1
ATOM 2933 C C . TYR B 1 57 ? -8.094 -28.844 9.836 1 64.06 57 TYR B C 1
ATOM 2935 O O . TYR B 1 57 ? -8.352 -28.031 8.953 1 64.06 57 TYR B O 1
ATOM 2943 N N . CYS B 1 58 ? -7.57 -29.969 9.359 1 51.66 58 CYS B N 1
ATOM 2944 C CA . CYS B 1 58 ? -8.281 -30.484 8.195 1 51.66 58 CYS B CA 1
ATOM 2945 C C . CYS B 1 58 ? -9.609 -31.109 8.594 1 51.66 58 CYS B C 1
ATOM 2947 O O . CYS B 1 58 ? -9.648 -31.969 9.484 1 51.66 58 CYS B O 1
ATOM 2949 N N . LYS B 1 59 ? -10.492 -30.359 8.766 1 48.5 59 LYS B N 1
ATOM 2950 C CA . LYS B 1 59 ? -11.609 -31.281 8.93 1 48.5 59 LYS B CA 1
ATOM 2951 C C . LYS B 1 59 ? -11.75 -32.188 7.707 1 48.5 59 LYS B C 1
ATOM 2953 O O . LYS B 1 59 ? -11.977 -33.375 7.84 1 48.5 59 LYS B O 1
ATOM 2958 N N . ASN B 1 60 ? -12.484 -31.594 6.602 1 44.81 60 ASN B N 1
ATOM 2959 C CA . ASN B 1 60 ? -13.078 -32.188 5.422 1 44.81 60 ASN B CA 1
ATOM 2960 C C . ASN B 1 60 ? -12.141 -32.125 4.219 1 44.81 60 ASN B C 1
ATOM 2962 O O . ASN B 1 60 ? -11.281 -31.266 4.141 1 44.81 60 ASN B O 1
ATOM 2966 N N . ASN B 1 61 ? -11.859 -33.375 3.773 1 45.41 61 ASN B N 1
ATOM 2967 C CA . ASN B 1 61 ? -11.25 -33.438 2.449 1 45.41 61 ASN B CA 1
ATOM 2968 C C . ASN B 1 61 ? -11.844 -32.406 1.514 1 45.41 61 ASN B C 1
ATOM 2970 O O . ASN B 1 61 ? -13.047 -32.406 1.255 1 45.41 61 ASN B O 1
ATOM 2974 N N . ILE B 1 62 ? -11.578 -31.25 1.887 1 47.56 62 ILE B N 1
ATOM 2975 C CA . ILE B 1 62 ? -12.062 -30.312 0.868 1 47.56 62 ILE B CA 1
ATOM 2976 C C . ILE B 1 62 ? -11.688 -30.828 -0.519 1 47.56 62 ILE B C 1
ATOM 2978 O O . ILE B 1 62 ? -10.516 -31.109 -0.79 1 47.56 62 ILE B O 1
ATOM 2982 N N . LYS B 1 63 ? -12.641 -31.656 -1.103 1 45.62 63 LYS B N 1
ATOM 2983 C CA . LYS B 1 63 ? -12.445 -32.125 -2.469 1 45.62 63 LYS B CA 1
ATOM 2984 C C . LYS B 1 63 ? -12.555 -30.984 -3.471 1 45.62 63 LYS B C 1
ATOM 2986 O O . LYS B 1 63 ? -13.5 -30.188 -3.406 1 45.62 63 LYS B O 1
ATOM 2991 N N . TYR B 1 64 ? -11.617 -30.266 -3.619 1 43.34 64 TYR B N 1
ATOM 2992 C CA . TYR B 1 64 ? -11.781 -29.344 -4.738 1 43.34 64 TYR B CA 1
ATOM 2993 C C . TYR B 1 64 ? -11.297 -29.969 -6.039 1 43.34 64 TYR B C 1
ATOM 2995 O O . TYR B 1 64 ? -10.102 -30.188 -6.219 1 43.34 64 TYR B O 1
ATOM 3003 N N . GLY B 1 65 ? -12.031 -30.25 -6.992 1 45.09 65 GLY B N 1
ATOM 3004 C CA . GLY B 1 65 ? -11.766 -31.125 -8.117 1 45.09 65 GLY B CA 1
ATOM 3005 C C . GLY B 1 65 ? -11.523 -32.562 -7.707 1 45.09 65 GLY B C 1
ATOM 3006 O O . GLY B 1 65 ? -12.336 -33.156 -6.992 1 45.09 65 GLY B O 1
ATOM 3007 N N . ARG B 1 66 ? -10.594 -33.312 -8.297 1 45.28 66 ARG B N 1
ATOM 3008 C CA . ARG B 1 66 ? -10.391 -34.75 -8.094 1 45.28 66 ARG B CA 1
ATOM 3009 C C . ARG B 1 66 ? -9.438 -35 -6.934 1 45.28 66 ARG B C 1
ATOM 3011 O O . ARG B 1 66 ? -9.25 -36.156 -6.527 1 45.28 66 ARG B O 1
ATOM 3018 N N . LYS B 1 67 ? -8.711 -33.938 -6.445 1 47.72 67 LYS B N 1
ATOM 3019 C CA . LYS B 1 67 ? -7.684 -34.375 -5.504 1 47.72 67 LYS B CA 1
ATOM 3020 C C . LYS B 1 67 ? -8.016 -33.938 -4.082 1 47.72 67 LYS B C 1
ATOM 3022 O O . LYS B 1 67 ? -8.43 -32.781 -3.871 1 47.72 67 LYS B O 1
ATOM 3027 N N . ALA B 1 68 ? -8.133 -34.844 -3.209 1 50.47 68 ALA B N 1
ATOM 3028 C CA . ALA B 1 68 ? -8.289 -34.656 -1.77 1 50.47 68 ALA B CA 1
ATOM 3029 C C . ALA B 1 68 ? -7.094 -33.906 -1.182 1 50.47 68 ALA B C 1
ATOM 3031 O O . ALA B 1 68 ? -5.941 -34.25 -1.49 1 50.47 68 ALA B O 1
ATOM 3032 N N . ILE B 1 69 ? -7.246 -32.688 -0.845 1 50.25 69 ILE B N 1
ATOM 3033 C CA . ILE B 1 69 ? -6.148 -31.953 -0.219 1 50.25 69 ILE B CA 1
ATOM 3034 C C . ILE B 1 69 ? -6.078 -32.312 1.266 1 50.25 69 ILE B C 1
ATOM 3036 O O . ILE B 1 69 ? -7.098 -32.281 1.96 1 50.25 69 ILE B O 1
ATOM 3040 N N . ASP B 1 70 ? -4.969 -32.938 1.713 1 51.81 70 ASP B N 1
ATOM 3041 C CA . ASP B 1 70 ? -4.68 -33.188 3.121 1 51.81 70 ASP B CA 1
ATOM 3042 C C . ASP B 1 70 ? -4.348 -31.906 3.857 1 51.81 70 ASP B C 1
ATOM 3044 O O . ASP B 1 70 ? -3.314 -31.281 3.594 1 51.81 70 ASP B O 1
ATOM 3048 N N . PHE B 1 71 ? -5.332 -31.328 4.496 1 54.38 71 PHE B N 1
ATOM 3049 C CA . PHE B 1 71 ? -5.156 -30.109 5.277 1 54.38 71 PHE B CA 1
ATOM 3050 C C . PHE B 1 71 ? -4.504 -30.406 6.621 1 54.38 71 PHE B C 1
ATOM 3052 O O . PHE B 1 71 ? -4.703 -29.672 7.59 1 54.38 71 PHE B O 1
ATOM 3059 N N . GLN B 1 72 ? -3.832 -31.469 6.914 1 54.28 72 GLN B N 1
ATOM 3060 C CA . GLN B 1 72 ? -3.357 -31.828 8.242 1 54.28 72 GLN B CA 1
ATOM 3061 C C . GLN B 1 72 ? -2.496 -30.719 8.844 1 54.28 72 GLN B C 1
ATOM 3063 O O . GLN B 1 72 ? -2.5 -30.516 10.055 1 54.28 72 GLN B O 1
ATOM 3068 N N . ASP B 1 73 ? -1.685 -29.953 8.148 1 62.5 73 ASP B N 1
ATOM 3069 C CA . ASP B 1 73 ? -0.758 -29.062 8.836 1 62.5 73 ASP B CA 1
ATOM 3070 C C . ASP B 1 73 ? -1.122 -27.594 8.578 1 62.5 73 ASP B C 1
ATOM 3072 O O . ASP B 1 73 ? -0.327 -26.688 8.859 1 62.5 73 ASP B O 1
ATOM 3076 N N . GLY B 1 74 ? -2.424 -27.297 8.266 1 76.06 74 GLY B N 1
ATOM 3077 C CA . GLY B 1 74 ? -2.885 -25.922 8.102 1 76.06 74 GLY B CA 1
ATOM 3078 C C . GLY B 1 74 ? -2.602 -25.359 6.727 1 76.06 74 GLY B C 1
ATOM 3079 O O . GLY B 1 74 ? -1.466 -25.406 6.25 1 76.06 74 GLY B O 1
ATOM 3080 N N . ASN B 1 75 ? -3.58 -24.969 6.062 1 85.56 75 ASN B N 1
ATOM 3081 C CA . ASN B 1 75 ? -3.467 -24.469 4.699 1 85.56 75 ASN B CA 1
ATOM 3082 C C . ASN B 1 75 ? -4.18 -23.125 4.539 1 85.56 75 ASN B C 1
ATOM 3084 O O . ASN B 1 75 ? -5.168 -22.859 5.227 1 85.56 75 ASN B O 1
ATOM 3088 N N . LEU B 1 76 ? -3.551 -22.359 3.762 1 92.5 76 LEU B N 1
ATOM 3089 C CA . LEU B 1 76 ? -4.16 -21.094 3.369 1 92.5 76 LEU B CA 1
ATOM 3090 C C . LEU B 1 76 ? -4.703 -21.172 1.948 1 92.5 76 LEU B C 1
ATOM 3092 O O . LEU B 1 76 ? -4.016 -21.625 1.037 1 92.5 76 LEU B O 1
ATOM 3096 N N . ILE B 1 77 ? -5.984 -20.766 1.789 1 90.06 77 ILE B N 1
ATOM 3097 C CA . ILE B 1 77 ? -6.633 -20.75 0.482 1 90.06 77 ILE B CA 1
ATOM 3098 C C . ILE B 1 77 ? -7.062 -19.328 0.143 1 90.06 77 ILE B C 1
ATOM 3100 O O . ILE B 1 77 ? -7.602 -18.609 0.993 1 90.06 77 ILE B O 1
ATOM 3104 N N . CYS B 1 78 ? -6.754 -18.938 -1.042 1 93.69 78 CYS B N 1
ATOM 3105 C CA . CYS B 1 78 ? -7.164 -17.641 -1.559 1 93.69 78 CYS B CA 1
ATOM 3106 C C . CYS B 1 78 ? -8.086 -17.797 -2.76 1 93.69 78 CYS B C 1
ATOM 3108 O O . CYS B 1 78 ? -7.785 -18.562 -3.686 1 93.69 78 CYS B O 1
ATOM 3110 N N . ILE B 1 79 ? -9.203 -17.062 -2.752 1 91.5 79 ILE B N 1
ATOM 3111 C CA . ILE B 1 79 ? -10.211 -17.219 -3.801 1 91.5 79 ILE B CA 1
ATOM 3112 C C . ILE B 1 79 ? -10.602 -15.844 -4.344 1 91.5 79 ILE B C 1
ATOM 3114 O O . ILE B 1 79 ? -10.922 -14.938 -3.578 1 91.5 79 ILE B O 1
ATOM 3118 N N . ALA B 1 80 ? -10.586 -15.75 -5.652 1 92.75 80 ALA B N 1
ATOM 3119 C CA . ALA B 1 80 ? -11.039 -14.523 -6.312 1 92.75 80 ALA B CA 1
ATOM 3120 C C . ALA B 1 80 ? -12.562 -14.484 -6.395 1 92.75 80 ALA B C 1
ATOM 3122 O O . ALA B 1 80 ? -13.227 -15.508 -6.227 1 92.75 80 ALA B O 1
ATOM 3123 N N . PRO B 1 81 ? -13.086 -13.242 -6.617 1 92.19 81 PRO B N 1
ATOM 3124 C CA . PRO B 1 81 ? -14.539 -13.148 -6.809 1 92.19 81 PRO B CA 1
ATOM 3125 C C . PRO B 1 81 ? -15.039 -14.016 -7.961 1 92.19 81 PRO B C 1
ATOM 3127 O O . PRO B 1 81 ? -14.359 -14.156 -8.977 1 92.19 81 PRO B O 1
ATOM 3130 N N . ASN B 1 82 ? -16.172 -14.648 -7.742 1 88.81 82 ASN B N 1
ATOM 3131 C CA . ASN B 1 82 ? -16.938 -15.414 -8.727 1 88.81 82 ASN B CA 1
ATOM 3132 C C . ASN B 1 82 ? -16.344 -16.812 -8.922 1 88.81 82 ASN B C 1
ATOM 3134 O O . ASN B 1 82 ? -16.75 -17.531 -9.836 1 88.81 82 ASN B O 1
ATOM 3138 N N . GLN B 1 83 ? -15.391 -17.156 -8.188 1 84 83 GLN B N 1
ATOM 3139 C CA . GLN B 1 83 ? -14.914 -18.531 -8.18 1 84 83 GLN B CA 1
ATOM 3140 C C . GLN B 1 83 ? -15.719 -19.391 -7.211 1 84 83 GLN B C 1
ATOM 3142 O O . GLN B 1 83 ? -16.094 -18.938 -6.133 1 84 83 GLN B O 1
ATOM 3147 N N . THR B 1 84 ? -15.945 -20.625 -7.566 1 80.38 84 THR B N 1
ATOM 3148 C CA . THR B 1 84 ? -16.75 -21.531 -6.758 1 80.38 84 THR B CA 1
ATOM 3149 C C . THR B 1 84 ? -15.875 -22.453 -5.926 1 80.38 84 THR B C 1
ATOM 3151 O O . THR B 1 84 ? -14.898 -23.016 -6.434 1 80.38 84 THR B O 1
ATOM 3154 N N . ILE B 1 85 ? -16.25 -22.531 -4.621 1 74.06 85 ILE B N 1
ATOM 3155 C CA . ILE B 1 85 ? -15.547 -23.453 -3.738 1 74.06 85 ILE B CA 1
ATOM 3156 C C . ILE B 1 85 ? -16.516 -24.516 -3.223 1 74.06 85 ILE B C 1
ATOM 3158 O O . ILE B 1 85 ? -17.688 -24.203 -2.955 1 74.06 85 ILE B O 1
ATOM 3162 N N . GLU B 1 86 ? -15.992 -25.641 -3.217 1 70.25 86 GLU B N 1
ATOM 3163 C CA . GLU B 1 86 ? -16.766 -26.734 -2.639 1 70.25 86 GLU B CA 1
ATOM 3164 C C . GLU B 1 86 ? -16.359 -26.984 -1.188 1 70.25 86 GLU B C 1
ATOM 3166 O O . GLU B 1 86 ? -15.18 -27.188 -0.889 1 70.25 86 GLU B O 1
ATOM 3171 N N . ILE B 1 87 ? -17.25 -26.719 -0.251 1 61.34 87 ILE B N 1
ATOM 3172 C CA . ILE B 1 87 ? -16.984 -26.953 1.161 1 61.34 87 ILE B CA 1
ATOM 3173 C C . ILE B 1 87 ? -17.453 -28.359 1.548 1 61.34 87 ILE B C 1
ATOM 3175 O O . ILE B 1 87 ? -18.594 -28.734 1.29 1 61.34 87 ILE B O 1
ATOM 3179 N N . ASP B 1 88 ? -16.594 -29.156 1.935 1 54.66 88 ASP B N 1
ATOM 3180 C CA . ASP B 1 88 ? -17.016 -30.484 2.395 1 54.66 88 ASP B CA 1
ATOM 3181 C C . ASP B 1 88 ? -17.422 -30.438 3.865 1 54.66 88 ASP B C 1
ATOM 3183 O O . ASP B 1 88 ? -16.875 -29.672 4.652 1 54.66 88 ASP B O 1
ATOM 3187 N N . ASN B 1 89 ? -18.484 -30.953 4.195 1 52.94 89 ASN B N 1
ATOM 3188 C CA . ASN B 1 89 ? -19.172 -30.922 5.48 1 52.94 89 ASN B CA 1
ATOM 3189 C C . ASN B 1 89 ? -18.516 -31.844 6.5 1 52.94 89 ASN B C 1
ATOM 3191 O O . ASN B 1 89 ? -18.938 -31.891 7.66 1 52.94 89 ASN B O 1
ATOM 3195 N N . GLU B 1 90 ? -17.562 -32.594 6.195 1 53.09 90 GLU B N 1
ATOM 3196 C CA . GLU B 1 90 ? -17.094 -33.5 7.227 1 53.09 90 GLU B CA 1
ATOM 3197 C C . GLU B 1 90 ? -16 -32.875 8.078 1 53.09 90 GLU B C 1
ATOM 3199 O O . GLU B 1 90 ? -14.977 -32.438 7.547 1 53.09 90 GLU B O 1
ATOM 3204 N N . ILE B 1 91 ? -16.375 -32.438 9.383 1 54.69 91 ILE B N 1
ATOM 3205 C CA . ILE B 1 91 ? -15.469 -31.734 10.273 1 54.69 91 ILE B CA 1
ATOM 3206 C C . ILE B 1 91 ? -14.891 -32.719 11.297 1 54.69 91 ILE B C 1
ATOM 3208 O O . ILE B 1 91 ? -15.633 -33.438 11.969 1 54.69 91 ILE B O 1
ATOM 3212 N N . GLU B 1 92 ? -13.531 -32.969 11.102 1 59.22 92 GLU B N 1
ATOM 3213 C CA . GLU B 1 92 ? -12.891 -33.625 12.234 1 59.22 92 GLU B CA 1
ATOM 3214 C C . GLU B 1 92 ? -12.461 -32.594 13.289 1 59.22 92 GLU B C 1
ATOM 3216 O O . GLU B 1 92 ? -11.711 -31.672 12.984 1 59.22 92 GLU B O 1
ATOM 3221 N N . HIS B 1 93 ? -13.031 -32.625 14.398 1 58.91 93 HIS B N 1
ATOM 3222 C CA . HIS B 1 93 ? -12.75 -31.703 15.508 1 58.91 93 HIS B CA 1
ATOM 3223 C C . HIS B 1 93 ? -11.344 -31.938 16.062 1 58.91 93 HIS B C 1
ATOM 3225 O O . HIS B 1 93 ? -10.922 -33.094 16.25 1 58.91 93 HIS B O 1
ATOM 3231 N N . LYS B 1 94 ? -10.484 -30.984 15.867 1 63.38 94 LYS B N 1
ATOM 3232 C CA . LYS B 1 94 ? -9.195 -31 16.547 1 63.38 94 LYS B CA 1
ATOM 3233 C C . LYS B 1 94 ? -9.18 -30.062 17.734 1 63.38 94 LYS B C 1
ATOM 3235 O O . LYS B 1 94 ? -9.875 -29.047 17.75 1 63.38 94 LYS B O 1
ATOM 3240 N N . GLU B 1 95 ? -8.531 -30.438 18.875 1 62.06 95 GLU B N 1
ATOM 3241 C CA . GLU B 1 95 ? -8.43 -29.672 20.109 1 62.06 95 GLU B CA 1
ATOM 3242 C C . GLU B 1 95 ? -7.863 -28.281 19.859 1 62.06 95 GLU B C 1
ATOM 3244 O O . GLU B 1 95 ? -8.281 -27.297 20.484 1 62.06 95 GLU B O 1
ATOM 3249 N N . ASN B 1 96 ? -6.883 -28.156 18.844 1 68.44 96 ASN B N 1
ATOM 3250 C CA . ASN B 1 96 ? -6.246 -26.859 18.609 1 68.44 96 ASN B CA 1
ATOM 3251 C C . ASN B 1 96 ? -6.699 -26.25 17.281 1 68.44 96 ASN B C 1
ATOM 3253 O O . ASN B 1 96 ? -5.875 -25.766 16.5 1 68.44 96 ASN B O 1
ATOM 3257 N N . MET B 1 97 ? -8.023 -26.25 17.188 1 70.5 97 MET B N 1
ATOM 3258 C CA . MET B 1 97 ? -8.602 -25.75 15.945 1 70.5 97 MET B CA 1
ATOM 3259 C C . MET B 1 97 ? -8.453 -24.234 15.836 1 70.5 97 MET B C 1
ATOM 3261 O O . MET B 1 97 ? -8.812 -23.516 16.766 1 70.5 97 MET B O 1
ATOM 3265 N N . MET B 1 98 ? -7.59 -23.812 14.945 1 76.75 98 MET B N 1
ATOM 3266 C CA . MET B 1 98 ? -7.457 -22.406 14.625 1 76.75 98 MET B CA 1
ATOM 3267 C C . MET B 1 98 ? -7.777 -22.141 13.156 1 76.75 98 MET B C 1
ATOM 3269 O O . MET B 1 98 ? -7.426 -22.953 12.289 1 76.75 98 MET B O 1
ATOM 3273 N N . GLY B 1 99 ? -8.688 -21.219 12.922 1 86.69 99 GLY B N 1
ATOM 3274 C CA . GLY B 1 99 ? -9 -20.81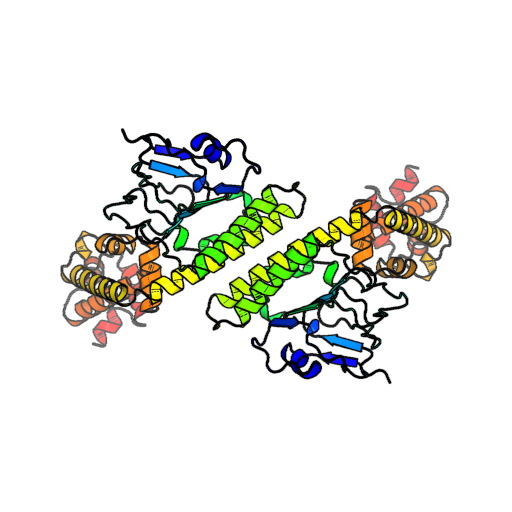2 11.555 1 86.69 99 GLY B CA 1
ATOM 3275 C C . GLY B 1 99 ? -9.562 -19.406 11.461 1 86.69 99 GLY B C 1
ATOM 3276 O O . GLY B 1 99 ? -10.25 -18.953 12.367 1 86.69 99 GLY B O 1
ATOM 3277 N N . TRP B 1 100 ? -9.109 -18.75 10.5 1 90.88 100 TRP B N 1
ATOM 3278 C CA . TRP B 1 100 ? -9.641 -17.422 10.25 1 90.88 100 TRP B CA 1
ATOM 3279 C C . TRP B 1 100 ? -9.883 -17.188 8.766 1 90.88 100 TRP B C 1
ATOM 3281 O O . TRP B 1 100 ? -9.352 -17.922 7.926 1 90.88 100 TRP B O 1
ATOM 3291 N N . GLY B 1 101 ? -10.789 -16.281 8.461 1 92.69 101 GLY B N 1
ATOM 3292 C CA . GLY B 1 101 ? -11.055 -15.844 7.098 1 92.69 101 GLY B CA 1
ATOM 3293 C C . GLY B 1 101 ? -11.102 -14.336 6.953 1 92.69 101 GLY B C 1
ATOM 3294 O O . GLY B 1 101 ? -11.633 -13.641 7.82 1 92.69 101 GLY B O 1
ATOM 3295 N N . LEU B 1 102 ? -10.391 -13.867 5.988 1 96.31 102 LEU B N 1
ATOM 3296 C CA . LEU B 1 102 ? -10.477 -12.469 5.594 1 96.31 102 LEU B CA 1
ATOM 3297 C C . LEU B 1 102 ? -11.211 -12.32 4.266 1 96.31 102 LEU B C 1
ATOM 3299 O O . LEU B 1 102 ? -10.875 -12.984 3.285 1 96.31 102 LEU B O 1
ATOM 3303 N N . PHE B 1 103 ? -12.234 -11.516 4.25 1 94.94 103 PHE B N 1
ATOM 3304 C CA . PHE B 1 103 ? -13.078 -11.281 3.08 1 94.94 103 PHE B CA 1
ATOM 3305 C C . PHE B 1 103 ? -13.18 -9.797 2.773 1 94.94 103 PHE B C 1
ATOM 3307 O O . PHE B 1 103 ? -13.414 -8.984 3.672 1 94.94 103 PHE B O 1
ATOM 3314 N N . PHE B 1 104 ? -12.984 -9.445 1.521 1 96.62 104 PHE B N 1
ATOM 3315 C CA . PHE B 1 104 ? -13.141 -8.031 1.204 1 96.62 104 PHE B CA 1
ATOM 3316 C C . PHE B 1 104 ? -13.68 -7.852 -0.21 1 96.62 104 PHE B C 1
ATOM 3318 O O . PHE B 1 104 ? -13.273 -8.562 -1.131 1 96.62 104 PHE B O 1
ATOM 3325 N N . HIS B 1 105 ? -14.617 -6.977 -0.367 1 94.88 105 HIS B N 1
ATOM 3326 C CA . HIS B 1 105 ? -15.258 -6.668 -1.643 1 94.88 105 HIS B CA 1
ATOM 3327 C C . HIS B 1 105 ? -14.352 -5.801 -2.514 1 94.88 105 HIS B C 1
ATOM 3329 O O . HIS B 1 105 ? -13.648 -4.926 -2.004 1 94.88 105 HIS B O 1
ATOM 3335 N N . PRO B 1 106 ? -14.398 -5.98 -3.83 1 94.38 106 PRO B N 1
ATOM 3336 C CA . PRO B 1 106 ? -13.602 -5.152 -4.738 1 94.38 106 PRO B CA 1
ATOM 3337 C C . PRO B 1 106 ? -13.867 -3.66 -4.555 1 94.38 106 PRO B C 1
ATOM 3339 O O . PRO B 1 106 ? -12.977 -2.84 -4.793 1 94.38 106 PRO B O 1
ATOM 3342 N N . ASP B 1 107 ? -15 -3.307 -4.133 1 94.31 107 ASP B N 1
ATOM 3343 C CA . ASP B 1 107 ? -15.352 -1.905 -3.936 1 94.31 107 ASP B CA 1
ATOM 3344 C C . ASP B 1 107 ? -14.5 -1.27 -2.838 1 94.31 107 ASP B C 1
ATOM 3346 O O . ASP B 1 107 ? -14.344 -0.048 -2.797 1 94.31 107 ASP B O 1
ATOM 3350 N N . LEU B 1 108 ? -14.008 -2.084 -1.947 1 95.06 108 LEU B N 1
ATOM 3351 C CA . LEU B 1 108 ? -13.172 -1.576 -0.865 1 95.06 108 LEU B CA 1
ATOM 3352 C C . LEU B 1 108 ? -11.906 -0.926 -1.414 1 95.06 108 LEU B C 1
ATOM 3354 O O . LEU B 1 108 ? -11.43 0.07 -0.868 1 95.06 108 LEU B O 1
ATOM 3358 N N . ILE B 1 109 ? -11.359 -1.526 -2.561 1 94.69 109 ILE B N 1
ATOM 3359 C CA . ILE B 1 109 ? -10.023 -1.142 -2.996 1 94.69 109 ILE B CA 1
ATOM 3360 C C . ILE B 1 109 ? -10.102 -0.452 -4.355 1 94.69 109 ILE B C 1
ATOM 3362 O O . ILE B 1 109 ? -9.078 -0.067 -4.926 1 94.69 109 ILE B O 1
ATOM 3366 N N . ARG B 1 110 ? -11.234 -0.253 -4.922 1 92 110 ARG B N 1
ATOM 3367 C CA . ARG B 1 110 ? -11.438 0.237 -6.281 1 92 110 ARG B CA 1
ATOM 3368 C C . ARG B 1 110 ? -10.703 1.554 -6.508 1 92 110 ARG B C 1
ATOM 3370 O O . ARG B 1 110 ? -10.102 1.762 -7.562 1 92 110 ARG B O 1
ATOM 3377 N N . ALA B 1 111 ? -10.695 2.451 -5.523 1 90.44 111 ALA B N 1
ATOM 3378 C CA . ALA B 1 111 ? -10.102 3.777 -5.668 1 90.44 111 ALA B CA 1
ATOM 3379 C C . ALA B 1 111 ? -8.672 3.803 -5.121 1 90.44 111 ALA B C 1
ATOM 3381 O O . ALA B 1 111 ? -8.117 4.875 -4.883 1 90.44 111 ALA B O 1
ATOM 3382 N N . THR B 1 112 ? -8.109 2.678 -4.848 1 93.12 112 THR B N 1
ATOM 3383 C CA . THR B 1 112 ? -6.777 2.596 -4.258 1 93.12 112 THR B CA 1
ATOM 3384 C C . THR B 1 112 ? -5.797 1.94 -5.227 1 93.12 112 THR B C 1
ATOM 3386 O O . THR B 1 112 ? -6.211 1.317 -6.207 1 93.12 112 THR B O 1
ATOM 3389 N N . SER B 1 113 ? -4.512 2.064 -4.938 1 92.5 113 SER B N 1
ATOM 3390 C CA . SER B 1 113 ? -3.477 1.457 -5.77 1 92.5 113 SER B CA 1
ATOM 3391 C C . SER B 1 113 ? -3.51 -0.065 -5.664 1 92.5 113 SER B C 1
ATOM 3393 O O . SER B 1 113 ? -3.006 -0.762 -6.547 1 92.5 113 SER B O 1
ATOM 3395 N N . LEU B 1 114 ? -4.105 -0.539 -4.621 1 94.62 114 LEU B N 1
ATOM 3396 C CA . LEU B 1 114 ? -4.18 -1.984 -4.441 1 94.62 114 LEU B CA 1
ATOM 3397 C C . LEU B 1 114 ? -5.023 -2.625 -5.539 1 94.62 114 LEU B C 1
ATOM 3399 O O . LEU B 1 114 ? -4.766 -3.762 -5.941 1 94.62 114 LEU B O 1
ATOM 3403 N N . ASN B 1 115 ? -5.996 -1.874 -6.051 1 93.5 115 ASN B N 1
ATOM 3404 C CA . ASN B 1 115 ? -6.832 -2.385 -7.133 1 93.5 115 ASN B CA 1
ATOM 3405 C C . ASN B 1 115 ? -5.996 -2.787 -8.344 1 93.5 115 ASN B C 1
ATOM 3407 O O . ASN B 1 115 ? -6.219 -3.848 -8.93 1 93.5 115 ASN B O 1
ATOM 3411 N N . ASP B 1 116 ? -5.012 -2.023 -8.602 1 90.81 116 ASP B N 1
ATOM 3412 C CA . ASP B 1 116 ? -4.145 -2.287 -9.75 1 90.81 116 ASP B CA 1
ATOM 3413 C C . ASP B 1 116 ? -3.193 -3.445 -9.461 1 90.81 116 ASP B C 1
ATOM 3415 O O . ASP B 1 116 ? -2.855 -4.219 -10.359 1 90.81 116 ASP B O 1
ATOM 3419 N N . LYS B 1 117 ? -2.818 -3.576 -8.266 1 92.81 117 LYS B N 1
ATOM 3420 C CA . LYS B 1 117 ? -1.836 -4.582 -7.871 1 92.81 117 LYS B CA 1
ATOM 3421 C C . LYS B 1 117 ? -2.475 -5.961 -7.762 1 92.81 117 LYS B C 1
ATOM 3423 O O . LYS B 1 117 ? -1.781 -6.98 -7.816 1 92.81 117 LYS B O 1
ATOM 3428 N N . LEU B 1 118 ? -3.74 -6.02 -7.613 1 92.5 118 LEU B N 1
ATOM 3429 C CA . LEU B 1 118 ? -4.438 -7.27 -7.34 1 92.5 118 LEU B CA 1
ATOM 3430 C C . LEU B 1 118 ? -4.234 -8.266 -8.477 1 92.5 118 LEU B C 1
ATOM 3432 O O . LEU B 1 118 ? -4.164 -9.477 -8.242 1 92.5 118 LEU B O 1
ATOM 3436 N N . LYS B 1 119 ? -4.066 -7.758 -9.68 1 87.12 119 LYS B N 1
ATOM 3437 C CA . LYS B 1 119 ? -3.873 -8.609 -10.852 1 87.12 119 LYS B CA 1
ATOM 3438 C C . LYS B 1 119 ? -2.549 -9.359 -10.766 1 87.12 119 LYS B C 1
ATOM 3440 O O . LYS B 1 119 ? -2.379 -10.398 -11.414 1 87.12 119 LYS B O 1
ATOM 3445 N N . ARG B 1 120 ? -1.677 -8.875 -9.953 1 89.88 120 ARG B N 1
ATOM 3446 C CA . ARG B 1 120 ? -0.351 -9.469 -9.844 1 89.88 120 ARG B CA 1
ATOM 3447 C C . ARG B 1 120 ? -0.351 -10.617 -8.828 1 89.88 120 ARG B C 1
ATOM 3449 O O . ARG B 1 120 ? 0.596 -11.398 -8.773 1 89.88 120 ARG B O 1
ATOM 3456 N N . TYR B 1 121 ? -1.397 -10.68 -8.062 1 94.88 121 TYR B N 1
ATOM 3457 C CA . TYR B 1 121 ? -1.504 -11.758 -7.09 1 94.88 121 TYR B CA 1
ATOM 3458 C C . TYR B 1 121 ? -2.176 -12.984 -7.703 1 94.88 121 TYR B C 1
ATOM 3460 O O . TYR B 1 121 ? -3.35 -13.25 -7.434 1 94.88 121 TYR B O 1
ATOM 3468 N N . SER B 1 122 ? -1.38 -13.75 -8.383 1 92.94 122 SER B N 1
ATOM 3469 C CA . SER B 1 122 ? -1.892 -14.859 -9.188 1 92.94 122 SER B CA 1
ATOM 3470 C C . SER B 1 122 ? -2.475 -15.961 -8.305 1 92.94 122 SER B C 1
ATOM 3472 O O . SER B 1 122 ? -3.279 -16.766 -8.766 1 92.94 122 SER B O 1
ATOM 3474 N N . PHE B 1 123 ? -2.102 -15.914 -7.031 1 94.44 123 PHE B N 1
ATOM 3475 C CA . PHE B 1 123 ? -2.502 -17.016 -6.156 1 94.44 123 PHE B CA 1
ATOM 3476 C C . PHE B 1 123 ? -4.004 -16.969 -5.891 1 94.44 123 PHE B C 1
ATOM 3478 O O . PHE B 1 123 ? -4.574 -17.938 -5.391 1 94.44 123 PHE B O 1
ATOM 3485 N N . PHE B 1 124 ? -4.652 -15.875 -6.219 1 94.19 124 PHE B N 1
ATOM 3486 C CA . PHE B 1 124 ? -6.105 -15.836 -6.117 1 94.19 124 PHE B CA 1
ATOM 3487 C C . PHE B 1 124 ? -6.75 -16.734 -7.168 1 94.19 124 PHE B C 1
ATOM 3489 O O . PHE B 1 124 ? -7.934 -17.047 -7.078 1 94.19 124 PHE B O 1
ATOM 3496 N N . ASN B 1 125 ? -5.984 -17.125 -8.133 1 91.19 125 ASN B N 1
ATOM 3497 C CA . ASN B 1 125 ? -6.492 -17.969 -9.211 1 91.19 125 ASN B CA 1
ATOM 3498 C C . ASN B 1 125 ? -5.965 -19.391 -9.109 1 91.19 125 ASN B C 1
ATOM 3500 O O . ASN B 1 125 ? -6.086 -20.172 -10.055 1 91.19 125 ASN B O 1
ATOM 3504 N N . TYR B 1 126 ? -5.336 -19.688 -7.988 1 89.88 126 TYR B N 1
ATOM 3505 C CA . TYR B 1 126 ? -4.891 -21.062 -7.754 1 89.88 126 TYR B CA 1
ATOM 3506 C C . TYR B 1 126 ? -6.051 -21.938 -7.316 1 89.88 126 TYR B C 1
ATOM 3508 O O . TYR B 1 126 ? -7.105 -21.438 -6.926 1 89.88 126 TYR B O 1
ATOM 3516 N N . GLU B 1 127 ? -5.844 -23.203 -7.461 1 83.81 127 GLU B N 1
ATOM 3517 C CA . GLU B 1 127 ? -6.844 -24.156 -7.004 1 83.81 127 GLU B CA 1
ATOM 3518 C C . GLU B 1 127 ? -6.586 -24.578 -5.559 1 83.81 127 GLU B C 1
ATOM 3520 O O . GLU B 1 127 ? -5.5 -24.344 -5.023 1 83.81 127 GLU B O 1
ATOM 3525 N N . VAL B 1 128 ? -7.531 -25.141 -4.945 1 77.25 128 VAL B N 1
ATOM 3526 C CA . VAL B 1 128 ? -7.477 -25.547 -3.545 1 77.25 128 VAL B CA 1
ATOM 3527 C C . VAL B 1 128 ? -6.324 -26.516 -3.332 1 77.25 128 VAL B C 1
ATOM 3529 O O . VAL B 1 128 ? -5.656 -26.484 -2.297 1 77.25 128 VAL B O 1
ATOM 3532 N N . ALA B 1 129 ? -6.109 -27.406 -4.312 1 77.12 129 ALA B N 1
ATOM 3533 C CA . ALA B 1 129 ? -5.031 -28.391 -4.215 1 77.12 129 ALA B CA 1
ATOM 3534 C C . ALA B 1 129 ? -3.668 -27.703 -4.184 1 77.12 129 ALA B C 1
ATOM 3536 O O . ALA B 1 129 ? -2.666 -28.328 -3.818 1 77.12 129 ALA B O 1
ATOM 3537 N N . GLU B 1 130 ? -3.678 -26.484 -4.559 1 84.31 130 GLU B N 1
ATOM 3538 C CA . GLU B 1 130 ? -2.455 -25.688 -4.586 1 84.31 130 GLU B CA 1
ATOM 3539 C C . GLU B 1 130 ? -2.381 -24.734 -3.389 1 84.31 130 GLU B C 1
ATOM 3541 O O . GLU B 1 130 ? -1.683 -23.719 -3.434 1 84.31 130 GLU B O 1
ATOM 3546 N N . ALA B 1 131 ? -3.031 -25.156 -2.344 1 86.94 131 ALA B N 1
ATOM 3547 C CA . ALA B 1 131 ? -3.094 -24.328 -1.136 1 86.94 131 ALA B CA 1
ATOM 3548 C C . ALA B 1 131 ? -1.706 -24.141 -0.533 1 86.94 131 ALA B C 1
ATOM 3550 O O . ALA B 1 131 ? -0.807 -24.953 -0.752 1 86.94 131 ALA B O 1
ATOM 3551 N N . LEU B 1 132 ? -1.601 -23.062 0.175 1 91.94 132 LEU B N 1
ATOM 3552 C CA . LEU B 1 132 ? -0.328 -22.672 0.775 1 91.94 132 LEU B CA 1
ATOM 3553 C C . LEU B 1 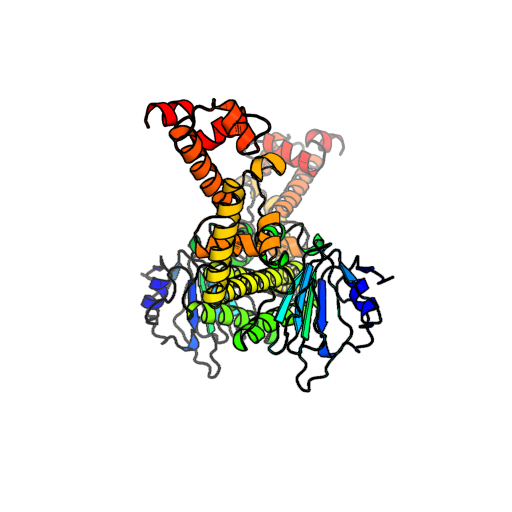132 ? -0.149 -23.344 2.139 1 91.94 132 LEU B C 1
ATOM 3555 O O . LEU B 1 132 ? -0.988 -23.172 3.027 1 91.94 132 LEU B O 1
ATOM 3559 N N . HIS B 1 133 ? 0.881 -24.125 2.281 1 90.12 133 HIS B N 1
ATOM 3560 C CA . HIS B 1 133 ? 1.266 -24.672 3.574 1 90.12 133 HIS B CA 1
ATOM 3561 C C . HIS B 1 133 ? 2.137 -23.703 4.355 1 90.12 133 HIS B C 1
ATOM 3563 O O . HIS B 1 133 ? 3.24 -23.359 3.922 1 90.12 133 HIS B O 1
ATOM 3569 N N . LEU B 1 134 ? 1.658 -23.359 5.516 1 92.31 134 LEU B N 1
ATOM 3570 C CA . LEU B 1 134 ? 2.342 -22.312 6.281 1 92.31 134 LEU B CA 1
ATOM 3571 C C . LEU B 1 134 ? 3.16 -22.938 7.414 1 92.31 134 LEU B C 1
ATOM 3573 O O . LEU B 1 134 ? 2.715 -23.875 8.07 1 92.31 134 LEU B O 1
ATOM 3577 N N . SER B 1 135 ? 4.363 -22.422 7.633 1 91.25 135 SER B N 1
ATOM 3578 C CA . SER B 1 135 ? 5.102 -22.719 8.859 1 91.25 135 SER B CA 1
ATOM 3579 C C . SER B 1 135 ? 4.488 -22 10.055 1 91.25 135 SER B C 1
ATOM 3581 O O . SER B 1 135 ? 3.643 -21.109 9.891 1 91.25 135 SER B O 1
ATOM 3583 N N . ASP B 1 136 ? 4.918 -22.344 11.203 1 91.88 136 ASP B N 1
ATOM 3584 C CA . ASP B 1 136 ? 4.402 -21.703 12.406 1 91.88 136 ASP B CA 1
ATOM 3585 C C . ASP B 1 136 ? 4.711 -20.219 12.406 1 91.88 136 ASP B C 1
ATOM 3587 O O . ASP B 1 136 ? 3.869 -19.406 12.789 1 91.88 136 ASP B O 1
ATOM 3591 N N . LYS B 1 137 ? 5.883 -19.875 11.992 1 94.12 137 LYS B N 1
ATOM 3592 C CA . LYS B 1 137 ? 6.27 -18.469 11.898 1 94.12 137 LYS B CA 1
ATOM 3593 C C . LYS B 1 137 ? 5.375 -17.719 10.922 1 94.12 137 LYS B C 1
ATOM 3595 O O . LYS B 1 137 ? 4.93 -16.609 11.211 1 94.12 137 LYS B O 1
ATOM 3600 N N . GLU B 1 138 ? 5.121 -18.328 9.828 1 94.5 138 GLU B N 1
ATOM 3601 C CA . GLU B 1 138 ? 4.305 -17.703 8.789 1 94.5 138 GLU B CA 1
ATOM 3602 C C . GLU B 1 138 ? 2.859 -17.531 9.25 1 94.5 138 GLU B C 1
ATOM 3604 O O . GLU B 1 138 ? 2.215 -16.531 8.945 1 94.5 138 GLU B O 1
ATOM 3609 N N . LYS B 1 139 ? 2.396 -18.516 10.016 1 94.12 139 LYS B N 1
ATOM 3610 C CA . LYS B 1 139 ? 1.051 -18.438 10.578 1 94.12 139 LYS B CA 1
ATOM 3611 C C . LYS B 1 139 ? 0.897 -17.203 11.469 1 94.12 139 LYS B C 1
ATOM 3613 O O . LYS B 1 139 ? -0.102 -16.484 11.375 1 94.12 139 LYS B O 1
ATOM 3618 N N . ILE B 1 140 ? 1.849 -16.969 12.195 1 94.5 140 ILE B N 1
ATOM 3619 C CA . ILE B 1 140 ? 1.823 -15.859 13.141 1 94.5 140 ILE B CA 1
ATOM 3620 C C . ILE B 1 140 ? 1.841 -14.531 12.383 1 94.5 140 ILE B C 1
ATOM 3622 O O . ILE B 1 140 ? 1.073 -13.625 12.695 1 94.5 140 ILE B O 1
ATOM 3626 N N . ILE B 1 141 ? 2.68 -14.438 11.375 1 96.44 141 ILE B N 1
ATOM 3627 C CA . ILE B 1 141 ? 2.828 -13.219 10.578 1 96.44 141 ILE B CA 1
ATOM 3628 C C . ILE B 1 141 ? 1.489 -12.859 9.945 1 96.44 141 ILE B C 1
ATOM 3630 O O . ILE B 1 141 ? 1.038 -11.711 10.047 1 96.44 141 ILE B O 1
ATOM 3634 N N . LEU B 1 142 ? 0.837 -13.797 9.336 1 96.69 142 LEU B N 1
ATOM 3635 C CA . LEU B 1 142 ? -0.434 -13.539 8.664 1 96.69 142 LEU B CA 1
ATOM 3636 C C . LEU B 1 142 ? -1.53 -13.234 9.68 1 96.69 142 LEU B C 1
ATOM 3638 O O . LEU B 1 142 ? -2.348 -12.336 9.469 1 96.69 142 LEU B O 1
ATOM 3642 N N . PHE B 1 143 ? -1.524 -13.977 10.75 1 95.38 143 PHE B N 1
ATOM 3643 C CA . PHE B 1 143 ? -2.543 -13.773 11.773 1 95.38 143 PHE B CA 1
ATOM 3644 C C . PHE B 1 143 ? -2.439 -12.375 12.367 1 95.38 143 PHE B C 1
ATOM 3646 O O . PHE B 1 143 ? -3.455 -11.75 12.68 1 95.38 143 PHE B O 1
ATOM 3653 N N . GLU B 1 144 ? -1.272 -11.906 12.523 1 96.31 144 GLU B N 1
ATOM 3654 C CA . GLU B 1 144 ? -1.071 -10.547 13.031 1 96.31 144 GLU B CA 1
ATOM 3655 C C . GLU B 1 144 ? -1.71 -9.516 12.109 1 96.31 144 GLU B C 1
ATOM 3657 O O . GLU B 1 144 ? -2.291 -8.531 12.578 1 96.31 144 GLU B O 1
ATOM 3662 N N . CYS B 1 145 ? -1.549 -9.688 10.859 1 97.75 145 CYS B N 1
ATOM 3663 C CA . CYS B 1 145 ? -2.193 -8.789 9.906 1 97.75 145 CYS B CA 1
ATOM 3664 C C . CYS B 1 145 ? -3.711 -8.836 10.047 1 97.75 145 CYS B C 1
ATOM 3666 O O . CYS B 1 145 ? -4.367 -7.801 10.102 1 97.75 145 CYS B O 1
ATOM 3668 N N . VAL B 1 146 ? -4.227 -10.055 10.148 1 96.88 146 VAL B N 1
ATOM 3669 C CA . VAL B 1 146 ? -5.668 -10.25 10.25 1 96.88 146 VAL B CA 1
ATOM 3670 C C . VAL B 1 146 ? -6.184 -9.617 11.539 1 96.88 146 VAL B C 1
ATOM 3672 O O . VAL B 1 146 ? -7.23 -8.961 11.539 1 96.88 146 VAL B O 1
ATOM 3675 N N . GLN B 1 147 ? -5.461 -9.781 12.57 1 95.94 147 GLN B N 1
ATOM 3676 C CA . GLN B 1 147 ? -5.848 -9.203 13.852 1 95.94 147 GLN B CA 1
ATOM 3677 C C . GLN B 1 147 ? -5.879 -7.684 13.781 1 95.94 147 GLN B C 1
ATOM 3679 O O . GLN B 1 147 ? -6.738 -7.043 14.398 1 95.94 147 GLN B O 1
ATOM 3684 N N . LYS B 1 148 ? -4.926 -7.133 13.141 1 96.62 148 LYS B N 1
ATOM 3685 C CA . LYS B 1 148 ? -4.898 -5.684 12.977 1 96.62 148 LYS B CA 1
ATOM 3686 C C . LYS B 1 148 ? -6.148 -5.188 12.25 1 96.62 148 LYS B C 1
ATOM 3688 O O . LYS B 1 148 ? -6.711 -4.152 12.609 1 96.62 148 LYS B O 1
ATOM 3693 N N . ILE B 1 149 ? -6.531 -5.883 11.211 1 97.31 149 ILE B N 1
ATOM 3694 C CA . ILE B 1 149 ? -7.734 -5.523 10.477 1 97.31 149 ILE B CA 1
ATOM 3695 C C . ILE B 1 149 ? -8.961 -5.676 11.375 1 97.31 149 ILE B C 1
ATOM 3697 O O . ILE B 1 149 ? -9.812 -4.789 11.422 1 97.31 149 ILE B O 1
ATOM 3701 N N . GLN B 1 150 ? -9.008 -6.805 12.094 1 94.69 150 GLN B N 1
ATOM 3702 C CA . GLN B 1 150 ? -10.109 -7.051 13.008 1 94.69 150 GLN B CA 1
ATOM 3703 C C . GLN B 1 150 ? -10.234 -5.93 14.039 1 94.69 150 GLN B C 1
ATOM 3705 O O . GLN B 1 150 ? -11.336 -5.438 14.297 1 94.69 150 GLN B O 1
ATOM 3710 N N . THR B 1 151 ? -9.133 -5.574 14.633 1 94.94 151 THR B N 1
ATOM 3711 C CA . THR B 1 151 ? -9.109 -4.5 15.617 1 94.94 151 THR B CA 1
ATOM 3712 C C . THR B 1 151 ? -9.609 -3.195 15.008 1 94.94 151 THR B C 1
ATOM 3714 O O . THR B 1 151 ? -10.383 -2.467 15.641 1 94.94 151 THR B O 1
ATOM 3717 N N . GLU B 1 152 ? -9.164 -2.904 13.781 1 95.12 152 GLU B N 1
ATOM 3718 C CA . GLU B 1 152 ? -9.609 -1.7 13.078 1 95.12 152 GLU B CA 1
ATOM 3719 C C . GLU B 1 152 ? -11.117 -1.705 12.883 1 95.12 152 GLU B C 1
ATOM 3721 O O . GLU B 1 152 ? -11.773 -0.669 13.023 1 95.12 152 GLU B O 1
ATOM 3726 N N . LEU B 1 153 ? -11.68 -2.865 12.594 1 93.44 153 LEU B N 1
ATOM 3727 C CA . LEU B 1 153 ? -13.102 -2.99 12.305 1 93.44 153 LEU B CA 1
ATOM 3728 C C . LEU B 1 153 ? -13.93 -2.812 13.57 1 93.44 153 LEU B C 1
ATOM 3730 O O . LEU B 1 153 ? -15.125 -2.523 13.5 1 93.44 153 LEU B O 1
ATOM 3734 N N . GLN B 1 154 ? -13.328 -3.02 14.656 1 91 154 GLN B N 1
ATOM 3735 C CA . GLN B 1 154 ? -14.023 -2.9 15.938 1 91 154 GLN B CA 1
ATOM 3736 C C . GLN B 1 154 ? -13.984 -1.465 16.453 1 91 154 GLN B C 1
ATOM 3738 O O . GLN B 1 154 ? -14.695 -1.12 17.406 1 91 154 GLN B O 1
ATOM 3743 N N . GLU B 1 155 ? -13.109 -0.617 15.898 1 89.38 155 GLU B N 1
ATOM 3744 C CA . GLU B 1 155 ? -13.039 0.798 16.25 1 89.38 155 GLU B CA 1
ATOM 3745 C C . GLU B 1 155 ? -14.062 1.617 15.477 1 89.38 155 GLU B C 1
ATOM 3747 O O . GLU B 1 155 ? -14.656 1.126 14.508 1 89.38 155 GLU B O 1
ATOM 3752 N N . ASN B 1 156 ? -14.367 2.855 15.992 1 88.19 156 ASN B N 1
ATOM 3753 C CA . ASN B 1 156 ? -15.18 3.77 15.195 1 88.19 156 ASN B CA 1
ATOM 3754 C C . ASN B 1 156 ? -14.5 4.109 13.867 1 88.19 156 ASN B C 1
ATOM 3756 O O . ASN B 1 156 ? -13.32 4.453 13.836 1 88.19 156 ASN B O 1
ATOM 3760 N N . ILE B 1 157 ? -15.242 3.938 12.922 1 87.88 157 ILE B N 1
ATOM 3761 C CA . ILE B 1 157 ? -14.719 4.195 11.586 1 87.88 157 ILE B CA 1
ATOM 3762 C C . ILE B 1 157 ? -14.5 5.695 11.398 1 87.88 157 ILE B C 1
ATOM 3764 O O . ILE B 1 157 ? -15.359 6.504 11.766 1 87.88 157 ILE B O 1
ATOM 3768 N N . ASP B 1 158 ? -13.305 6.09 10.898 1 92.06 158 ASP B N 1
ATOM 3769 C CA . ASP B 1 158 ? -12.992 7.469 10.555 1 92.06 158 ASP B CA 1
ATOM 3770 C C . ASP B 1 158 ? -12.406 7.559 9.141 1 92.06 158 ASP B C 1
ATOM 3772 O O . ASP B 1 158 ? -12.477 6.598 8.375 1 92.06 158 ASP B O 1
ATOM 3776 N N . MET B 1 159 ? -11.977 8.703 8.758 1 90.75 159 MET B N 1
ATOM 3777 C CA . MET B 1 159 ? -11.547 8.953 7.383 1 90.75 159 MET B CA 1
ATOM 3778 C C . MET B 1 159 ? -10.266 8.195 7.07 1 90.75 159 MET B C 1
ATOM 3780 O O . MET B 1 159 ? -9.875 8.07 5.906 1 90.75 159 MET B O 1
ATOM 3784 N N . HIS B 1 160 ? -9.586 7.66 8.102 1 94.19 160 HIS B N 1
ATOM 3785 C CA . HIS B 1 160 ? -8.312 6.977 7.914 1 94.19 160 HIS B CA 1
ATOM 3786 C C . HIS B 1 160 ? -8.5 5.465 7.887 1 94.19 160 HIS B C 1
ATOM 3788 O O . HIS B 1 160 ? -7.609 4.734 7.445 1 94.19 160 HIS B O 1
ATOM 3794 N N . SER B 1 161 ? -9.602 4.973 8.336 1 95.19 161 SER B N 1
ATOM 3795 C CA . SER B 1 161 ? -9.852 3.547 8.523 1 95.19 161 SER B CA 1
ATOM 3796 C C . SER B 1 161 ? -9.641 2.771 7.227 1 95.19 161 SER B C 1
ATOM 3798 O O . SER B 1 161 ? -8.984 1.729 7.227 1 95.19 161 SER B O 1
ATOM 3800 N N . GLN B 1 162 ? -10.164 3.289 6.156 1 94.94 162 GLN B N 1
ATOM 3801 C CA . GLN B 1 162 ? -10.047 2.578 4.887 1 94.94 162 GLN B CA 1
ATOM 3802 C C . GLN B 1 162 ? -8.586 2.422 4.473 1 94.94 162 GLN B C 1
ATOM 3804 O O . GLN B 1 162 ? -8.18 1.352 4.02 1 94.94 162 GLN B O 1
ATOM 3809 N N . HIS B 1 163 ? -7.816 3.469 4.625 1 95.31 163 HIS B N 1
ATOM 3810 C CA . HIS B 1 163 ? -6.41 3.424 4.246 1 95.31 163 HIS B CA 1
ATOM 3811 C C . HIS B 1 163 ? -5.637 2.432 5.105 1 95.31 163 HIS B C 1
ATOM 3813 O O . HIS B 1 163 ? -4.75 1.731 4.609 1 95.31 163 HIS B O 1
ATOM 3819 N N . ILE B 1 164 ? -5.941 2.396 6.355 1 97.12 164 ILE B N 1
ATOM 3820 C CA . ILE B 1 164 ? -5.277 1.485 7.281 1 97.12 164 ILE B CA 1
ATOM 3821 C C . ILE B 1 164 ? -5.633 0.043 6.93 1 97.12 164 ILE B C 1
ATOM 3823 O O . ILE B 1 164 ? -4.75 -0.813 6.828 1 97.12 164 ILE B O 1
ATOM 3827 N N . ILE B 1 165 ? -6.875 -0.212 6.66 1 97.62 165 ILE B N 1
ATOM 3828 C CA . ILE B 1 165 ? -7.344 -1.548 6.305 1 97.62 165 ILE B CA 1
ATOM 3829 C C . ILE B 1 165 ? -6.699 -1.987 4.992 1 97.62 165 ILE B C 1
ATOM 3831 O O . ILE B 1 165 ? -6.141 -3.084 4.906 1 97.62 165 ILE B O 1
ATOM 3835 N N . VAL B 1 166 ? -6.734 -1.122 4.035 1 97.62 166 VAL B N 1
ATOM 3836 C CA . VAL B 1 166 ? -6.242 -1.439 2.699 1 97.62 166 VAL B CA 1
ATOM 3837 C C . VAL B 1 166 ? -4.734 -1.679 2.746 1 97.62 166 VAL B C 1
ATOM 3839 O O . VAL B 1 166 ? -4.234 -2.631 2.145 1 97.62 166 VAL B O 1
ATOM 3842 N N . SER B 1 167 ? -3.992 -0.838 3.422 1 97.5 167 SER B N 1
ATOM 3843 C CA . SER B 1 167 ? -2.551 -1.035 3.521 1 97.5 167 SER B CA 1
ATOM 3844 C C . SER B 1 167 ? -2.219 -2.32 4.273 1 97.5 167 SER B C 1
ATOM 3846 O O . SER B 1 167 ? -1.221 -2.98 3.975 1 97.5 167 SER B O 1
ATOM 3848 N N . THR B 1 168 ? -2.994 -2.691 5.273 1 98.31 168 THR B N 1
ATOM 3849 C CA . THR B 1 168 ? -2.787 -3.941 5.992 1 98.31 168 THR B CA 1
ATOM 3850 C C . THR B 1 168 ? -3.059 -5.141 5.086 1 98.31 168 THR B C 1
ATOM 3852 O O . THR B 1 168 ? -2.305 -6.117 5.098 1 98.31 168 THR B O 1
ATOM 3855 N N . ILE B 1 169 ? -4.133 -5.059 4.297 1 98.25 169 ILE B N 1
ATOM 3856 C CA . ILE B 1 169 ? -4.457 -6.117 3.346 1 98.25 169 ILE B CA 1
ATOM 3857 C C . ILE B 1 169 ? -3.311 -6.277 2.348 1 98.25 169 ILE B C 1
ATOM 3859 O O . ILE B 1 169 ? -2.893 -7.402 2.049 1 98.25 169 ILE B O 1
ATOM 3863 N N . GLU B 1 170 ? -2.842 -5.168 1.843 1 98.06 170 GLU B N 1
ATOM 3864 C CA . GLU B 1 170 ? -1.73 -5.227 0.898 1 98.06 170 GLU B CA 1
ATOM 3865 C C . GLU B 1 170 ? -0.514 -5.906 1.521 1 98.06 170 GLU B C 1
ATOM 3867 O O . GLU B 1 170 ? 0.148 -6.723 0.872 1 98.06 170 GLU B O 1
ATOM 3872 N N . LEU B 1 171 ? -0.194 -5.531 2.744 1 98.06 171 LEU B N 1
ATOM 3873 C CA . LEU B 1 171 ? 0.907 -6.164 3.463 1 98.06 171 LEU B CA 1
ATOM 3874 C C . LEU B 1 171 ? 0.693 -7.672 3.568 1 98.06 171 LEU B C 1
ATOM 3876 O O . LEU B 1 171 ? 1.606 -8.453 3.295 1 98.06 171 LEU B O 1
ATOM 3880 N N . LEU B 1 172 ? -0.499 -8.094 3.938 1 98.38 172 LEU B N 1
ATOM 3881 C CA . LEU B 1 172 ? -0.855 -9.508 4.043 1 98.38 172 LEU B CA 1
ATOM 3882 C C . LEU B 1 172 ? -0.655 -10.219 2.707 1 98.38 172 LEU B C 1
ATOM 3884 O O . LEU B 1 172 ? -0.077 -11.305 2.66 1 98.38 172 LEU B O 1
ATOM 3888 N N . LEU B 1 173 ? -1.132 -9.594 1.642 1 98.25 173 LEU B N 1
ATOM 3889 C CA . LEU B 1 173 ? -1.036 -10.188 0.313 1 98.25 173 LEU B CA 1
ATOM 3890 C C . LEU B 1 173 ? 0.42 -10.312 -0.122 1 98.25 173 LEU B C 1
ATOM 3892 O O . LEU B 1 173 ? 0.791 -11.281 -0.791 1 98.25 173 LEU B O 1
ATOM 3896 N N . ASN B 1 174 ? 1.279 -9.336 0.227 1 97.75 174 ASN B N 1
ATOM 3897 C CA . ASN B 1 174 ? 2.703 -9.43 -0.078 1 97.75 174 ASN B CA 1
ATOM 3898 C C . ASN B 1 174 ? 3.361 -10.594 0.649 1 97.75 174 ASN B C 1
ATOM 3900 O O . ASN B 1 174 ? 4.223 -11.273 0.088 1 97.75 174 ASN B O 1
ATOM 3904 N N . TYR B 1 175 ? 2.965 -10.773 1.883 1 97.81 175 TYR B N 1
ATOM 3905 C CA . TYR B 1 175 ? 3.453 -11.938 2.607 1 97.81 175 TYR B CA 1
ATOM 3906 C C . TYR B 1 175 ? 3.008 -13.227 1.928 1 97.81 175 TYR B C 1
ATOM 3908 O O . TYR B 1 175 ? 3.803 -14.156 1.766 1 97.81 175 TYR B O 1
ATOM 3916 N N . CYS B 1 176 ? 1.706 -13.305 1.544 1 97.56 176 CYS B N 1
ATOM 3917 C CA . CYS B 1 176 ? 1.212 -14.484 0.843 1 97.56 176 CYS B CA 1
ATOM 3918 C C . CYS B 1 176 ? 2.047 -14.766 -0.4 1 97.56 176 CYS B C 1
ATOM 3920 O O . CYS B 1 176 ? 2.424 -15.914 -0.649 1 97.56 176 CYS B O 1
ATOM 3922 N N . SER B 1 177 ? 2.279 -13.742 -1.144 1 96.81 177 SER B N 1
ATOM 3923 C CA . SER B 1 177 ? 3.084 -13.891 -2.354 1 96.81 177 SER B CA 1
ATOM 3924 C C . SER B 1 177 ? 4.445 -14.5 -2.041 1 96.81 177 SER B C 1
ATOM 3926 O O . SER B 1 177 ? 4.898 -15.406 -2.736 1 96.81 177 SER B O 1
ATOM 3928 N N . ARG B 1 178 ? 5.074 -14.008 -1.021 1 96.06 178 ARG B N 1
ATOM 3929 C CA . ARG B 1 178 ? 6.379 -14.523 -0.622 1 96.06 178 ARG B CA 1
ATOM 3930 C C . ARG B 1 178 ? 6.289 -15.992 -0.22 1 96.06 178 ARG B C 1
ATOM 3932 O O . ARG B 1 178 ? 7.129 -16.812 -0.615 1 96.06 178 ARG B O 1
ATOM 3939 N N . PHE B 1 179 ? 5.301 -16.281 0.568 1 96.38 179 PHE B N 1
ATOM 3940 C CA . PHE B 1 179 ? 5.184 -17.625 1.108 1 96.38 179 PHE B CA 1
ATOM 3941 C C . PHE B 1 179 ? 4.84 -18.625 0.007 1 96.38 179 PHE B C 1
ATOM 3943 O O . PHE B 1 179 ? 5.312 -19.766 0.023 1 96.38 179 PHE B O 1
ATOM 3950 N N . TYR B 1 180 ? 4 -18.25 -0.967 1 94.12 180 TYR B N 1
ATOM 3951 C CA . TYR B 1 180 ? 3.771 -19.094 -2.137 1 94.12 180 TYR B CA 1
ATOM 3952 C C . TYR B 1 180 ? 5.066 -19.312 -2.91 1 94.12 180 TYR B C 1
ATOM 3954 O O . TYR B 1 180 ? 5.328 -20.422 -3.387 1 94.12 180 TYR B O 1
ATOM 3962 N N . GLY B 1 181 ? 5.863 -18.234 -3.047 1 92.62 181 GLY B N 1
ATOM 3963 C CA . GLY B 1 181 ? 7.156 -18.359 -3.695 1 92.62 181 GLY B CA 1
ATOM 3964 C C . GLY B 1 181 ? 8.062 -19.375 -3.021 1 92.62 181 GLY B C 1
ATOM 3965 O O . GLY B 1 181 ? 8.672 -20.219 -3.688 1 92.62 181 GLY B O 1
ATOM 3966 N N . ARG B 1 182 ? 8.125 -19.234 -1.733 1 92.62 182 ARG B N 1
ATOM 3967 C CA . ARG B 1 182 ? 8.922 -20.172 -0.952 1 92.62 182 ARG B CA 1
ATOM 3968 C C . ARG B 1 182 ? 8.43 -21.609 -1.147 1 92.62 182 ARG B C 1
ATOM 3970 O O . ARG B 1 182 ? 9.234 -22.531 -1.297 1 92.62 182 ARG B O 1
ATOM 3977 N N . GLN B 1 183 ? 7.156 -21.844 -1.102 1 91.25 183 GLN B N 1
ATOM 3978 C CA . GLN B 1 183 ? 6.574 -23.172 -1.281 1 91.25 183 GLN B CA 1
ATOM 3979 C C . GLN B 1 183 ? 6.934 -23.75 -2.646 1 91.25 183 GLN B C 1
ATOM 3981 O O . GLN B 1 183 ? 7.23 -24.938 -2.76 1 91.25 183 GLN B O 1
ATOM 3986 N N . MET B 1 184 ? 6.875 -22.953 -3.648 1 88.81 184 MET B N 1
ATOM 3987 C CA . MET B 1 184 ? 7.211 -23.406 -4.996 1 88.81 184 MET B CA 1
ATOM 3988 C C . MET B 1 184 ? 8.672 -23.844 -5.078 1 88.81 184 MET B C 1
ATOM 3990 O O . MET B 1 184 ? 9 -24.797 -5.773 1 88.81 184 MET B O 1
ATOM 3994 N N . ILE B 1 185 ? 9.484 -23.172 -4.297 1 87.06 185 ILE B N 1
ATOM 3995 C CA . ILE B 1 185 ? 10.906 -23.531 -4.277 1 87.06 185 ILE B CA 1
ATOM 3996 C C . ILE B 1 185 ? 11.102 -24.844 -3.533 1 87.06 185 ILE B C 1
ATOM 3998 O O . ILE B 1 185 ? 11.875 -25.703 -3.973 1 87.06 185 ILE B O 1
ATOM 4002 N N . THR B 1 186 ? 10.438 -25.016 -2.48 1 87.75 186 THR B N 1
ATOM 4003 C CA . THR B 1 186 ? 10.633 -26.188 -1.627 1 87.75 186 THR B CA 1
ATOM 4004 C C . THR B 1 186 ? 10.039 -27.438 -2.273 1 87.75 186 THR B C 1
ATOM 4006 O O . THR B 1 186 ? 10.43 -28.562 -1.945 1 87.75 186 THR B O 1
ATOM 4009 N N . ARG B 1 187 ? 9.07 -27.312 -3.16 1 86.12 187 ARG B N 1
ATOM 4010 C CA . ARG B 1 187 ? 8.477 -28.422 -3.891 1 86.12 187 ARG B CA 1
ATOM 4011 C C . ARG B 1 187 ? 9.195 -28.656 -5.211 1 86.12 187 ARG B C 1
ATOM 4013 O O . ARG B 1 187 ? 8.562 -28.922 -6.234 1 86.12 187 ARG B O 1
ATOM 4020 N N . SER B 1 188 ? 10.469 -28.578 -5.164 1 82.19 188 SER B N 1
ATOM 4021 C CA . SER B 1 188 ? 11.297 -28.594 -6.363 1 82.19 188 SER B CA 1
ATOM 4022 C C . SER B 1 188 ? 11.18 -29.922 -7.098 1 82.19 188 SER B C 1
ATOM 4024 O O . SER B 1 188 ? 11.062 -29.953 -8.328 1 82.19 188 SER B O 1
ATOM 4026 N N . GLN B 1 189 ? 11.172 -31.047 -6.363 1 83.19 189 GLN B N 1
ATOM 4027 C CA . GLN B 1 189 ? 11.133 -32.375 -7.008 1 83.19 189 GLN B CA 1
ATOM 4028 C C . GLN B 1 189 ? 9.805 -32.562 -7.73 1 83.19 189 GLN B C 1
ATOM 4030 O O . GLN B 1 189 ? 9.781 -33.031 -8.883 1 83.19 189 GLN B O 1
ATOM 4035 N N . THR B 1 190 ? 8.742 -32.25 -7.031 1 85.81 190 THR B N 1
ATOM 4036 C CA . THR B 1 190 ? 7.426 -32.344 -7.641 1 85.81 190 THR B CA 1
ATOM 4037 C C . THR B 1 190 ? 7.32 -31.422 -8.859 1 85.81 190 THR B C 1
ATOM 4039 O O . THR B 1 190 ? 6.77 -31.812 -9.891 1 85.81 190 THR B O 1
ATOM 4042 N N . ASN B 1 191 ? 7.855 -30.297 -8.766 1 87.94 191 ASN B N 1
ATOM 4043 C CA . ASN B 1 191 ? 7.816 -29.312 -9.852 1 87.94 191 ASN B CA 1
ATOM 4044 C C . ASN B 1 191 ? 8.57 -29.812 -11.078 1 87.94 191 ASN B C 1
ATOM 4046 O O . ASN B 1 191 ? 8.109 -29.656 -12.203 1 87.94 191 ASN B O 1
ATOM 4050 N N . LYS B 1 192 ? 9.672 -30.406 -10.805 1 89.69 192 LYS B N 1
ATOM 4051 C CA . LYS B 1 192 ? 10.469 -30.938 -11.906 1 89.69 192 LYS B CA 1
ATOM 4052 C C . LYS B 1 192 ? 9.734 -32.062 -12.625 1 89.69 192 LYS B C 1
ATOM 4054 O O . LYS B 1 192 ? 9.805 -32.188 -13.852 1 89.69 192 LYS B O 1
ATOM 4059 N N . SER B 1 193 ? 9.109 -32.844 -11.828 1 92.19 193 SER B N 1
ATOM 4060 C CA . SER B 1 193 ? 8.312 -33.906 -12.422 1 92.19 193 SER B CA 1
ATOM 4061 C C . SER B 1 193 ? 7.207 -33.344 -13.305 1 92.19 193 SER B C 1
ATOM 4063 O O . SER B 1 193 ? 6.949 -33.875 -14.391 1 92.19 193 SER B O 1
ATOM 4065 N N . ILE B 1 194 ? 6.605 -32.312 -12.859 1 92.5 194 ILE B N 1
ATOM 4066 C CA . ILE B 1 194 ? 5.535 -31.672 -13.617 1 92.5 194 ILE B CA 1
ATOM 4067 C C . ILE B 1 194 ? 6.094 -31.094 -14.914 1 92.5 194 ILE B C 1
ATOM 4069 O O . ILE B 1 194 ? 5.484 -31.234 -15.977 1 92.5 194 ILE B O 1
ATOM 4073 N N . ILE B 1 195 ? 7.238 -30.5 -14.828 1 91.81 195 ILE B N 1
ATOM 4074 C CA . ILE B 1 195 ? 7.871 -29.922 -16.016 1 91.81 195 ILE B CA 1
ATOM 4075 C C . ILE B 1 195 ? 8.18 -31.016 -17.031 1 91.81 195 ILE B C 1
ATOM 4077 O O . ILE B 1 195 ? 7.938 -30.844 -18.219 1 91.81 195 ILE B O 1
ATOM 4081 N N . ALA B 1 196 ? 8.695 -32.125 -16.531 1 93.75 196 ALA B N 1
ATOM 4082 C CA . ALA B 1 196 ? 8.992 -33.25 -17.406 1 93.75 196 ALA B CA 1
ATOM 4083 C C . ALA B 1 196 ? 7.734 -33.75 -18.094 1 93.75 196 ALA B C 1
ATOM 4085 O O . ALA B 1 196 ? 7.758 -34.094 -19.266 1 93.75 196 ALA B O 1
ATOM 4086 N N . GLN B 1 197 ? 6.73 -33.781 -17.391 1 94.69 197 GLN B N 1
ATOM 4087 C CA . GLN B 1 197 ? 5.453 -34.219 -17.938 1 94.69 197 GLN B CA 1
ATOM 4088 C C . GLN B 1 197 ? 4.969 -33.25 -19.031 1 94.69 197 GLN B C 1
ATOM 4090 O O . GLN B 1 197 ? 4.492 -33.688 -20.078 1 94.69 197 GLN B O 1
ATOM 4095 N N . ILE B 1 198 ? 5.098 -31.984 -18.734 1 93.81 198 ILE B N 1
ATOM 4096 C CA . ILE B 1 198 ? 4.676 -30.969 -19.703 1 93.81 198 ILE B CA 1
ATOM 4097 C C . ILE B 1 198 ? 5.477 -31.109 -20.984 1 93.81 198 ILE B C 1
ATOM 4099 O O . ILE B 1 198 ? 4.918 -31.016 -22.094 1 93.81 198 ILE B O 1
ATOM 4103 N N . GLU B 1 199 ? 6.734 -31.359 -20.844 1 92.62 199 GLU B N 1
ATOM 4104 C CA . GLU B 1 199 ? 7.594 -31.547 -22.016 1 92.62 199 GLU B CA 1
ATOM 4105 C C . GLU B 1 199 ? 7.16 -32.75 -22.828 1 92.62 199 GLU B C 1
ATOM 4107 O O . GLU B 1 199 ? 7.102 -32.688 -24.062 1 92.62 199 GLU B O 1
ATOM 4112 N N . THR B 1 200 ? 6.879 -33.781 -22.141 1 94.38 200 THR B N 1
ATOM 4113 C CA . THR B 1 200 ? 6.426 -35 -22.797 1 94.38 200 THR B CA 1
ATOM 4114 C C . THR B 1 200 ? 5.109 -34.75 -23.531 1 94.38 200 THR B C 1
ATOM 4116 O O . THR B 1 200 ? 4.938 -35.188 -24.672 1 94.38 200 THR B O 1
ATOM 4119 N N . ILE B 1 201 ? 4.219 -34.062 -22.906 1 93.75 201 ILE B N 1
ATOM 4120 C CA . ILE B 1 201 ? 2.906 -33.781 -23.469 1 93.75 201 ILE B CA 1
ATOM 4121 C C . ILE B 1 201 ? 3.07 -32.938 -24.734 1 93.75 201 ILE B C 1
ATOM 4123 O O . ILE B 1 201 ? 2.455 -33.219 -25.766 1 93.75 201 ILE B O 1
ATOM 4127 N N . LEU B 1 202 ? 3.889 -31.953 -24.672 1 92.56 202 LEU B N 1
ATOM 4128 C CA . LEU B 1 202 ? 4.094 -31.062 -25.797 1 92.56 202 LEU B CA 1
ATOM 4129 C C . LEU B 1 202 ? 4.781 -31.797 -26.953 1 92.56 202 LEU B C 1
ATOM 4131 O O . LEU B 1 202 ? 4.406 -31.625 -28.109 1 92.56 202 LEU B O 1
ATOM 4135 N N . ASN B 1 203 ? 5.758 -32.594 -26.641 1 90.81 203 ASN B N 1
ATOM 4136 C CA . ASN B 1 203 ? 6.422 -33.406 -27.672 1 90.81 203 ASN B CA 1
ATOM 4137 C C . ASN B 1 203 ? 5.438 -34.312 -28.391 1 90.81 203 ASN B C 1
ATOM 4139 O O . ASN B 1 203 ? 5.445 -34.406 -29.609 1 90.81 203 ASN B O 1
ATOM 4143 N N . THR B 1 204 ? 4.672 -34.938 -27.594 1 90.38 204 THR B N 1
ATOM 4144 C CA . THR B 1 204 ? 3.684 -35.844 -28.156 1 90.38 204 THR B CA 1
ATOM 4145 C C . THR B 1 204 ? 2.637 -35.094 -28.969 1 90.38 204 THR B C 1
ATOM 4147 O O . THR B 1 204 ? 2.246 -35.531 -30.047 1 90.38 204 THR B O 1
ATOM 4150 N N . TYR B 1 205 ? 2.229 -33.938 -28.453 1 90.56 205 TYR B N 1
ATOM 4151 C CA . TYR B 1 205 ? 1.195 -33.125 -29.094 1 90.56 205 TYR B CA 1
ATOM 4152 C C . TYR B 1 205 ? 1.63 -32.688 -30.484 1 90.56 205 TYR B C 1
ATOM 4154 O O . TYR B 1 205 ? 0.851 -32.781 -31.438 1 90.56 205 TYR B O 1
ATOM 4162 N N . PHE B 1 206 ? 2.771 -32.312 -30.672 1 88 206 PHE B N 1
ATOM 4163 C CA . PHE B 1 206 ? 3.242 -31.75 -31.938 1 88 206 PHE B CA 1
ATOM 4164 C C . PHE B 1 206 ? 3.762 -32.844 -32.875 1 88 206 PHE B C 1
ATOM 4166 O O . PHE B 1 206 ? 3.766 -32.688 -34.094 1 88 206 PHE B O 1
ATOM 4173 N N . SER B 1 207 ? 4.086 -33.969 -32.312 1 82.12 207 SER B N 1
ATOM 4174 C CA . SER B 1 207 ? 4.574 -35.062 -33.156 1 82.12 207 SER B CA 1
ATOM 4175 C C . SER B 1 207 ? 3.418 -35.844 -33.781 1 82.12 207 SER B C 1
ATOM 4177 O O . SER B 1 207 ? 3.531 -36.312 -34.906 1 82.12 207 SER B O 1
ATOM 4179 N N . GLU B 1 208 ? 2.412 -36.125 -33 1 74.31 208 GLU B N 1
ATOM 4180 C CA . GLU B 1 208 ? 1.313 -36.969 -33.438 1 74.31 208 GLU B CA 1
ATOM 4181 C C . GLU B 1 208 ? 0.319 -36.219 -34.312 1 74.31 208 GLU B C 1
ATOM 4183 O O . GLU B 1 208 ? -0.779 -36.688 -34.594 1 74.31 208 GLU B O 1
ATOM 4188 N N . SER B 1 209 ? 0.631 -35.219 -34.875 1 67.06 209 SER B N 1
ATOM 4189 C CA . SER B 1 209 ? -0.197 -34.438 -35.781 1 67.06 209 SER B CA 1
ATOM 4190 C C . SER B 1 209 ? -1.5 -34 -35.125 1 67.06 209 SER B C 1
ATOM 4192 O O . SER B 1 209 ? -2.48 -33.688 -35.812 1 67.06 209 SER B O 1
ATOM 4194 N N . ASN B 1 210 ? -1.585 -34.156 -33.844 1 70.5 210 ASN B N 1
ATOM 4195 C CA . ASN B 1 210 ? -2.789 -33.75 -33.125 1 70.5 210 ASN B CA 1
ATOM 4196 C C . ASN B 1 210 ? -3.066 -32.25 -33.344 1 70.5 210 ASN B C 1
ATOM 4198 O O . ASN B 1 210 ? -4.219 -31.812 -33.281 1 70.5 210 ASN B O 1
ATOM 4202 N N . VAL B 1 211 ? -2.084 -31.609 -33.562 1 74.62 211 VAL B N 1
ATOM 4203 C CA . VAL B 1 211 ? -2.189 -30.156 -33.719 1 74.62 211 VAL B CA 1
ATOM 4204 C C . VAL B 1 211 ? -3.045 -29.828 -34.938 1 74.62 211 VAL B C 1
ATOM 4206 O O . VAL B 1 211 ? -3.766 -28.828 -34.938 1 74.62 211 VAL B O 1
ATOM 4209 N N . LYS B 1 212 ? -2.945 -30.703 -35.906 1 71.56 212 LYS B N 1
ATOM 4210 C CA . LYS B 1 212 ? -3.707 -30.484 -37.125 1 71.56 212 LYS B CA 1
ATOM 4211 C C . LYS B 1 212 ? -5.207 -30.516 -36.875 1 71.56 212 LYS B C 1
ATOM 4213 O O . LYS B 1 212 ? -5.969 -29.75 -37.469 1 71.56 212 LYS B O 1
ATOM 4218 N N . VAL B 1 213 ? -5.543 -31.312 -35.938 1 72.69 213 VAL B N 1
ATOM 4219 C CA . VAL B 1 213 ? -6.961 -31.562 -35.688 1 72.69 213 VAL B CA 1
ATOM 4220 C C . VAL B 1 213 ? -7.457 -30.656 -34.562 1 72.69 213 VAL B C 1
ATOM 4222 O O . VAL B 1 213 ? -8.539 -30.078 -34.656 1 72.69 213 VAL B O 1
ATOM 4225 N N . GLN B 1 214 ? -6.676 -30.375 -33.594 1 79 214 GLN B N 1
ATOM 4226 C CA . GLN B 1 214 ? -7.148 -29.734 -32.375 1 79 214 GLN B CA 1
ATOM 4227 C C . GLN B 1 214 ? -6.66 -28.281 -32.281 1 79 214 GLN B C 1
ATOM 4229 O O . GLN B 1 214 ? -7.164 -27.5 -31.469 1 79 214 GLN B O 1
ATOM 4234 N N . GLY B 1 215 ? -5.77 -27.969 -33.156 1 82.31 215 GLY B N 1
ATOM 4235 C CA . GLY B 1 215 ? -5.207 -26.625 -33.062 1 82.31 215 GLY B CA 1
ATOM 4236 C C . GLY B 1 215 ? -4.098 -26.5 -32.062 1 82.31 215 GLY B C 1
ATOM 4237 O O . GLY B 1 215 ? -3.605 -27.5 -31.531 1 82.31 215 GLY B O 1
ATOM 4238 N N . LEU B 1 216 ? -3.639 -25.328 -31.828 1 86.31 216 LEU B N 1
ATOM 4239 C CA . LEU B 1 216 ? -2.562 -25.062 -30.875 1 86.31 216 LEU B CA 1
ATOM 4240 C C . LEU B 1 216 ? -3.023 -25.297 -29.438 1 86.31 216 LEU B C 1
ATOM 4242 O O . LEU B 1 216 ? -4.141 -24.922 -29.078 1 86.31 216 LEU B O 1
ATOM 4246 N N . PRO B 1 217 ? -2.178 -26.016 -28.719 1 89 217 PRO B N 1
ATOM 4247 C CA . PRO B 1 217 ? -2.557 -26.219 -27.312 1 89 217 PRO B CA 1
ATOM 4248 C C . PRO B 1 217 ? -2.521 -24.922 -26.516 1 89 217 PRO B C 1
ATOM 4250 O O . PRO B 1 217 ? -1.781 -23.984 -26.859 1 89 217 PRO B O 1
ATOM 4253 N N . SER B 1 218 ? -3.354 -24.875 -25.484 1 91.44 218 SER B N 1
ATOM 4254 C CA . SER B 1 218 ? -3.387 -23.734 -24.578 1 91.44 218 SER B CA 1
ATOM 4255 C C . SER B 1 218 ? -2.744 -24.062 -23.234 1 91.44 218 SER B C 1
ATOM 4257 O O . SER B 1 218 ? -2.51 -25.234 -22.938 1 91.44 218 SER B O 1
ATOM 4259 N N . VAL B 1 219 ? -2.473 -23.031 -22.547 1 92.94 219 VAL B N 1
ATOM 4260 C CA . VAL B 1 219 ? -1.956 -23.234 -21.188 1 92.94 219 VAL B CA 1
ATOM 4261 C C . VAL B 1 219 ? -2.992 -23.969 -20.344 1 92.94 219 VAL B C 1
ATOM 4263 O O . VAL B 1 219 ? -2.643 -24.812 -19.516 1 92.94 219 VAL B O 1
ATOM 4266 N N . ALA B 1 220 ? -4.227 -23.656 -20.594 1 93.44 220 ALA B N 1
ATOM 4267 C CA . ALA B 1 220 ? -5.32 -24.328 -19.891 1 93.44 220 ALA B CA 1
ATOM 4268 C C . ALA B 1 220 ? -5.324 -25.812 -20.188 1 93.44 220 ALA B C 1
ATOM 4270 O O . ALA B 1 220 ? -5.543 -26.625 -19.281 1 93.44 220 ALA B O 1
ATOM 4271 N N . PHE B 1 221 ? -5.105 -26.156 -21.406 1 92.5 221 PHE B N 1
ATOM 4272 C CA . PHE B 1 221 ? -5.031 -27.547 -21.812 1 92.5 221 PHE B CA 1
ATOM 4273 C C . PHE B 1 221 ? -3.908 -28.281 -21.078 1 92.5 221 PHE B C 1
ATOM 4275 O O . PHE B 1 221 ? -4.113 -29.359 -20.531 1 92.5 221 PHE B O 1
ATOM 4282 N N . LEU B 1 222 ? -2.734 -27.672 -21.094 1 93.56 222 LEU B N 1
ATOM 4283 C CA . LEU B 1 222 ? -1.578 -28.266 -20.438 1 93.56 222 LEU B CA 1
ATOM 4284 C C . LEU B 1 222 ? -1.83 -28.422 -18.938 1 93.56 222 LEU B C 1
ATOM 4286 O O . LEU B 1 222 ? -1.499 -29.453 -18.344 1 93.56 222 LEU B O 1
ATOM 4290 N N . ALA B 1 223 ? -2.373 -27.375 -18.297 1 94.12 223 ALA B N 1
ATOM 4291 C CA . ALA B 1 223 ? -2.656 -27.391 -16.859 1 94.12 223 ALA B CA 1
ATOM 4292 C C . ALA B 1 223 ? -3.586 -28.531 -16.5 1 94.12 223 ALA B C 1
ATOM 4294 O O . ALA B 1 223 ? -3.355 -29.234 -15.508 1 94.12 223 ALA B O 1
ATOM 4295 N N . GLU B 1 224 ? -4.559 -28.734 -17.312 1 92.56 224 GLU B N 1
ATOM 4296 C CA . GLU B 1 224 ? -5.508 -29.828 -17.094 1 92.56 224 GLU B CA 1
ATOM 4297 C C . GLU B 1 224 ? -4.816 -31.188 -17.141 1 92.56 224 GLU B C 1
ATOM 4299 O O . GLU B 1 224 ? -5.121 -32.062 -16.328 1 92.56 224 GLU B O 1
ATOM 4304 N N . LYS B 1 225 ? -3.908 -31.344 -18 1 91.94 225 LYS B N 1
ATOM 4305 C CA . LYS B 1 225 ? -3.215 -32.625 -18.188 1 91.94 225 LYS B CA 1
ATOM 4306 C C . LYS B 1 225 ? -2.365 -32.969 -16.969 1 91.94 225 LYS B C 1
ATOM 4308 O O . LYS B 1 225 ? -2.119 -34.125 -16.688 1 91.94 225 LYS B O 1
ATOM 4313 N N . VAL B 1 226 ? -1.954 -31.922 -16.281 1 92.25 226 VAL B N 1
ATOM 4314 C CA . VAL B 1 226 ? -1.099 -32.188 -15.125 1 92.25 226 VAL B CA 1
ATOM 4315 C C . VAL B 1 226 ? -1.851 -31.859 -13.836 1 92.25 226 VAL B C 1
ATOM 4317 O O . VAL B 1 226 ? -1.243 -31.719 -12.773 1 92.25 226 VAL B O 1
ATOM 4320 N N . ASN B 1 227 ? -3.105 -31.562 -13.898 1 89.69 227 ASN B N 1
ATOM 4321 C CA . ASN B 1 227 ? -4.012 -31.344 -12.781 1 89.69 227 ASN B CA 1
ATOM 4322 C C . ASN B 1 227 ? -3.623 -30.125 -11.961 1 89.69 227 ASN B C 1
ATOM 4324 O O . ASN B 1 227 ? -3.52 -30.188 -10.734 1 89.69 227 ASN B O 1
ATOM 4328 N N . LEU B 1 228 ? -3.361 -29.094 -12.648 1 91.19 228 LEU B N 1
ATOM 4329 C CA . LEU B 1 228 ? -3.062 -27.797 -12.039 1 91.19 228 LEU B CA 1
ATOM 4330 C C . LEU B 1 228 ? -3.941 -26.703 -12.625 1 91.19 228 LEU B C 1
ATOM 4332 O O . LEU B 1 228 ? -4.555 -26.891 -13.68 1 91.19 228 LEU B O 1
ATOM 4336 N N . SER B 1 229 ? -4.078 -25.656 -11.836 1 90.38 229 SER B N 1
ATOM 4337 C CA . SER B 1 229 ? -4.688 -24.469 -12.422 1 90.38 229 SER B CA 1
ATOM 4338 C C . SER B 1 229 ? -3.752 -23.812 -13.43 1 90.38 229 SER B C 1
ATOM 4340 O O . SER B 1 229 ? -2.529 -23.906 -13.297 1 90.38 229 SER B O 1
ATOM 4342 N N . PRO B 1 230 ? -4.363 -23.109 -14.438 1 92.38 230 PRO B N 1
ATOM 4343 C CA . PRO B 1 230 ? -3.523 -22.422 -15.414 1 92.38 230 PRO B CA 1
ATOM 4344 C C . PRO B 1 230 ? -2.586 -21.391 -14.781 1 92.38 230 PRO B C 1
ATOM 4346 O O . PRO B 1 230 ? -1.416 -21.312 -15.164 1 92.38 230 PRO B O 1
ATOM 4349 N N . SER B 1 231 ? -3.082 -20.75 -13.797 1 92.38 231 SER B N 1
ATOM 4350 C CA . SER B 1 231 ? -2.275 -19.719 -13.141 1 92.38 231 SER B CA 1
ATOM 4351 C C . SER B 1 231 ? -1.109 -20.328 -12.375 1 92.38 231 SER B C 1
ATOM 4353 O O . SER B 1 231 ? 0.014 -19.828 -12.438 1 92.38 231 SER B O 1
ATOM 4355 N N . TYR B 1 232 ? -1.406 -21.359 -11.734 1 92.31 232 TYR B N 1
ATOM 4356 C CA . TYR B 1 232 ? -0.341 -22.016 -10.992 1 92.31 232 TYR B CA 1
ATOM 4357 C C . TYR B 1 232 ? 0.717 -22.578 -11.938 1 92.31 232 TYR B C 1
ATOM 4359 O O . TYR B 1 232 ? 1.917 -22.406 -11.703 1 92.31 232 TYR B O 1
ATOM 4367 N N . LEU B 1 233 ? 0.269 -23.266 -12.953 1 93.62 233 LEU B N 1
ATOM 4368 C CA . LEU B 1 233 ? 1.207 -23.812 -13.922 1 93.62 233 LEU B CA 1
ATOM 4369 C C . LEU B 1 233 ? 2.068 -22.719 -14.531 1 93.62 233 LEU B C 1
ATOM 4371 O O . LEU B 1 233 ? 3.277 -22.891 -14.703 1 93.62 233 LEU B O 1
ATOM 4375 N N . SER B 1 234 ? 1.399 -21.641 -14.883 1 93.69 234 SER B N 1
ATOM 4376 C CA . SER B 1 234 ? 2.125 -20.516 -15.469 1 93.69 234 SER B CA 1
ATOM 4377 C C . SER B 1 234 ? 3.209 -20 -14.523 1 93.69 234 SER B C 1
ATOM 4379 O O . SER B 1 234 ? 4.348 -19.797 -14.938 1 93.69 234 SER B O 1
ATOM 4381 N N . ASP B 1 235 ? 2.857 -19.875 -13.312 1 92.81 235 ASP B N 1
ATOM 4382 C CA . ASP B 1 235 ? 3.82 -19.391 -12.32 1 92.81 235 ASP B CA 1
ATOM 4383 C C . ASP B 1 235 ? 4.949 -20.406 -12.133 1 92.81 235 ASP B C 1
ATOM 4385 O O . ASP B 1 235 ? 6.117 -20.031 -12.008 1 92.81 235 ASP B O 1
ATOM 4389 N N . LEU B 1 236 ? 4.574 -21.656 -12.117 1 93.06 236 LEU B N 1
ATOM 4390 C CA . LEU B 1 236 ? 5.543 -22.734 -11.953 1 93.06 236 LEU B CA 1
ATOM 4391 C C . LEU B 1 236 ? 6.539 -22.734 -13.109 1 93.06 236 LEU B C 1
ATOM 4393 O O . LEU B 1 236 ? 7.75 -22.812 -12.891 1 93.06 236 LEU B O 1
ATOM 4397 N N . LEU B 1 237 ? 6.051 -22.672 -14.297 1 93.38 237 LEU B N 1
ATOM 4398 C CA . LEU B 1 237 ? 6.902 -22.672 -15.484 1 93.38 237 LEU B CA 1
ATOM 4399 C C . LEU B 1 237 ? 7.848 -21.484 -15.469 1 93.38 237 LEU B C 1
ATOM 4401 O O . LEU B 1 237 ? 9.047 -21.625 -15.727 1 93.38 237 LEU B O 1
ATOM 4405 N N . LYS B 1 238 ? 7.309 -20.375 -15.141 1 92.25 238 LYS B N 1
ATOM 4406 C CA . LYS B 1 238 ? 8.117 -19.156 -15.109 1 92.25 238 LYS B CA 1
ATOM 4407 C C . LYS B 1 238 ? 9.219 -19.25 -14.062 1 92.25 238 LYS B C 1
ATOM 4409 O O . LYS B 1 238 ? 10.367 -18.875 -14.328 1 92.25 238 LYS B O 1
ATOM 4414 N N . LYS B 1 239 ? 8.875 -19.766 -13 1 89.81 239 LYS B N 1
ATOM 4415 C CA . LYS B 1 239 ? 9.836 -19.875 -11.906 1 89.81 239 LYS B CA 1
ATOM 4416 C C . LYS B 1 239 ? 10.938 -20.859 -12.234 1 89.81 239 LYS B C 1
ATOM 4418 O O . LYS B 1 239 ? 12.117 -20.594 -12 1 89.81 239 LYS B O 1
ATOM 4423 N N . GLU B 1 240 ? 10.617 -21.969 -12.805 1 89.12 240 GLU B N 1
ATOM 4424 C CA . GLU B 1 240 ? 11.547 -23.078 -13.016 1 89.12 240 GLU B CA 1
ATOM 4425 C C . GLU B 1 240 ? 12.359 -22.875 -14.289 1 89.12 240 GLU B C 1
ATOM 4427 O O . GLU B 1 240 ? 13.516 -23.297 -14.367 1 89.12 240 GLU B O 1
ATOM 4432 N N . THR B 1 241 ? 11.75 -22.219 -15.289 1 90.31 241 THR B N 1
ATOM 4433 C CA . THR B 1 241 ? 12.406 -22.219 -16.594 1 90.31 241 THR B CA 1
ATOM 4434 C C . THR B 1 241 ? 12.672 -20.797 -17.062 1 90.31 241 THR B C 1
ATOM 4436 O O . THR B 1 241 ? 13.406 -20.578 -18.031 1 90.31 241 THR B O 1
ATOM 4439 N N . GLY B 1 242 ? 12.008 -19.828 -16.391 1 90.69 242 GLY B N 1
ATOM 4440 C CA . GLY B 1 242 ? 12.109 -18.453 -16.828 1 90.69 242 GLY B CA 1
ATOM 4441 C C . GLY B 1 242 ? 11.164 -18.109 -17.969 1 90.69 242 GLY B C 1
ATOM 4442 O O . GLY B 1 242 ? 11.07 -16.953 -18.375 1 90.69 242 GLY B O 1
ATOM 4443 N N . LYS B 1 243 ? 10.492 -19.141 -18.422 1 91.31 243 LYS B N 1
ATOM 4444 C CA . LYS B 1 243 ? 9.555 -18.969 -19.531 1 91.31 243 LYS B CA 1
ATOM 4445 C C . LYS B 1 243 ? 8.117 -19.203 -19.062 1 91.31 243 LYS B C 1
ATOM 4447 O O . LYS B 1 243 ? 7.863 -20.047 -18.219 1 91.31 243 LYS B O 1
ATOM 4452 N N . ASN B 1 244 ? 7.145 -18.438 -19.734 1 89.44 244 ASN B N 1
ATOM 4453 C CA . ASN B 1 244 ? 5.742 -18.688 -19.406 1 89.44 244 ASN B CA 1
ATOM 4454 C C . ASN B 1 244 ? 5.168 -19.812 -20.266 1 89.44 244 ASN B C 1
ATOM 4456 O O . ASN B 1 244 ? 5.867 -20.375 -21.125 1 89.44 244 ASN B O 1
ATOM 4460 N N . GLY B 1 245 ? 3.941 -20.141 -19.969 1 89.38 245 GLY B N 1
ATOM 4461 C CA . GLY B 1 245 ? 3.301 -21.25 -20.672 1 89.38 245 GLY B CA 1
ATOM 4462 C C . GLY B 1 245 ? 3.266 -21.062 -22.172 1 89.38 245 GLY B C 1
ATOM 4463 O O . GLY B 1 245 ? 3.58 -21.984 -22.922 1 89.38 245 GLY B O 1
ATOM 4464 N N . GLN B 1 246 ? 2.934 -19.891 -22.531 1 90.38 246 GLN B N 1
ATOM 4465 C CA . GLN B 1 246 ? 2.846 -19.609 -23.969 1 90.38 246 GLN B CA 1
ATOM 4466 C C . GLN B 1 246 ? 4.211 -19.734 -24.641 1 90.38 246 GLN B C 1
ATOM 4468 O O . GLN B 1 246 ? 4.316 -20.25 -25.75 1 90.38 246 GLN B O 1
ATOM 4473 N N . GLU B 1 247 ? 5.18 -19.266 -24.031 1 92.5 247 GLU B N 1
ATOM 4474 C CA . GLU B 1 247 ? 6.535 -19.344 -24.562 1 92.5 247 GLU B CA 1
ATOM 4475 C C . GLU B 1 247 ? 6.98 -20.797 -24.703 1 92.5 247 GLU B C 1
ATOM 4477 O O . GLU B 1 247 ? 7.66 -21.156 -25.672 1 92.5 247 GLU B O 1
ATOM 4482 N N . HIS B 1 248 ? 6.602 -21.625 -23.781 1 91.62 248 HIS B N 1
ATOM 4483 C CA . HIS B 1 248 ? 6.91 -23.047 -23.859 1 91.62 248 HIS B CA 1
ATOM 4484 C C . HIS B 1 248 ? 6.227 -23.688 -25.078 1 91.62 248 HIS B C 1
ATOM 4486 O O . HIS B 1 248 ? 6.859 -24.422 -25.828 1 91.62 248 HIS B O 1
ATOM 4492 N N . ILE B 1 249 ? 5.043 -23.359 -25.266 1 92.62 249 ILE B N 1
ATOM 4493 C CA . ILE B 1 249 ? 4.27 -23.891 -26.375 1 92.62 249 ILE B CA 1
ATOM 4494 C C . ILE B 1 249 ? 4.902 -23.469 -27.703 1 92.62 249 ILE B C 1
ATOM 4496 O O . ILE B 1 249 ? 5.105 -24.281 -28.594 1 92.62 249 ILE B O 1
ATOM 4500 N N . HIS B 1 250 ? 5.219 -22.188 -27.75 1 93 250 HIS B N 1
ATOM 4501 C CA . HIS B 1 250 ? 5.824 -21.641 -28.969 1 93 250 HIS B CA 1
ATOM 4502 C C . HIS B 1 250 ? 7.16 -22.328 -29.266 1 93 250 HIS B C 1
ATOM 4504 O O . HIS B 1 250 ? 7.508 -22.531 -30.422 1 93 250 HIS B O 1
ATOM 4510 N N . PHE B 1 251 ? 7.887 -22.609 -28.266 1 93.62 251 PHE B N 1
ATOM 4511 C CA . PHE B 1 251 ? 9.18 -23.25 -28.438 1 93.62 251 PHE B CA 1
ATOM 4512 C C . PHE B 1 251 ? 9.023 -24.594 -29.172 1 93.62 251 PHE B C 1
ATOM 4514 O O . PHE B 1 251 ? 9.695 -24.844 -30.172 1 93.62 251 PHE B O 1
ATOM 4521 N N . TYR B 1 252 ? 8.156 -25.391 -28.734 1 91.81 252 TYR B N 1
ATOM 4522 C CA . TYR B 1 252 ? 7.953 -26.719 -29.328 1 91.81 252 TYR B CA 1
ATOM 4523 C C . TYR B 1 252 ? 7.316 -26.609 -30.703 1 91.81 252 TYR B C 1
ATOM 4525 O O . TYR B 1 252 ? 7.617 -27.406 -31.609 1 91.81 252 TYR B O 1
ATOM 4533 N N . LEU B 1 253 ? 6.469 -25.609 -30.828 1 92.69 253 LEU B N 1
ATOM 4534 C CA . LEU B 1 253 ? 5.867 -25.328 -32.125 1 92.69 253 LEU B CA 1
ATOM 4535 C C . LEU B 1 253 ? 6.938 -25 -33.156 1 92.69 253 LEU B C 1
ATOM 4537 O O . LEU B 1 253 ? 6.938 -25.547 -34.25 1 92.69 253 LEU B O 1
ATOM 4541 N N . ILE B 1 254 ? 7.797 -24.109 -32.781 1 94.88 254 ILE B N 1
ATOM 4542 C CA . ILE B 1 254 ? 8.844 -23.656 -33.688 1 94.88 254 ILE B CA 1
ATOM 4543 C C . ILE B 1 254 ? 9.805 -24.797 -34 1 94.88 254 ILE B C 1
ATOM 4545 O O . ILE B 1 254 ? 10.25 -24.953 -35.125 1 94.88 254 ILE B O 1
ATOM 4549 N N . GLU B 1 255 ? 10.109 -25.578 -33 1 94.25 255 GLU B N 1
ATOM 4550 C CA . GLU B 1 255 ? 10.992 -26.719 -33.219 1 94.25 255 GLU B CA 1
ATOM 4551 C C . GLU B 1 255 ? 10.375 -27.719 -34.219 1 94.25 255 GLU B C 1
ATOM 4553 O O . GLU B 1 255 ? 11.062 -28.25 -35.062 1 94.25 255 GLU B O 1
ATOM 4558 N N . GLN B 1 256 ? 9.125 -27.906 -34.094 1 92.44 256 GLN B N 1
ATOM 4559 C CA . GLN B 1 256 ? 8.438 -28.797 -35.031 1 92.44 256 GLN B CA 1
ATOM 4560 C C . GLN B 1 256 ? 8.391 -28.188 -36.438 1 92.44 256 GLN B C 1
ATOM 4562 O O . GLN B 1 256 ? 8.539 -28.891 -37.438 1 92.44 256 GLN B O 1
ATOM 4567 N N . ALA B 1 257 ? 8.164 -26.922 -36.406 1 93.94 257 ALA B N 1
ATOM 4568 C CA . ALA B 1 257 ? 8.164 -26.219 -37.688 1 93.94 257 ALA B CA 1
ATOM 4569 C C . ALA B 1 257 ? 9.508 -26.359 -38.406 1 93.94 257 ALA B C 1
ATOM 4571 O O . ALA B 1 257 ? 9.555 -26.609 -39.594 1 93.94 257 ALA B O 1
ATOM 4572 N N . LYS B 1 258 ? 10.516 -26.188 -37.625 1 95.44 258 LYS B N 1
ATOM 4573 C CA . LYS B 1 258 ? 11.859 -26.359 -38.188 1 95.44 258 LYS B CA 1
ATOM 4574 C C . LYS B 1 258 ? 12.039 -27.766 -38.75 1 95.44 258 LYS B C 1
ATOM 4576 O O . LYS B 1 258 ? 12.609 -27.938 -39.844 1 95.44 258 LYS B O 1
ATOM 4581 N N . THR B 1 259 ? 11.555 -28.703 -38.062 1 93.44 259 THR B N 1
ATOM 4582 C CA . THR B 1 259 ? 11.648 -30.094 -38.469 1 93.44 259 THR B CA 1
ATOM 4583 C C . THR B 1 259 ? 10.914 -30.297 -39.812 1 93.44 259 THR B C 1
ATOM 4585 O O . THR B 1 259 ? 11.438 -30.953 -40.719 1 93.44 259 THR B O 1
ATOM 4588 N N . TYR B 1 260 ? 9.766 -29.688 -39.969 1 93.06 260 TYR B N 1
ATOM 4589 C CA . TYR B 1 260 ? 8.984 -29.797 -41.188 1 93.06 260 TYR B CA 1
ATOM 4590 C C . TYR B 1 260 ? 9.68 -29.094 -42.344 1 93.06 260 TYR B C 1
ATOM 4592 O O . TYR B 1 260 ? 9.711 -29.609 -43.469 1 93.06 260 TYR B O 1
ATOM 4600 N N . LEU B 1 261 ? 10.195 -28 -42.031 1 95.12 261 LEU B N 1
ATOM 4601 C CA . LEU B 1 261 ? 10.828 -27.172 -43.062 1 95.12 261 LEU B CA 1
ATOM 4602 C C . LEU B 1 261 ? 12.062 -27.875 -43.625 1 95.12 261 LEU B C 1
ATOM 4604 O O . LEU B 1 261 ? 12.344 -27.766 -44.812 1 95.12 261 LEU B O 1
ATOM 4608 N N . ILE B 1 262 ? 12.703 -28.625 -42.781 1 94.81 262 ILE B N 1
ATOM 4609 C CA . ILE B 1 262 ? 13.961 -29.25 -43.188 1 94.81 262 ILE B CA 1
ATOM 4610 C C . ILE B 1 262 ? 13.688 -30.625 -43.781 1 94.81 262 ILE B C 1
ATOM 4612 O O . ILE B 1 262 ? 14.312 -31.016 -44.75 1 94.81 262 ILE B O 1
ATOM 4616 N N . ASN B 1 263 ? 12.727 -31.328 -43.281 1 93.56 263 ASN B N 1
ATOM 4617 C CA . ASN B 1 263 ? 12.625 -32.75 -43.562 1 93.56 263 ASN B CA 1
ATOM 4618 C C . ASN B 1 263 ? 11.477 -33.062 -44.5 1 93.56 263 ASN B C 1
ATOM 4620 O O . ASN B 1 263 ? 11.234 -34.219 -44.844 1 93.56 263 ASN B O 1
ATOM 4624 N N . THR B 1 264 ? 10.758 -32.031 -44.906 1 93.06 264 THR B N 1
ATOM 4625 C CA . THR B 1 264 ? 9.648 -32.281 -45.812 1 93.06 264 THR B CA 1
ATOM 4626 C C . THR B 1 264 ? 9.711 -31.312 -47 1 93.06 264 THR B C 1
ATOM 4628 O O . THR B 1 264 ? 10.445 -30.328 -46.969 1 93.06 264 THR B O 1
ATOM 4631 N N . GLU B 1 265 ? 8.859 -31.656 -48.062 1 93.06 265 GLU B N 1
ATOM 4632 C CA . GLU B 1 265 ? 8.742 -30.797 -49.219 1 93.06 265 GLU B CA 1
ATOM 4633 C C . GLU B 1 265 ? 7.43 -30.016 -49.219 1 93.06 265 GLU B C 1
ATOM 4635 O O . GLU B 1 265 ? 7.031 -29.438 -50.219 1 93.06 265 GLU B O 1
ATOM 4640 N N . LYS B 1 266 ? 6.875 -30.031 -48.031 1 94 266 LYS B N 1
ATOM 4641 C CA . LYS B 1 266 ? 5.621 -29.281 -47.906 1 94 266 LYS B CA 1
ATOM 4642 C C . LYS B 1 266 ? 5.844 -27.781 -48.094 1 94 266 LYS B C 1
ATOM 4644 O O . LYS B 1 266 ? 6.867 -27.25 -47.688 1 94 266 LYS B O 1
ATOM 4649 N N . ASN B 1 267 ? 4.82 -27.219 -48.75 1 94.62 267 ASN B N 1
ATOM 4650 C CA . ASN B 1 267 ? 4.961 -25.766 -48.844 1 94.62 267 ASN B CA 1
ATOM 4651 C C . ASN B 1 267 ? 4.637 -25.094 -47.5 1 94.62 267 ASN B C 1
ATOM 4653 O O . ASN B 1 267 ? 4.148 -25.734 -46.562 1 94.62 267 ASN B O 1
ATOM 4657 N N . ILE B 1 268 ? 4.926 -23.844 -47.406 1 95.62 268 ILE B N 1
ATOM 4658 C CA . ILE B 1 268 ? 4.855 -23.094 -46.156 1 95.62 268 ILE B CA 1
ATOM 4659 C C . ILE B 1 268 ? 3.418 -23.094 -45.625 1 95.62 268 ILE B C 1
ATOM 4661 O O . ILE B 1 268 ? 3.188 -23.219 -44.438 1 95.62 268 ILE B O 1
ATOM 4665 N N . ASN B 1 269 ? 2.516 -22.984 -46.5 1 95.25 269 ASN B N 1
ATOM 4666 C CA . ASN B 1 269 ? 1.109 -22.984 -46.125 1 95.25 269 ASN B CA 1
ATOM 4667 C C . ASN B 1 269 ? 0.687 -24.328 -45.531 1 95.25 269 ASN B C 1
ATOM 4669 O O . ASN B 1 269 ? -0.03 -24.391 -44.531 1 95.25 269 ASN B O 1
ATOM 4673 N N . GLU B 1 270 ? 1.126 -25.391 -46.156 1 93.56 270 GLU B N 1
ATOM 4674 C CA . GLU B 1 270 ? 0.824 -26.734 -45.656 1 93.56 270 GLU B CA 1
ATOM 4675 C C . GLU B 1 270 ? 1.412 -26.953 -44.281 1 93.56 270 GLU B C 1
ATOM 4677 O O . GLU B 1 270 ? 0.772 -27.562 -43.406 1 93.56 270 GLU B O 1
ATOM 4682 N N . ILE B 1 271 ? 2.564 -26.453 -44.094 1 93.62 271 ILE B N 1
ATOM 4683 C CA . ILE B 1 271 ? 3.223 -26.578 -42.812 1 93.62 271 ILE B CA 1
ATOM 4684 C C . ILE B 1 271 ? 2.451 -25.781 -41.75 1 93.62 271 ILE B C 1
ATOM 4686 O O . ILE B 1 271 ? 2.201 -26.281 -40.656 1 93.62 271 ILE B O 1
ATOM 4690 N N . ALA B 1 272 ? 2.033 -24.625 -42.094 1 93.81 272 ALA B N 1
ATOM 4691 C CA . ALA B 1 272 ? 1.255 -23.781 -41.188 1 93.81 272 ALA B CA 1
ATOM 4692 C C . ALA B 1 272 ? -0.03 -24.484 -40.75 1 93.81 272 ALA B C 1
ATOM 4694 O O . ALA B 1 272 ? -0.357 -24.531 -39.562 1 93.81 272 ALA B O 1
ATOM 4695 N N . TYR B 1 273 ? -0.651 -25.125 -41.75 1 90.12 273 TYR B N 1
ATOM 4696 C CA . TYR B 1 273 ? -1.898 -25.828 -41.469 1 90.12 273 TYR B CA 1
ATOM 4697 C C . TYR B 1 273 ? -1.651 -27.062 -40.594 1 90.12 273 TYR B C 1
ATOM 4699 O O . TYR B 1 273 ? -2.441 -27.359 -39.719 1 90.12 273 TYR B O 1
ATOM 4707 N N . SER B 1 274 ? -0.578 -27.703 -40.875 1 89 274 SER B N 1
ATOM 4708 C CA . SER B 1 274 ? -0.233 -28.891 -40.094 1 89 274 SER B CA 1
ATOM 4709 C C . SER B 1 274 ? 0.064 -28.547 -38.656 1 89 274 SER B C 1
ATOM 4711 O O . SER B 1 274 ? -0.053 -29.406 -37.781 1 89 274 SER B O 1
ATOM 4713 N N . LEU B 1 275 ? 0.383 -27.359 -38.469 1 91.06 275 LEU B N 1
ATOM 4714 C CA . LEU B 1 275 ? 0.734 -26.906 -37.125 1 91.06 275 LEU B CA 1
ATOM 4715 C C . LEU B 1 275 ? -0.447 -26.219 -36.469 1 91.06 275 LEU B C 1
ATOM 4717 O O . LEU B 1 275 ? -0.309 -25.656 -35.375 1 91.06 275 LEU B O 1
ATOM 4721 N N . GLY B 1 276 ? -1.562 -26.188 -37.125 1 87.75 276 GLY B N 1
ATOM 4722 C CA . GLY B 1 276 ? -2.805 -25.766 -36.5 1 87.75 276 GLY B CA 1
ATOM 4723 C C . GLY B 1 276 ? -3.152 -24.312 -36.781 1 87.75 276 GLY B C 1
ATOM 4724 O O . GLY B 1 276 ? -4.102 -23.766 -36.219 1 87.75 276 GLY B O 1
ATOM 4725 N N . PHE B 1 277 ? -2.42 -23.672 -37.688 1 90.38 277 PHE B N 1
ATOM 4726 C CA . PHE B 1 277 ? -2.734 -22.297 -38.031 1 90.38 277 PHE B CA 1
ATOM 4727 C C . PHE B 1 277 ? -3.838 -22.234 -39.062 1 90.38 277 PHE B C 1
ATOM 4729 O O . PHE B 1 277 ? -3.752 -22.891 -40.094 1 90.38 277 PHE B O 1
ATOM 4736 N N . GLU B 1 278 ? -4.832 -21.438 -38.719 1 88.44 278 GLU B N 1
ATOM 4737 C CA . GLU B 1 278 ? -5.883 -21.219 -39.719 1 88.44 278 GLU B CA 1
ATOM 4738 C C . GLU B 1 278 ? -5.402 -20.281 -40.812 1 88.44 278 GLU B C 1
ATOM 4740 O O . GLU B 1 278 ? -5.82 -20.406 -41.969 1 88.44 278 GLU B O 1
ATOM 4745 N N . TYR B 1 279 ? -4.543 -19.391 -40.375 1 91.25 279 TYR B N 1
ATOM 4746 C CA . TYR B 1 279 ? -4.004 -18.406 -41.312 1 91.25 279 TYR B CA 1
ATOM 4747 C C . TYR B 1 279 ? -2.48 -18.453 -41.344 1 91.25 279 TYR B C 1
ATOM 4749 O O . TYR B 1 279 ? -1.815 -18.031 -40.375 1 91.25 279 TYR B O 1
ATOM 4757 N N . PRO B 1 280 ? -1.976 -18.875 -42.469 1 93.75 280 PRO B N 1
ATOM 4758 C CA . PRO B 1 280 ? -0.526 -19.047 -42.594 1 93.75 280 PRO B CA 1
ATOM 4759 C C . PRO B 1 280 ? 0.252 -17.766 -42.281 1 93.75 280 PRO B C 1
ATOM 4761 O O . PRO B 1 280 ? 1.396 -17.844 -41.844 1 93.75 280 PRO B O 1
ATOM 4764 N N . GLN B 1 281 ? -0.416 -16.672 -42.438 1 94.56 281 GLN B N 1
ATOM 4765 C CA . GLN B 1 281 ? 0.251 -15.398 -42.188 1 94.56 281 GLN B CA 1
ATOM 4766 C C . GLN B 1 281 ? 0.671 -15.289 -40.719 1 94.56 281 GLN B C 1
ATOM 4768 O O . GLN B 1 281 ? 1.723 -14.727 -40.406 1 94.56 281 GLN B O 1
ATOM 4773 N N . TYR B 1 282 ? -0.111 -15.852 -39.938 1 93.81 282 TYR B N 1
ATOM 4774 C CA . TYR B 1 282 ? 0.194 -15.797 -38.5 1 93.81 282 TYR B CA 1
ATOM 4775 C C . TYR B 1 282 ? 1.376 -16.703 -38.156 1 93.81 282 TYR B C 1
ATOM 4777 O O . TYR B 1 282 ? 2.191 -16.375 -37.312 1 93.81 282 TYR B O 1
ATOM 4785 N N . PHE B 1 283 ? 1.438 -17.797 -38.875 1 94.81 283 PHE B N 1
ATOM 4786 C CA . PHE B 1 283 ? 2.58 -18.688 -38.688 1 94.81 283 PHE B CA 1
ATOM 4787 C C . PHE B 1 283 ? 3.869 -18.016 -39.125 1 94.81 283 PHE B C 1
ATOM 4789 O O . PHE B 1 283 ? 4.867 -18.031 -38.406 1 94.81 283 PHE B O 1
ATOM 4796 N N . ASN B 1 284 ? 3.812 -17.359 -40.25 1 96.62 284 ASN B N 1
ATOM 4797 C CA . ASN B 1 284 ? 4.98 -16.672 -40.781 1 96.62 284 ASN B CA 1
ATOM 4798 C C . ASN B 1 284 ? 5.488 -15.594 -39.844 1 96.62 284 ASN B C 1
ATOM 4800 O O . ASN B 1 284 ? 6.691 -15.5 -39.594 1 96.62 284 ASN B O 1
ATOM 4804 N N . LYS B 1 285 ? 4.59 -14.93 -39.344 1 97 285 LYS B N 1
ATOM 4805 C CA . LYS B 1 285 ? 4.934 -13.844 -38.438 1 97 285 LYS B CA 1
ATOM 4806 C C . LYS B 1 285 ? 5.566 -14.383 -37.156 1 97 285 LYS B C 1
ATOM 4808 O O . LYS B 1 285 ? 6.59 -13.867 -36.688 1 97 285 LYS B O 1
ATOM 4813 N N . LEU B 1 286 ? 4.949 -15.391 -36.594 1 96.25 286 LEU B N 1
ATOM 4814 C CA . LEU B 1 286 ? 5.426 -15.961 -35.344 1 96.25 286 LEU B CA 1
ATOM 4815 C C . LEU B 1 286 ? 6.805 -16.594 -35.5 1 96.25 286 LEU B C 1
ATOM 4817 O O . LEU B 1 286 ? 7.688 -16.406 -34.656 1 96.25 286 LEU B O 1
ATOM 4821 N N . PHE B 1 287 ? 6.977 -17.312 -36.594 1 97.19 287 PHE B N 1
ATOM 4822 C CA . PHE B 1 287 ? 8.242 -17.969 -36.844 1 97.19 287 PHE B CA 1
ATOM 4823 C C . PHE B 1 287 ? 9.367 -16.953 -37 1 97.19 287 PHE B C 1
ATOM 4825 O O . PHE B 1 287 ? 10.445 -17.141 -36.406 1 97.19 287 PHE B O 1
ATOM 4832 N N . LYS B 1 288 ? 9.047 -15.891 -37.625 1 97.19 288 LYS B N 1
ATOM 4833 C CA . LYS B 1 288 ? 10.047 -14.836 -37.812 1 97.19 288 LYS B CA 1
ATOM 4834 C C . LYS B 1 288 ? 10.367 -14.156 -36.469 1 97.19 288 LYS B C 1
ATOM 4836 O O . LYS B 1 288 ? 11.531 -13.867 -36.188 1 97.19 288 LYS B O 1
ATOM 4841 N N . GLN B 1 289 ? 9.367 -13.914 -35.781 1 96.75 289 GLN B N 1
ATOM 4842 C CA . GLN B 1 289 ? 9.523 -13.281 -34.5 1 96.75 289 GLN B CA 1
ATOM 4843 C C . GLN B 1 289 ? 10.422 -14.125 -33.594 1 96.75 289 GLN B C 1
ATOM 4845 O O . GLN B 1 289 ? 11.25 -13.578 -32.844 1 96.75 289 GLN B O 1
ATOM 4850 N N . LYS B 1 290 ? 10.297 -15.422 -33.656 1 95.94 290 LYS B N 1
ATOM 4851 C CA . LYS B 1 290 ? 10.977 -16.312 -32.719 1 95.94 290 LYS B CA 1
ATOM 4852 C C . LYS B 1 290 ? 12.359 -16.703 -33.219 1 95.94 290 LYS B C 1
ATOM 4854 O O . LYS B 1 290 ? 13.258 -17 -32.438 1 95.94 290 LYS B O 1
ATOM 4859 N N . THR B 1 291 ? 12.586 -16.656 -34.562 1 95.44 291 THR B N 1
ATOM 4860 C CA . THR B 1 291 ? 13.828 -17.203 -35.094 1 95.44 291 THR B CA 1
ATOM 4861 C C . THR B 1 291 ? 14.641 -16.109 -35.781 1 95.44 291 THR B C 1
ATOM 4863 O O . THR B 1 291 ? 15.828 -16.281 -36.062 1 95.44 291 THR B O 1
ATOM 4866 N N . GLY B 1 292 ? 13.953 -15.023 -36.125 1 96.06 292 GLY B N 1
ATOM 4867 C CA . GLY B 1 292 ? 14.617 -13.938 -36.812 1 96.06 292 GLY B CA 1
ATOM 4868 C C . GLY B 1 292 ? 14.586 -14.094 -38.344 1 96.06 292 GLY B C 1
ATOM 4869 O O . GLY B 1 292 ? 14.969 -13.18 -39.062 1 96.06 292 GLY B O 1
ATOM 4870 N N . LYS B 1 293 ? 14.133 -15.211 -38.812 1 96.12 293 LYS B N 1
ATOM 4871 C CA . LYS B 1 293 ? 14.047 -15.5 -40.219 1 96.12 293 LYS B CA 1
ATOM 4872 C C . LYS B 1 293 ? 12.648 -15.969 -40.625 1 96.12 293 LYS B C 1
ATOM 4874 O O . LYS B 1 293 ? 11.93 -16.531 -39.781 1 96.12 293 LYS B O 1
ATOM 4879 N N . THR B 1 294 ? 12.32 -15.695 -41.844 1 96.5 294 THR B N 1
ATOM 4880 C CA . THR B 1 294 ? 11.078 -16.266 -42.344 1 96.5 294 THR B CA 1
ATOM 4881 C C . THR B 1 294 ? 11.211 -17.766 -42.562 1 96.5 294 THR B C 1
ATOM 4883 O O . THR B 1 294 ? 12.32 -18.281 -42.656 1 96.5 294 THR B O 1
ATOM 4886 N N . PRO B 1 295 ? 10.062 -18.438 -42.562 1 97.06 295 PRO B N 1
ATOM 4887 C CA . PRO B 1 295 ? 10.117 -19.875 -42.844 1 97.06 295 PRO B CA 1
ATOM 4888 C C . PRO B 1 295 ? 10.859 -20.203 -44.125 1 97.06 295 PRO B C 1
ATOM 4890 O O . PRO B 1 295 ? 11.648 -21.141 -44.156 1 97.06 295 PRO B O 1
ATOM 4893 N N . VAL B 1 296 ? 10.633 -19.422 -45.188 1 95.44 296 VAL B N 1
ATOM 4894 C CA . VAL B 1 296 ? 11.258 -19.641 -46.5 1 95.44 296 VAL B CA 1
ATOM 4895 C C . VAL B 1 296 ? 12.766 -19.469 -46.375 1 95.44 296 VAL B C 1
ATOM 4897 O O . VAL B 1 296 ? 13.539 -20.281 -46.875 1 95.44 296 VAL B O 1
ATOM 4900 N N . GLU B 1 297 ? 13.133 -18.422 -45.719 1 96.06 297 GLU B N 1
ATOM 4901 C CA . GLU B 1 297 ? 14.547 -18.156 -45.531 1 96.06 297 GLU B CA 1
ATOM 4902 C C . GLU B 1 297 ? 15.211 -19.281 -44.75 1 96.06 297 GLU B C 1
ATOM 4904 O O . GLU B 1 297 ? 16.328 -19.703 -45.062 1 96.06 297 GLU B O 1
ATOM 4909 N N . TYR B 1 298 ? 14.539 -19.719 -43.75 1 96.5 298 TYR B N 1
ATOM 4910 C CA . TYR B 1 298 ? 15.078 -20.781 -42.906 1 96.5 298 TYR B CA 1
ATOM 4911 C C . TYR B 1 298 ? 15.289 -22.062 -43.719 1 96.5 298 TYR B C 1
ATOM 4913 O O . TYR B 1 298 ? 16.328 -22.719 -43.562 1 96.5 298 TYR B O 1
ATOM 4921 N N . ARG B 1 299 ? 14.328 -22.406 -44.5 1 94.31 299 ARG B N 1
ATOM 4922 C CA . ARG B 1 299 ? 14.422 -23.594 -45.312 1 94.31 299 ARG B CA 1
ATOM 4923 C C . ARG B 1 299 ? 15.578 -23.5 -46.312 1 94.31 299 ARG B C 1
ATOM 4925 O O . ARG B 1 299 ? 16.312 -24.469 -46.531 1 94.31 299 ARG B O 1
ATOM 4932 N N . THR B 1 300 ? 15.727 -22.312 -46.938 1 93.12 300 THR B N 1
ATOM 4933 C CA . THR B 1 300 ? 16.766 -22.094 -47.906 1 93.12 300 THR B CA 1
ATOM 4934 C C . THR B 1 300 ? 18.156 -22.203 -47.281 1 93.12 300 THR B C 1
ATOM 4936 O O . THR B 1 300 ? 19.094 -22.672 -47.906 1 93.12 300 THR B O 1
ATOM 4939 N N . LEU B 1 301 ? 18.219 -21.844 -46.094 1 92.19 301 LEU B N 1
ATOM 4940 C CA . LEU B 1 301 ? 19.5 -21.797 -45.406 1 92.19 301 LEU B CA 1
ATOM 4941 C C . LEU B 1 301 ? 19.859 -23.172 -44.844 1 92.19 301 LEU B C 1
ATOM 4943 O O . LEU B 1 301 ? 21.016 -23.422 -44.5 1 92.19 301 LEU B O 1
ATOM 4947 N N . ASN B 1 302 ? 18.938 -24.031 -44.812 1 84.81 302 ASN B N 1
ATOM 4948 C CA . ASN B 1 302 ? 19.156 -25.328 -44.188 1 84.81 302 ASN B CA 1
ATOM 4949 C C . ASN B 1 302 ? 18.734 -26.484 -45.062 1 84.81 302 ASN B C 1
ATOM 4951 O O . ASN B 1 302 ? 19.328 -27.562 -45.031 1 84.81 302 ASN B O 1
#

Secondary structure (DSSP, 8-state):
---EEEE-SHHHHHHHHT----SSSSEEEEEGGGS-S---S--EEEESSEEEEEESS--S--EETTEE---TT-EEEEE-TT-EE---------TT--EEEEEE-GGGTTTSHHHHHGGG-GGGG--GGGPEEPPHHHHHHHHHHHHHHHHHHHSPP-TTHHHHHHHHHHHHHHHHHHHHHHHHHHTHHHHHHHHHHHHHHHHHHHHTTHHHHH-S--HHHHHHHTT--HHHHHHHHHHHHS--HHHHHHHHHHHHHHHHHHH----HHHHHHHTT-SSHHHHHHHHHHHHSS-HHHHHHH-/---EEEE-SHHHHHHHHT----SSSSEEEEEGGGS-S---S--EEEESSEEEEEESS--S-EEETTEEE--TT-EEEEE-TT-EE---------TT--EEEEEE-GGGTTTSHHHHHGGG-GGGG--GGGPEEPPHHHHHHHHHHHHHHHHHHHSPP-TTHHHHHHHHHHHHHHHHHHHHHHHHHHTHHHHHHHHHHHHHHHHHHHHTTHHHHH-S--HHHHHHHTT--HHHHHHHHHHHHS--HHHHHHHHHHHHHHHHHHH----HHHHHHHTT-SSHHHHHHHHHHHHSS-HHHHHHH-

pLDDT: mean 85.48, std 14.01, range [39.69, 98.38]

Foldseek 3Di:
DQDEAEAEWPQVVCVLQVVDGFLDTFKDKDWVVPRDLPSDRHFKYFYQWKKKKKKCFPFFQQPDDPDRADSNGMWIAIAHHGDMTTDGSGGDDDPPITMMMIIGHLVLPVPHVVNVVVVVLLRNQWTPNLTFRDDPVLVVVLVVLSVQLVVLSVDDDDPCSSVSNSVSVVVNSVSVVVRSVVVLVVCVPVLVVLVVVLVVVLLCCLVVLVCLVPNQDDLCNSCVVSVIGSSVQQVSCCVPPVDGPVRVSLVSLLVSLLVCLAPHPDDQVVSCSSNRHPDSVVVQVSNCVVPVDGSVRSSVVD/DQDEAEAEWPQVVCVLQVVDGFLDTFKDKDWVVPRDLPSDRR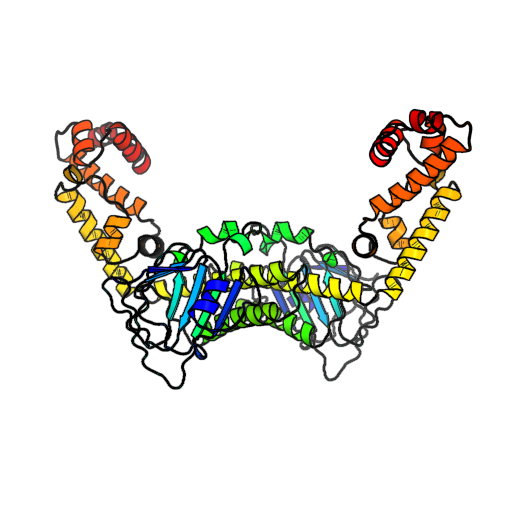QKYFYQWKKKKKKQFPFDLQPFDPDRADSNGMWIAIAHHGDMGTDDSGGDDDPPITMMMIIGHLVLPVPHPVNVCVVVLLRNQWTPNLTFRDDPVLVVVLVVLSVQLVVLSVDPDDPCSSVSNSVSVVVNSVSVVVRSVVVLVVCVVVLVVLVVVLVVVLLCCLPVLVCLVPNQDDLCNSCVVSVIGSSVQQVSCCVPPVDGPVRVSLVSLLVSLLVCLAPHPDDQVVSCSSNRHPDSVVVQVSNCVVPVDGSVVSSVVD